Protein 3G06 (pdb70)

Nearest PDB structures (foldseek):
  3g06-assembly1_A  TM=1.002E+00  e=8.239E-94  Salmonella enterica subsp. enterica serovar Typhimurium
  4ow2-assembly1_A  TM=8.874E-01  e=2.610E-16  Yersinia enterocolitica subsp. enterocolitica WA-314
  7ya8-assembly1_A  TM=7.178E-01  e=1.977E-15  Shigella flexneri 5a str. M90T
  7v8e-assembly1_B  TM=4.894E-01  e=1.630E-15  Shigella flexneri 5a str. M90T
  7ya7-assembly2_B  TM=4.836E-01  e=3.397E-14  Shigella flexneri 5a str. M90T

CATH classification: 3.80.10.10

Secondary structure (DSSP, 8-state):
-HHHHHHHT--GGGHHHHHHHHHHHHHHHHH---EEE--SS--S---S---TT-SEEEE-S---S--PPPPTT--EEEE-S---S------TT--EEEE-S-------PPPTT--EEE--SS--S--PPPPTT--EEE--SS--S--PPPPTT--EEE--SS--S--PPPPTT--EEE--SS--S---PPPTT--EEE--SS--SS-PPPPTT--EEE--SS--S---PPPTT--EEE--SS--S--PPPPTT--EEE--SS---S--GGGGGS-TT-EEE--S----HHHHHHHHHHHHSTT--S-EEE--S-------HHHHHHTT----HHHHHHTTSTTHHHHHHHHHHHTTSHHHHH-TTHHHHHHHHHHHHHT-HHHHHHHHHHTTTTTTS-HHHHHHHHHHHHHHHHHHHHHHTTTTT-HHHHHHHHHHHHHHHHHHHHHHHHHHT-SEE-HHHHHHHHHHHTTTTTT-TTS-S--S-GGGS---HHHHHHHHHHHHHHHHHHHHHHHHT-HHHHHHHHHHSHHHHHHHHHHHHHHHHHHHHHHIIIIITTSS-SS-HHHHHHHHHHHHHHHHHHHHHHHHHHHHHHHGGGS--

Foldseek 3Di:
DLLVVVLVVDDPQQNVLSVQQVVQQCVCVPPVDQAHESDARQDAEHGQDGPQNHQHYHYEAHAYAAHHADRQNHAYYAHEAYAHQEYHDDRQNHAEYYYARYQHAEYDDDHQNHAYYHYAHYAHAAYDDDRQNHAEDAHAHYAYAAYPDDHQRYQYYHHAHYAYQEYDDDHQNHAYDAHANYAHQAYDADHQNHQYAHHAQYAHQEHHDDHQNHAEDAHANYAHQAYDADHQNHAYAHHANYAYQAYHQDRQNHQEHHHAQYAHQAYDPNQQNHAQNRHAEHEAYNHHPVRVVVVCVQQVDPVRGGYQYAYANFHHQQDQLQVLLVVQADVRPLSNVVSPPDLSSLVSRLSVLQCVAVCVVPPPCVSVVVNVVVVVLSPDVVLVNVLSVLSVPVPSGHRLSSLLSQLVSLLSVLLVCLLVCVCLVPVLSVVVNLQLVLLLVLLLVLLVVVQVVGSYAHSSLSSLLLCQVCCVVSVNPSHGNDHDPNVVHNQDPVSNVVSSVVSVVCCVVPVLLVVLPRPSVLSSLCVVPVVLLVVLVVQLVVQLVVQLVVCCVPPPVVPDDNVPPVVSVVSSVVSNVVSVVVSSVSCSVVCCVSCVVSPDD

Organism: Salmonella typhimurium (strain LT2 / SGSC1412 / ATCC 700720) (NCBI:txid99287)

InterPro domains:
  IPR001611 Leucine-rich repeat [PS51450] (243-264)
  IPR001611 Leucine-rich repeat [PS51450] (303-324)
  IPR001611 Leucine-rich repeat [PS51450] (343-364)
  IPR001611 Leucine-rich repeat [PS51450] (383-404)
  IPR003591 Leucine-rich repeat, typical subtype [SM00369] (242-267)
  IPR003591 Leucine-rich repeat, typical subtype [SM00369] (302-327)
  IPR003591 Leucine-rich repeat, typical subtype [SM00369] (340-367)
  IPR003591 Leucine-rich repeat, typical subtype [SM00369] (380-403)
  IPR003591 Leucine-rich repeat, typical subtype [SM00369] (420-444)
  IPR029487 Novel E3 ligase domain [PF14496] (502-714)
  IPR029487 Novel E3 ligase domain [PS52053] (494-788)
  IPR032675 Leucine-rich repeat domain superfamily [G3DSA:3.8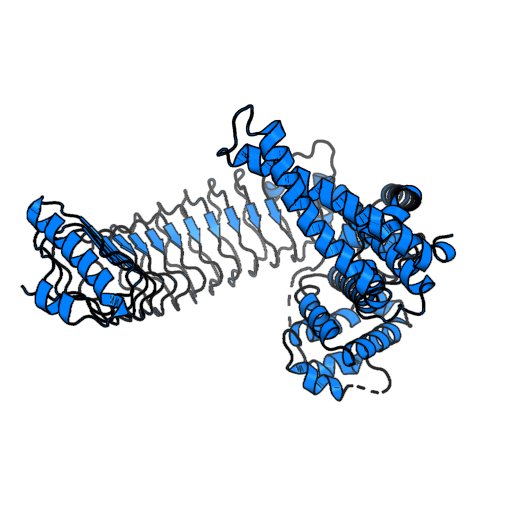0.10.10] (162-486)
  IPR051071 Leucine-rich repeat-containing bacterial E3 ubiquitin ligases [PTHR47114] (279-734)

GO terms:
  GO:0032757 positive regulation of interleukin-8 production (P, IDA)
  GO:0061630 ubiquitin protein ligase activity (F, IMP)
  GO:0003824 catalytic activity (F, IMP)
  GO:0034052 positive regulation of plant-type hypersensitive response (P, IMP)
  GO:0070430 positive regulation of nucleotide-binding oligomerization domain containing 1 signaling pathway (P, IMP)
  GO:0005515 protein binding (F, IPI)
  GO:0052553 symbiont-mediated perturbation of host immune response (P, EXP)

Solvent-accessible surface area: 28912 Å² total; per-residue (Å²): 114,68,22,33,60,20,86,171,74,19,72,95,182,12,26,213,16,5,44,47,0,10,132,78,0,120,45,2,103,125,105,48,70,27,77,2,59,1,17,132,32,35,0,55,67,13,2,116,65,14,3,64,57,0,45,32,0,27,0,18,78,11,66,0,88,71,18,16,80,17,4,81,80,0,95,30,1,77,2,27,12,8,83,0,86,53,13,26,129,10,7,113,22,0,76,75,0,26,1,100,52,5,53,0,58,91,15,30,85,23,15,91,40,0,39,56,0,112,0,73,18,5,77,0,83,60,22,24,132,9,6,90,31,0,72,28,1,5,0,2,62,3,87,0,68,74,15,34,83,22,9,70,102,1,36,57,0,80,0,78,72,7,64,0,76,68,15,31,167,15,10,93,34,0,62,18,0,2,0,1,56,11,63,0,64,62,14,36,119,14,11,83,101,1,70,28,0,76,0,76,72,11,104,0,66,65,18,29,85,23,11,89,24,0,76,50,0,33,0,24,30,12,115,0,60,55,16,37,130,13,14,93,92,1,90,46,0,57,0,9,30,11,123,0,80,70,17,26,156,4,14,93,42,1,82,15,2,11,0,82,126,2,66,0,54,147,33,25,131,23,1,42,127,4,39,58,136,3,83,4,20,2,39,6,6,46,26,31,161,125,16,13,81,26,7,99,94,59,10,83,49,137,76,49,87,8,0,95,0,101,6,16,62,35,19,97,193,67,91,47,6,50,77,0,0,50,76,7,32,109,172,54,125,126,4,93,157,14,26,154,59,126,64,5,96,25,0,0,24,0,0,34,54,0,45,114,1,15,2,89,119,126,44,112,42,2,93,64,60,0,8,62,3,0,49,85,0,12,129,18,133,57,3,15,59,79,0,1,48,44,1,90,73,0,39,35,15,13,33,0,50,0,2,4,30,0,2,34,0,30,35,45,15,33,37,25,19,0,54,126,22,116,21,14,151,74,18,59,24,0,5,60,10,0,46,6,17,8,47,13,33,30,0,60,106,16,3,107,95,34,30,148,101,32,28,21,9,13,91,24,2,0,46,0,0,5,4,14,93,6,50,197,47,5,36,1,105,10,6,9,60,49,20,132,39,57,119,22,1,34,10,71,105,85,29,19,106,67,0,49,121,85,0,90,61,11,20,185,95,83,4,118,93,77,0,4,103,18,37,6,0,28,101,0,4,58,93,87,10,82,157,140,5,77,54,32,77,104,106,40,111,49,31,71,95,113,26,53,154,92,15,12,42,81,72,8,148,97,65,53,66,81,64,68,104,84,16,50,151,80,3,10,66,108,0,107,116,48,2,86,136,53,11,18,62,23,1,91,78,30,7,92,154,30,0,11,96,88,10,108,197

Structure (mmCIF, N/CA/C/O backbone):
data_3G06
#
_entry.id   3G06
#
_cell.length_a   76.885
_cell.length_b   76.885
_cell.length_c   281.054
_cell.angle_alpha   90.00
_cell.angle_beta   90.00
_cell.angle_gamma   90.00
#
_symmetry.space_group_name_H-M   'P 43 21 2'
#
loop_
_entity.id
_entity.type
_entity.pdbx_description
1 polymer 'SspH2 (Leucine-rich repeat protein)'
2 water water
#
loop_
_atom_site.group_PDB
_atom_site.id
_atom_site.type_symbol
_atom_site.label_atom_id
_atom_site.label_alt_id
_atom_site.label_comp_id
_atom_site.label_asym_id
_atom_site.label_entity_id
_atom_site.label_seq_id
_atom_site.pdbx_PDB_ins_code
_atom_site.Cartn_x
_atom_site.Cartn_y
_atom_site.Cartn_z
_atom_site.occupancy
_atom_site.B_iso_or_equiv
_atom_site.auth_seq_id
_atom_site.auth_comp_id
_atom_site.auth_asym_id
_atom_site.auth_atom_id
_atom_site.pdbx_PDB_model_num
ATOM 1 N N . ALA A 1 10 ? -16.075 -31.845 17.989 1.00 45.48 171 ALA A N 1
ATOM 2 C CA . ALA A 1 10 ? -17.540 -32.153 18.117 1.00 45.79 171 ALA A CA 1
ATOM 3 C C . ALA A 1 10 ? -18.475 -30.958 18.424 1.00 45.83 171 ALA A C 1
ATOM 4 O O . ALA A 1 10 ? -19.594 -30.871 17.894 1.00 46.55 171 ALA A O 1
ATOM 6 N N . VAL A 1 11 ? -18.056 -30.052 19.303 1.00 44.02 172 VAL A N 1
ATOM 7 C CA . VAL A 1 11 ? -18.768 -28.787 19.411 1.00 42.77 172 VAL A CA 1
ATOM 8 C C . VAL A 1 11 ? -18.227 -27.977 18.238 1.00 41.11 172 VAL A C 1
ATOM 9 O O . VAL A 1 11 ? -18.959 -27.235 17.576 1.00 42.24 172 VAL A O 1
ATOM 13 N N . TRP A 1 12 ? -16.947 -28.183 17.969 1.00 40.30 173 TRP A N 1
ATOM 14 C CA . TRP A 1 12 ? -16.259 -27.500 16.898 1.00 39.73 173 TRP A CA 1
ATOM 15 C C . TRP A 1 12 ? -16.722 -27.906 15.535 1.00 40.63 173 TRP A C 1
ATOM 16 O O . TRP A 1 12 ? -16.684 -27.075 14.611 1.00 41.05 173 TRP A O 1
ATOM 27 N N . SER A 1 13 ? -17.130 -29.174 15.405 1.00 40.61 174 SER A N 1
ATOM 28 C CA . SER A 1 13 ? -17.700 -29.683 14.128 1.00 41.37 174 SER A CA 1
ATOM 29 C C . SER A 1 13 ? -19.082 -29.103 13.854 1.00 39.92 174 SER A C 1
ATOM 30 O O . SER A 1 13 ? -19.357 -28.607 12.779 1.00 40.53 174 SER A O 1
ATOM 33 N N . ALA A 1 14 ? -19.959 -29.144 14.833 1.00 40.33 175 ALA A N 1
ATOM 34 C CA . ALA A 1 14 ? -21.214 -28.451 14.723 1.00 40.39 175 ALA A CA 1
ATOM 35 C C . ALA A 1 14 ? -21.031 -26.974 14.296 1.00 41.71 175 ALA A C 1
ATOM 36 O O . ALA A 1 14 ? -21.774 -26.436 13.459 1.00 42.67 175 ALA A O 1
ATOM 38 N N . TRP A 1 15 ? -20.049 -26.309 14.900 1.00 41.56 176 TRP A N 1
ATOM 39 C CA . TRP A 1 15 ? -19.797 -24.890 14.611 1.00 40.15 176 TRP A CA 1
ATOM 40 C C . TRP A 1 15 ? -19.301 -24.704 13.169 1.00 40.21 176 TRP A C 1
ATOM 41 O O . TRP A 1 15 ? -19.794 -23.850 12.448 1.00 38.95 176 TRP A O 1
ATOM 52 N N . ARG A 1 16 ? -18.339 -25.515 12.747 1.00 41.18 177 ARG A N 1
ATOM 53 C CA . ARG A 1 16 ? -17.714 -25.359 11.430 1.00 43.26 177 ARG A CA 1
ATOM 54 C C . ARG A 1 16 ? -18.772 -25.553 10.343 1.00 44.19 177 ARG A C 1
ATOM 55 O O . ARG A 1 16 ? -18.764 -24.886 9.312 1.00 43.86 177 ARG A O 1
ATOM 63 N N . ARG A 1 17 ? -19.737 -26.412 10.625 1.00 46.05 178 ARG A N 1
ATOM 64 C CA . ARG A 1 17 ? -20.754 -26.732 9.638 1.00 47.58 178 ARG A CA 1
ATOM 65 C C . ARG A 1 17 ? -21.902 -25.733 9.619 1.00 47.63 178 ARG A C 1
ATOM 66 O O . ARG A 1 17 ? -22.623 -25.649 8.618 1.00 48.04 178 ARG A O 1
ATOM 74 N N . ALA A 1 18 ? -22.052 -24.961 10.700 1.00 47.87 179 ALA A N 1
ATOM 75 C CA . ALA A 1 18 ? -23.097 -23.921 10.793 1.00 46.35 179 ALA A CA 1
ATOM 76 C C . ALA A 1 18 ? -22.714 -22.642 10.048 1.00 45.56 179 ALA A C 1
ATOM 77 O O . ALA A 1 18 ? -23.448 -21.658 10.074 1.00 45.80 179 ALA A O 1
ATOM 79 N N . ALA A 1 19 ? -21.595 -22.688 9.342 1.00 44.59 180 ALA A N 1
ATOM 80 C CA . ALA A 1 19 ? -21.010 -21.546 8.638 1.00 44.13 180 ALA A CA 1
ATOM 81 C C . ALA A 1 19 ? -21.771 -20.952 7.442 1.00 45.10 180 ALA A C 1
ATOM 82 O O . ALA A 1 19 ? -22.067 -21.652 6.477 1.00 46.10 180 ALA A O 1
ATOM 84 N N . PRO A 1 20 ? -22.052 -19.629 7.467 1.00 45.55 181 PRO A N 1
ATOM 85 C CA . PRO A 1 20 ? -22.308 -19.050 6.135 1.00 45.46 181 PRO A CA 1
ATOM 86 C C . PRO A 1 20 ? -21.193 -19.466 5.137 1.00 45.45 181 PRO A C 1
ATOM 87 O O . PRO A 1 20 ? -20.003 -19.485 5.495 1.00 44.81 181 PRO A O 1
ATOM 91 N N . ALA A 1 21 ? -21.574 -19.784 3.901 1.00 45.02 182 ALA A N 1
ATOM 92 C CA . ALA A 1 21 ? -20.653 -20.409 2.925 1.00 45.05 182 ALA A CA 1
ATOM 93 C C . ALA A 1 21 ? -19.304 -19.692 2.735 1.00 45.20 182 ALA A C 1
ATOM 94 O O . ALA A 1 21 ? -18.249 -20.334 2.676 1.00 44.42 182 ALA A O 1
ATOM 96 N N . GLU A 1 22 ? -19.329 -18.365 2.700 1.00 44.26 183 GLU A N 1
ATOM 97 C CA . GLU A 1 22 ? -18.079 -17.609 2.667 1.00 44.19 183 GLU A CA 1
ATOM 98 C C . GLU A 1 22 ? -17.237 -17.643 3.941 1.00 42.85 183 GLU A C 1
ATOM 99 O O . GLU A 1 22 ? -16.091 -17.181 3.938 1.00 44.31 183 GLU A O 1
ATOM 105 N N . GLU A 1 23 ? -17.803 -18.123 5.040 1.00 40.86 184 GLU A N 1
ATOM 106 C CA . GLU A 1 23 ? -17.034 -18.252 6.264 1.00 39.57 184 GLU A CA 1
ATOM 107 C C . GLU A 1 23 ? -16.531 -19.696 6.515 1.00 38.15 184 GLU A C 1
ATOM 108 O O . GLU A 1 23 ? -15.761 -19.921 7.444 1.00 39.46 184 GLU A O 1
ATOM 114 N N . SER A 1 24 ? -17.013 -20.657 5.736 1.00 37.72 185 SER A N 1
ATOM 115 C CA . SER A 1 24 ? -16.696 -22.093 5.894 1.00 36.92 185 SER A CA 1
ATOM 116 C C . SER A 1 24 ? -15.186 -22.371 5.976 1.00 35.75 185 SER A C 1
ATOM 117 O O . SER A 1 24 ? -14.710 -23.049 6.916 1.00 34.41 185 SER A O 1
ATOM 120 N N . ARG A 1 25 ? -14.417 -21.820 5.041 1.00 34.90 186 ARG A N 1
ATOM 121 C CA . ARG A 1 25 ? -12.950 -22.020 5.089 1.00 35.17 186 ARG A CA 1
ATOM 122 C C . ARG A 1 25 ? -12.313 -21.362 6.336 1.00 34.29 186 ARG A C 1
ATOM 123 O O . ARG A 1 25 ? -11.476 -21.959 7.033 1.00 33.42 186 ARG A O 1
ATOM 131 N N . GLY A 1 26 ? -12.779 -20.154 6.672 1.00 34.41 187 GLY A N 1
ATOM 132 C CA . GLY A 1 26 ? -12.269 -19.430 7.841 1.00 31.97 187 GLY A CA 1
ATOM 133 C C . GLY A 1 26 ? -12.527 -20.203 9.102 1.00 31.99 187 GLY A C 1
ATOM 134 O O . GLY A 1 26 ? -11.653 -20.304 9.936 1.00 33.14 187 GLY A O 1
ATOM 135 N N . ARG A 1 27 ? -13.708 -20.798 9.224 1.00 31.16 188 ARG A N 1
ATOM 136 C CA . ARG A 1 27 ? -14.039 -21.609 10.382 1.00 30.92 188 ARG A CA 1
ATOM 137 C C . ARG A 1 27 ? -13.186 -22.889 10.456 1.00 30.95 188 ARG A C 1
ATOM 138 O O . ARG A 1 27 ? -12.744 -23.285 11.552 1.00 29.59 188 ARG A O 1
ATOM 146 N N . ALA A 1 28 ? -12.888 -23.465 9.281 1.00 30.16 189 ALA A N 1
ATOM 147 C CA . ALA A 1 28 ? -11.991 -24.641 9.239 1.00 30.60 189 ALA A CA 1
ATOM 148 C C . ALA A 1 28 ? -10.619 -24.256 9.742 1.00 29.92 189 ALA A C 1
ATOM 149 O O . ALA A 1 28 ? -10.064 -24.980 10.572 1.00 30.37 189 ALA A O 1
ATOM 151 N N . ALA A 1 29 ? -10.101 -23.114 9.272 1.00 29.68 190 ALA A N 1
ATOM 152 C CA . ALA A 1 29 ? -8.845 -22.551 9.793 1.00 30.32 190 ALA A CA 1
ATOM 153 C C . ALA A 1 29 ? -8.822 -22.326 11.313 1.00 29.68 190 ALA A C 1
ATOM 154 O O . ALA A 1 29 ? -7.784 -22.616 11.977 1.00 31.72 190 ALA A O 1
ATOM 156 N N . VAL A 1 30 ? -9.942 -21.906 11.892 1.00 29.18 191 VAL A N 1
ATOM 157 C CA . VAL A 1 30 ? -9.987 -21.649 13.348 1.00 30.01 191 VAL A CA 1
ATOM 158 C C . VAL A 1 30 ? -9.998 -23.015 14.088 1.00 30.21 191 VAL A C 1
ATOM 159 O O . VAL A 1 30 ? -9.281 -23.222 15.083 1.00 29.33 191 VAL A O 1
ATOM 163 N N . VAL A 1 31 ? -10.835 -23.939 13.610 1.00 30.71 192 VAL A N 1
ATOM 164 C CA . VAL A 1 31 ? -10.790 -25.309 14.164 1.00 31.02 192 VAL A CA 1
ATOM 165 C C . VAL A 1 31 ? -9.351 -25.932 14.100 1.00 29.49 192 VAL A C 1
ATOM 166 O O . VAL A 1 31 ? -8.878 -26.475 15.089 1.00 28.98 192 VAL A O 1
ATOM 170 N N . GLN A 1 32 ? -8.639 -25.750 13.001 1.00 29.81 193 GLN A N 1
ATOM 171 C CA . GLN A 1 32 ? -7.250 -26.198 12.871 1.00 30.23 193 GLN A CA 1
ATOM 172 C C . GLN A 1 32 ? -6.338 -25.613 13.947 1.00 30.96 193 GLN A C 1
ATOM 173 O O . GLN A 1 32 ? -5.505 -26.325 14.544 1.00 28.70 193 GLN A O 1
ATOM 179 N N . LYS A 1 33 ? -6.472 -24.311 14.185 1.00 30.63 194 LYS A N 1
ATOM 180 C CA . LYS A 1 33 ? -5.721 -23.637 15.281 1.00 31.44 194 LYS A CA 1
ATOM 181 C C . LYS A 1 33 ? -6.025 -24.183 16.676 1.00 31.51 194 LYS A C 1
ATOM 182 O O . LYS A 1 33 ? -5.137 -24.274 17.542 1.00 33.17 194 LYS A O 1
ATOM 188 N N . MET A 1 34 ? -7.301 -24.404 16.932 1.00 30.18 195 MET A N 1
ATOM 189 C CA . MET A 1 34 ? -7.788 -24.888 18.224 1.00 30.46 195 MET A CA 1
ATOM 190 C C . MET A 1 34 ? -7.308 -26.312 18.461 1.00 30.74 195 MET A C 1
ATOM 191 O O . MET A 1 34 ? -6.866 -26.655 19.573 1.00 30.05 195 MET A O 1
ATOM 196 N N . ARG A 1 35 ? -7.399 -27.138 17.419 1.00 31.04 196 ARG A N 1
ATOM 197 C CA . ARG A 1 35 ? -6.811 -28.490 17.467 1.00 33.80 196 ARG A CA 1
ATOM 198 C C . ARG A 1 35 ? -5.313 -28.434 17.798 1.00 32.92 196 ARG A C 1
ATOM 199 O O . ARG A 1 35 ? -4.808 -29.229 18.619 1.00 34.99 196 ARG A O 1
ATOM 207 N N . ALA A 1 36 ? -4.590 -27.540 17.128 1.00 33.47 197 ALA A N 1
ATOM 208 C CA . ALA A 1 36 ? -3.161 -27.319 17.386 1.00 32.61 197 ALA A CA 1
ATOM 209 C C . ALA A 1 36 ? -2.913 -27.025 18.862 1.00 33.85 197 ALA A C 1
ATOM 210 O O . ALA A 1 36 ? -2.029 -27.633 19.476 1.00 35.12 197 ALA A O 1
ATOM 212 N N . CYS A 1 37 ? -3.699 -26.132 19.471 1.00 33.72 198 CYS A N 1
ATOM 213 C CA . CYS A 1 37 ? -3.588 -25.878 20.952 1.00 34.52 198 CYS A CA 1
ATOM 214 C C . CYS A 1 37 ? -3.797 -27.102 21.812 1.00 34.77 198 CYS A C 1
ATOM 215 O O . CYS A 1 37 ? -3.051 -27.334 22.760 1.00 35.72 198 CYS A O 1
ATOM 218 N N . LEU A 1 38 ? -4.859 -27.847 21.521 1.00 36.36 199 LEU A N 1
ATOM 219 C CA . LEU A 1 38 ? -5.238 -28.994 22.317 1.00 38.46 199 LEU A CA 1
ATOM 220 C C . LEU A 1 38 ? -4.214 -30.116 22.159 1.00 39.84 199 LEU A C 1
ATOM 221 O O . LEU A 1 38 ? -3.965 -30.869 23.095 1.00 41.72 199 LEU A O 1
ATOM 226 N N . ASN A 1 39 ? -3.621 -30.220 20.968 1.00 40.60 200 ASN A N 1
ATOM 227 C CA . ASN A 1 39 ? -2.661 -31.253 20.669 1.00 41.15 200 ASN A CA 1
ATOM 228 C C . ASN A 1 39 ? -1.188 -30.999 21.021 1.00 42.38 200 ASN A C 1
ATOM 229 O O . ASN A 1 39 ? -0.463 -31.977 21.211 1.00 43.00 200 ASN A O 1
ATOM 234 N N . ASN A 1 40 ? -0.747 -29.734 21.125 1.00 41.58 201 ASN A N 1
ATOM 235 C CA . ASN A 1 40 ? 0.676 -29.440 21.434 1.00 41.06 201 ASN A CA 1
ATOM 236 C C . ASN A 1 40 ? 0.863 -28.658 22.735 1.00 41.32 201 ASN A C 1
ATOM 237 O O . ASN A 1 40 ? 2.001 -28.411 23.164 1.00 40.78 201 ASN A O 1
ATOM 242 N N . GLY A 1 41 ? -0.257 -28.263 23.354 1.00 40.66 202 GLY A N 1
ATOM 243 C CA . GLY A 1 41 ? -0.232 -27.517 24.608 1.00 39.74 202 GLY A CA 1
ATOM 244 C C . GLY A 1 41 ? 0.027 -26.017 24.462 1.00 39.69 202 GLY A C 1
ATOM 245 O O . GLY A 1 41 ? 0.041 -25.303 25.464 1.00 39.57 202 GLY A O 1
ATOM 246 N N . ASN A 1 42 ? 0.250 -25.561 23.225 1.00 37.96 203 ASN A N 1
ATOM 247 C CA . ASN A 1 42 ? 0.278 -24.143 22.870 1.00 39.15 203 ASN A CA 1
ATOM 248 C C . ASN A 1 42 ? -0.860 -23.411 23.510 1.00 36.97 203 ASN A C 1
ATOM 249 O O . ASN A 1 42 ? -2.003 -23.741 23.265 1.00 35.41 203 ASN A O 1
ATOM 254 N N . ALA A 1 43 ? -0.515 -22.403 24.304 1.00 36.38 204 ALA A N 1
ATOM 255 C CA . ALA A 1 43 ? -1.491 -21.707 25.102 1.00 36.20 204 ALA A CA 1
ATOM 256 C C . ALA A 1 43 ? -1.895 -20.322 24.551 1.00 35.78 204 ALA A C 1
ATOM 257 O O . ALA A 1 43 ? -2.563 -19.559 25.255 1.00 34.68 204 ALA A O 1
ATOM 259 N N . VAL A 1 44 ? -1.502 -20.034 23.309 1.00 36.12 205 VAL A N 1
ATOM 260 C CA . VAL A 1 44 ? -1.887 -18.818 22.570 1.00 36.70 205 VAL A CA 1
ATOM 261 C C . VAL A 1 44 ? -2.844 -19.208 21.443 1.00 36.03 205 VAL A C 1
ATOM 262 O O . VAL A 1 44 ? -2.533 -20.099 20.659 1.00 35.91 205 VAL A O 1
ATOM 266 N N . LEU A 1 45 ? -4.043 -18.621 21.397 1.00 33.69 206 LEU A N 1
ATOM 267 C CA . LEU A 1 45 ? -4.942 -18.800 20.244 1.00 33.41 206 LEU A CA 1
ATOM 268 C C . LEU A 1 45 ? -5.256 -17.435 19.636 1.00 34.01 206 LEU A C 1
ATOM 269 O O . LEU A 1 45 ? -5.676 -16.499 20.371 1.00 33.49 206 LEU A O 1
ATOM 274 N N . ASN A 1 46 ? -5.014 -17.310 18.333 1.00 33.01 207 ASN A N 1
ATOM 275 C CA . ASN A 1 46 ? -5.387 -16.116 17.628 1.00 33.19 207 ASN A CA 1
ATOM 276 C C . ASN A 1 46 ? -6.313 -16.576 16.535 1.00 34.59 207 ASN A C 1
ATOM 277 O O . ASN A 1 46 ? -5.873 -17.347 15.630 1.00 34.31 207 ASN A O 1
ATOM 282 N N . VAL A 1 47 ? -7.590 -16.174 16.593 1.00 32.73 208 VAL A N 1
ATOM 283 C CA . VAL A 1 47 ? -8.570 -16.764 15.661 1.00 34.11 208 VAL A CA 1
ATOM 284 C C . VAL A 1 47 ? -8.498 -16.206 14.214 1.00 34.92 208 VAL A C 1
ATOM 285 O O . VAL A 1 47 ? -9.269 -16.626 13.348 1.00 36.71 208 VAL A O 1
ATOM 289 N N . GLY A 1 48 ? -7.598 -15.260 13.976 1.00 35.04 209 GLY A N 1
ATOM 290 C CA . GLY A 1 48 ? -7.452 -14.609 12.647 1.00 37.12 209 GLY A CA 1
ATOM 291 C C . GLY A 1 48 ? -8.572 -13.657 12.259 1.00 37.62 209 GLY A C 1
ATOM 292 O O . GLY A 1 48 ? -9.640 -13.638 12.889 1.00 38.53 209 GLY A O 1
ATOM 293 N N . GLU A 1 49 ? -8.331 -12.885 11.208 1.00 37.54 210 GLU A N 1
ATOM 294 C CA . GLU A 1 49 ? -9.351 -12.104 10.553 1.00 38.19 210 GLU A CA 1
ATOM 295 C C . GLU A 1 49 ? -10.014 -12.895 9.466 1.00 38.02 210 GLU A C 1
ATOM 296 O O . GLU A 1 49 ? -9.534 -12.930 8.375 1.00 36.73 210 GLU A O 1
ATOM 302 N N . SER A 1 50 ? -11.138 -13.521 9.760 1.00 38.66 211 SER A N 1
ATOM 303 C CA . SER A 1 50 ? -11.792 -14.434 8.831 1.00 38.67 211 SER A CA 1
ATOM 304 C C . SER A 1 50 ? -13.262 -14.081 8.578 1.00 38.63 211 SER A C 1
ATOM 305 O O . SER A 1 50 ? -14.044 -14.959 8.149 1.00 40.02 211 SER A O 1
ATOM 308 N N . GLY A 1 51 ? -13.672 -12.856 8.880 1.00 37.73 212 GLY A N 1
ATOM 309 C CA . GLY A 1 51 ? -15.104 -12.481 8.791 1.00 36.11 212 GLY A CA 1
ATOM 310 C C . GLY A 1 51 ? -16.045 -13.322 9.665 1.00 34.92 212 GLY A C 1
ATOM 311 O O . GLY A 1 51 ? -17.225 -13.494 9.336 1.00 35.13 212 GLY A O 1
ATOM 312 N N . LEU A 1 52 ? -15.521 -13.855 10.769 1.00 33.36 213 LEU A N 1
ATOM 313 C CA . LEU A 1 52 ? -16.268 -14.717 11.659 1.00 32.16 213 LEU A CA 1
ATOM 314 C C . LEU A 1 52 ? -17.483 -13.981 12.151 1.00 33.14 213 LEU A C 1
ATOM 315 O O . LEU A 1 52 ? -17.354 -12.837 12.561 1.00 32.20 213 LEU A O 1
ATOM 320 N N . THR A 1 53 ? -18.641 -14.650 12.142 1.00 33.15 214 THR A N 1
ATOM 321 C CA . THR A 1 53 ? -19.850 -14.093 12.739 1.00 33.09 214 THR A CA 1
ATOM 322 C C . THR A 1 53 ? -20.206 -14.724 14.098 1.00 32.17 214 THR A C 1
ATOM 323 O O . THR A 1 53 ? -21.004 -14.185 14.848 1.00 33.02 214 THR A O 1
ATOM 327 N N . THR A 1 54 ? -19.601 -15.852 14.432 1.00 29.73 215 THR A N 1
ATOM 328 C CA . THR A 1 54 ? -19.828 -16.478 15.672 1.00 29.00 215 THR A CA 1
ATOM 329 C C . THR A 1 54 ? -18.551 -17.202 15.941 1.00 30.09 215 THR A C 1
ATOM 330 O O . THR A 1 54 ? -17.825 -17.470 15.027 1.00 30.81 215 THR A O 1
ATOM 334 N N . LEU A 1 55 ? -18.285 -17.488 17.200 1.00 29.47 216 LEU A N 1
ATOM 335 C CA . LEU A 1 55 ? -17.204 -18.412 17.593 1.00 30.93 216 LEU A CA 1
ATOM 336 C C . LEU A 1 55 ? -17.859 -19.653 18.147 1.00 30.74 216 LEU A C 1
ATOM 337 O O . LEU A 1 55 ? -19.034 -19.595 18.519 1.00 32.80 216 LEU A O 1
ATOM 342 N N . PRO A 1 56 ? -17.147 -20.799 18.165 1.00 33.16 217 PRO A N 1
ATOM 343 C CA . PRO A 1 56 ? -17.745 -21.983 18.803 1.00 35.34 217 PRO A CA 1
ATOM 344 C C . PRO A 1 56 ? -17.917 -21.754 20.299 1.00 37.84 217 PRO A C 1
ATOM 345 O O . PRO A 1 56 ? -17.260 -20.874 20.843 1.00 38.15 217 PRO A O 1
ATOM 349 N N . ASP A 1 57 ? -18.743 -22.590 20.941 1.00 40.60 218 ASP A N 1
ATOM 350 C CA . ASP A 1 57 ? -19.131 -22.457 22.343 1.00 43.53 218 ASP A CA 1
ATOM 351 C C . ASP A 1 57 ? -18.066 -22.822 23.371 1.00 44.71 218 ASP A C 1
ATOM 352 O O . ASP A 1 57 ? -18.159 -22.347 24.532 1.00 46.01 218 ASP A O 1
ATOM 357 N N . CYS A 1 58 ? -17.105 -23.690 22.999 1.00 44.92 219 CYS A N 1
ATOM 358 C CA . CYS A 1 58 ? -15.962 -24.058 23.863 1.00 44.90 219 CYS A CA 1
ATOM 359 C C . CYS A 1 58 ? -14.772 -23.587 23.111 1.00 42.90 219 CYS A C 1
ATOM 360 O O . CYS A 1 58 ? -14.734 -23.719 21.887 1.00 43.43 219 CYS A O 1
ATOM 363 N N . LEU A 1 59 ? -13.792 -23.081 23.834 1.00 40.74 220 LEU A N 1
ATOM 364 C CA . LEU A 1 59 ? -12.459 -22.812 23.330 1.00 38.18 220 LEU A CA 1
ATOM 365 C C . LEU A 1 59 ? -11.530 -23.774 24.084 1.00 37.12 220 LEU A C 1
ATOM 366 O O . LEU A 1 59 ? -11.924 -24.283 25.140 1.00 37.20 220 LEU A O 1
ATOM 371 N N . PRO A 1 60 ? -10.319 -24.083 23.550 1.00 37.14 221 PRO A N 1
ATOM 372 C CA . PRO A 1 60 ? -9.454 -25.001 24.351 1.00 36.98 221 PRO A CA 1
ATOM 373 C C . PRO A 1 60 ? -9.225 -24.413 25.738 1.00 39.19 221 PRO A C 1
ATOM 374 O O . PRO A 1 60 ? -9.058 -23.182 25.886 1.00 38.08 221 PRO A O 1
ATOM 378 N N . ALA A 1 61 ? -9.210 -25.302 26.737 1.00 39.73 222 ALA A N 1
ATOM 379 C CA . ALA A 1 61 ? -9.356 -24.925 28.131 1.00 40.17 222 ALA A CA 1
ATOM 380 C C . ALA A 1 61 ? -8.067 -24.466 28.830 1.00 40.33 222 ALA A C 1
ATOM 381 O O . ALA A 1 61 ? -8.148 -23.855 29.889 1.00 41.49 222 ALA A O 1
ATOM 383 N N . HIS A 1 62 ? -6.896 -24.766 28.270 1.00 39.65 223 HIS A N 1
ATOM 384 C CA . HIS A 1 62 ? -5.621 -24.308 28.827 1.00 39.23 223 HIS A CA 1
ATOM 385 C C . HIS A 1 62 ? -5.093 -22.979 28.214 1.00 38.95 223 HIS A C 1
ATOM 386 O O . HIS A 1 62 ? -3.970 -22.540 28.559 1.00 38.63 223 HIS A O 1
ATOM 393 N N . ILE A 1 63 ? -5.853 -22.378 27.284 1.00 37.23 224 ILE A N 1
ATOM 394 C CA . ILE A 1 63 ? -5.446 -21.129 26.615 1.00 36.81 224 ILE A CA 1
ATOM 395 C C . ILE A 1 63 ? -5.173 -20.023 27.643 1.00 36.08 224 ILE A C 1
ATOM 396 O O . ILE A 1 63 ? -6.042 -19.736 28.494 1.00 36.53 224 ILE A O 1
ATOM 401 N N . THR A 1 64 ? -4.012 -19.383 27.551 1.00 34.55 225 THR A N 1
ATOM 402 C CA . THR A 1 64 ? -3.655 -18.238 28.451 1.00 34.00 225 THR A CA 1
ATOM 403 C C . THR A 1 64 ? -3.636 -16.829 27.735 1.00 34.44 225 THR A C 1
ATOM 404 O O . THR A 1 64 ? -3.837 -15.788 28.366 1.00 32.49 225 THR A O 1
ATOM 408 N N . THR A 1 65 ? -3.397 -16.833 26.428 1.00 34.16 226 THR A N 1
ATOM 409 C CA . THR A 1 65 ? -3.583 -15.671 25.570 1.00 33.73 226 THR A CA 1
ATOM 410 C C . THR A 1 65 ? -4.616 -15.967 24.517 1.00 33.92 226 THR A C 1
ATOM 411 O O . THR A 1 65 ? -4.458 -16.923 23.703 1.00 32.29 226 THR A O 1
ATOM 415 N N . LEU A 1 66 ? -5.685 -15.166 24.507 1.00 31.62 227 LEU A N 1
ATOM 416 C CA . LEU A 1 66 ? -6.673 -15.230 23.419 1.00 30.24 227 LEU A CA 1
ATOM 417 C C . LEU A 1 66 ? -6.712 -13.877 22.647 1.00 30.24 227 LEU A C 1
ATOM 418 O O . LEU A 1 66 ? -6.899 -12.800 23.239 1.00 29.27 227 LEU A O 1
ATOM 423 N N . VAL A 1 67 ? -6.451 -13.932 21.343 1.00 29.09 228 VAL A N 1
ATOM 424 C CA . VAL A 1 67 ? -6.454 -12.760 20.477 1.00 29.61 228 VAL A CA 1
ATOM 425 C C . VAL A 1 67 ? -7.611 -12.942 19.492 1.00 29.47 228 VAL A C 1
ATOM 426 O O . VAL A 1 67 ? -7.723 -13.970 18.790 1.00 27.86 228 VAL A O 1
ATOM 430 N N . ILE A 1 68 ? -8.517 -11.977 19.488 1.00 28.17 229 ILE A N 1
ATOM 431 C CA . ILE A 1 68 ? -9.616 -11.955 18.544 1.00 29.53 229 ILE A CA 1
ATOM 432 C C . ILE A 1 68 ? -9.468 -10.741 17.585 1.00 30.82 229 ILE A C 1
ATOM 433 O O . ILE A 1 68 ? -9.871 -9.626 17.941 1.00 29.20 229 ILE A O 1
ATOM 438 N N . PRO A 1 69 ? -8.956 -10.948 16.363 1.00 32.01 230 PRO A N 1
ATOM 439 C CA . PRO A 1 69 ? -8.833 -9.788 15.492 1.00 32.26 230 PRO A CA 1
ATOM 440 C C . PRO A 1 69 ? -10.165 -9.324 14.893 1.00 32.91 230 PRO A C 1
ATOM 441 O O . PRO A 1 69 ? -11.228 -9.772 15.327 1.00 33.50 230 PRO A O 1
ATOM 445 N N . ASP A 1 70 ? -10.090 -8.384 13.953 1.00 32.36 231 ASP A N 1
ATOM 446 C CA . ASP A 1 70 ? -11.282 -7.782 13.345 1.00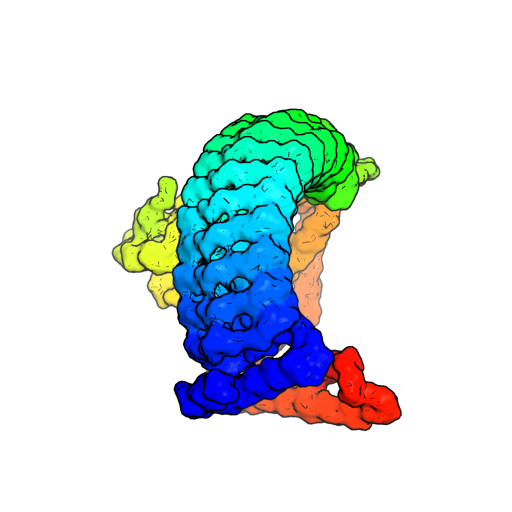 32.98 231 ASP A CA 1
ATOM 447 C C . ASP A 1 70 ? -12.107 -8.845 12.750 1.00 31.35 231 ASP A C 1
ATOM 448 O O . ASP A 1 70 ? -11.639 -9.557 11.872 1.00 30.37 231 ASP A O 1
ATOM 453 N N . ASN A 1 71 ? -13.337 -8.951 13.196 1.00 31.41 232 ASN A N 1
ATOM 454 C CA . ASN A 1 71 ? -14.242 -9.965 12.651 1.00 30.92 232 ASN A CA 1
ATOM 455 C C . ASN A 1 71 ? -15.633 -9.350 12.688 1.00 31.57 232 ASN A C 1
ATOM 456 O O . ASN A 1 71 ? -15.753 -8.136 12.672 1.00 31.83 232 ASN A O 1
ATOM 461 N N . ASN A 1 72 ? -16.686 -10.157 12.742 1.00 31.52 233 ASN A N 1
ATOM 462 C CA . ASN A 1 72 ? -18.022 -9.598 12.720 1.00 32.87 233 ASN A CA 1
ATOM 463 C C . ASN A 1 72 ? -18.780 -10.175 13.876 1.00 31.51 233 ASN A C 1
ATOM 464 O O . ASN A 1 72 ? -19.976 -10.446 13.813 1.00 31.69 233 ASN A O 1
ATOM 469 N N . LEU A 1 73 ? -18.037 -10.373 14.953 1.00 32.07 234 LEU A N 1
ATOM 470 C CA . LEU A 1 73 ? -18.551 -11.043 16.153 1.00 31.16 234 LEU A CA 1
ATOM 471 C C . LEU A 1 73 ? -19.511 -10.176 16.965 1.00 32.01 234 LEU A C 1
ATOM 472 O O . LEU A 1 73 ? -19.269 -8.996 17.143 1.00 32.88 234 LEU A O 1
ATOM 477 N N . THR A 1 74 ? -20.530 -10.827 17.537 1.00 33.17 235 THR A N 1
ATOM 478 C CA . THR A 1 74 ? -21.639 -10.206 18.253 1.00 34.27 235 THR A CA 1
ATOM 479 C C . THR A 1 74 ? -21.632 -10.614 19.725 1.00 34.51 235 THR A C 1
ATOM 480 O O . THR A 1 74 ? -22.102 -9.858 20.616 1.00 33.14 235 THR A O 1
ATOM 484 N N . SER A 1 75 ? -20.945 -11.736 19.985 1.00 33.79 236 SER A N 1
ATOM 485 C CA . SER A 1 75 ? -20.915 -12.433 21.247 1.00 34.60 236 SER A CA 1
ATOM 486 C C . SER A 1 75 ? -19.584 -13.115 21.322 1.00 34.73 236 SER A C 1
ATOM 487 O O . SER A 1 75 ? -19.084 -13.587 20.280 1.00 34.00 236 SER A O 1
ATOM 490 N N . LEU A 1 76 ? -19.012 -13.208 22.528 1.00 33.80 237 LEU A N 1
ATOM 491 C CA . LEU A 1 76 ? -17.914 -14.164 22.757 1.00 34.36 237 LEU A CA 1
ATOM 492 C C . LEU A 1 76 ? -18.447 -15.354 23.575 1.00 34.30 237 LEU A C 1
ATOM 493 O O . LEU A 1 76 ? -19.332 -15.181 24.362 1.00 33.98 237 LEU A O 1
ATOM 498 N N . PRO A 1 77 ? -17.894 -16.572 23.374 1.00 34.94 238 PRO A N 1
ATOM 499 C CA . PRO A 1 77 ? -18.184 -17.697 24.284 1.00 35.72 238 PRO A CA 1
ATOM 500 C C . PRO A 1 77 ? -17.640 -17.478 25.708 1.00 35.86 238 PRO A C 1
ATOM 501 O O . PRO A 1 77 ? -16.922 -16.493 25.968 1.00 35.84 238 PRO A O 1
ATOM 505 N N . ALA A 1 78 ? -17.980 -18.393 26.616 1.00 36.83 239 ALA A N 1
ATOM 506 C CA . ALA A 1 78 ? -17.310 -18.490 27.918 1.00 36.97 239 ALA A CA 1
ATOM 507 C C . ALA A 1 78 ? -15.830 -18.509 27.626 1.00 37.22 239 ALA A C 1
ATOM 508 O O . ALA A 1 78 ? -15.398 -19.043 26.604 1.00 38.36 239 ALA A O 1
ATOM 510 N N . LEU A 1 79 ? -15.043 -17.903 28.501 1.00 38.06 240 LEU A N 1
ATOM 511 C CA . LEU A 1 79 ? -13.612 -17.751 28.259 1.00 38.60 240 LEU A CA 1
ATOM 512 C C . LEU A 1 79 ? -12.837 -18.842 28.995 1.00 39.06 240 LEU A C 1
ATOM 513 O O . LEU A 1 79 ? -13.257 -19.252 30.093 1.00 39.19 240 LEU A O 1
ATOM 518 N N . PRO A 1 80 ? -11.724 -19.333 28.375 1.00 39.06 241 PRO A N 1
ATOM 519 C CA . PRO A 1 80 ? -10.884 -20.388 28.948 1.00 39.62 241 PRO A CA 1
ATOM 520 C C . PRO A 1 80 ? -10.538 -19.979 30.387 1.00 39.89 241 PRO A C 1
ATOM 521 O O . PRO A 1 80 ? -10.055 -18.867 30.560 1.00 40.82 241 PRO A O 1
ATOM 525 N N . PRO A 1 81 ? -10.758 -20.862 31.401 1.00 40.44 242 PRO A N 1
ATOM 526 C CA . PRO A 1 81 ? -10.563 -20.458 32.826 1.00 39.75 242 PRO A CA 1
ATOM 527 C C . PRO A 1 81 ? -9.155 -20.001 33.231 1.00 39.81 242 PRO A C 1
ATOM 528 O O . PRO A 1 81 ? -9.025 -19.363 34.281 1.00 39.27 242 PRO A O 1
ATOM 532 N N . GLU A 1 82 ? -8.122 -20.325 32.450 1.00 39.05 243 GLU A N 1
ATOM 533 C CA . GLU A 1 82 ? -6.746 -19.967 32.841 1.00 40.60 243 GLU A CA 1
ATOM 534 C C . GLU A 1 82 ? -6.280 -18.695 32.150 1.00 39.21 243 GLU A C 1
ATOM 535 O O . GLU A 1 82 ? -5.072 -18.375 32.181 1.00 39.55 243 GLU A O 1
ATOM 541 N N . LEU A 1 83 ? -7.232 -17.992 31.503 1.00 38.43 244 LEU A N 1
ATOM 542 C CA . LEU A 1 83 ? -6.925 -16.836 30.652 1.00 36.73 244 LEU A CA 1
ATOM 543 C C . LEU A 1 83 ? -6.127 -15.807 31.444 1.00 35.61 244 LEU A C 1
ATOM 544 O O . LEU A 1 83 ? -6.452 -15.516 32.584 1.00 35.87 244 LEU A O 1
ATOM 549 N N . ARG A 1 84 ? -5.018 -15.366 30.882 1.00 35.77 245 ARG A N 1
ATOM 550 C CA . ARG A 1 84 ? -4.293 -14.224 31.450 1.00 36.43 245 ARG A CA 1
ATOM 551 C C . ARG A 1 84 ? -4.480 -12.921 30.620 1.00 35.61 245 ARG A C 1
ATOM 552 O O . ARG A 1 84 ? -4.485 -11.819 31.167 1.00 34.74 245 ARG A O 1
ATOM 560 N N . THR A 1 85 ? -4.571 -13.072 29.303 1.00 34.30 246 THR A N 1
ATOM 561 C CA . THR A 1 85 ? -4.588 -11.958 28.384 1.00 34.12 246 THR A CA 1
ATOM 562 C C . THR A 1 85 ? -5.783 -12.164 27.412 1.00 32.70 246 THR A C 1
ATOM 563 O O . THR A 1 85 ? -5.864 -13.178 26.711 1.00 32.34 246 THR A O 1
ATOM 567 N N . LEU A 1 86 ? -6.704 -11.201 27.381 1.00 30.66 247 LEU A N 1
ATOM 568 C CA . LEU A 1 86 ? -7.671 -11.085 26.292 1.00 28.26 247 LEU A CA 1
ATOM 569 C C . LEU A 1 86 ? -7.424 -9.831 25.390 1.00 29.14 247 LEU A C 1
ATOM 570 O O . LEU A 1 86 ? -7.306 -8.746 25.911 1.00 27.40 247 LEU A O 1
ATOM 575 N N . GLU A 1 87 ? -7.390 -9.990 24.055 1.00 28.04 248 GLU A N 1
ATOM 576 C CA . GLU A 1 87 ? -7.233 -8.844 23.176 1.00 29.51 248 GLU A CA 1
ATOM 577 C C . GLU A 1 87 ? -8.255 -8.919 22.049 1.00 29.65 248 GLU A C 1
ATOM 578 O O . GLU A 1 87 ? -8.298 -9.926 21.306 1.00 28.41 248 GLU A O 1
ATOM 584 N N . VAL A 1 88 ? -9.111 -7.894 21.926 1.00 28.66 249 VAL A N 1
ATOM 585 C CA . VAL A 1 88 ? -10.206 -7.944 20.946 1.00 28.15 249 VAL A CA 1
ATOM 586 C C . VAL A 1 88 ? -10.183 -6.691 20.090 1.00 29.79 249 VAL A C 1
ATOM 587 O O . VAL A 1 88 ? -10.167 -5.582 20.623 1.00 29.14 249 VAL A O 1
ATOM 591 N N . SER A 1 89 ? -10.181 -6.866 18.765 1.00 29.46 250 SER A N 1
ATOM 592 C CA . SER A 1 89 ? -10.177 -5.754 17.825 1.00 30.40 250 SER A CA 1
ATOM 593 C C . SER A 1 89 ? -11.567 -5.455 17.362 1.00 30.49 250 SER A C 1
ATOM 594 O O . SER A 1 89 ? -12.549 -5.921 17.976 1.00 32.08 250 SER A O 1
ATOM 597 N N . GLY A 1 90 ? -11.686 -4.696 16.283 1.00 29.40 251 GLY A N 1
ATOM 598 C CA . GLY A 1 90 ? -13.004 -4.339 15.791 1.00 28.23 251 GLY A CA 1
ATOM 599 C C . GLY A 1 90 ? -14.027 -5.464 15.495 1.00 29.26 251 GLY A C 1
ATOM 600 O O . GLY A 1 90 ? -13.844 -6.300 14.587 1.00 26.41 251 GLY A O 1
ATOM 601 N N . ASN A 1 91 ? -15.116 -5.459 16.235 1.00 27.40 252 ASN A N 1
ATOM 602 C CA . ASN A 1 91 ? -16.165 -6.437 16.163 1.00 28.38 252 ASN A CA 1
ATOM 603 C C . ASN A 1 91 ? -17.454 -5.677 16.545 1.00 28.97 252 ASN A C 1
ATOM 604 O O . ASN A 1 91 ? -17.386 -4.438 16.690 1.00 28.00 252 ASN A O 1
ATOM 609 N N . GLN A 1 92 ? -18.603 -6.380 16.701 1.00 29.17 253 GLN A N 1
ATOM 610 C CA . GLN A 1 92 ? -19.846 -5.767 17.162 1.00 30.52 253 GLN A CA 1
ATOM 611 C C . GLN A 1 92 ? -20.282 -6.297 18.523 1.00 28.33 253 GLN A C 1
ATOM 612 O O . GLN A 1 92 ? -21.436 -6.551 18.737 1.00 29.68 253 GLN A O 1
ATOM 618 N N . LEU A 1 93 ? -19.340 -6.442 19.426 1.00 27.87 254 LEU A N 1
ATOM 619 C CA . LEU A 1 93 ? -19.676 -6.950 20.750 1.00 30.08 254 LEU A CA 1
ATOM 620 C C . LEU A 1 93 ? -20.389 -5.846 21.499 1.00 31.14 254 LEU A C 1
ATOM 621 O O . LEU A 1 93 ? -19.932 -4.681 21.520 1.00 32.55 254 LEU A O 1
ATOM 626 N N . THR A 1 94 ? -21.481 -6.225 22.138 1.00 32.39 255 THR A N 1
ATOM 627 C CA . THR A 1 94 ? -22.253 -5.278 22.972 1.00 34.19 255 THR A CA 1
ATOM 628 C C . THR A 1 94 ? -22.124 -5.641 24.457 1.00 33.81 255 THR A C 1
ATOM 629 O O . THR A 1 94 ? -22.735 -5.007 25.322 1.00 35.53 255 THR A O 1
ATOM 633 N N . SER A 1 95 ? -21.325 -6.663 24.747 1.00 32.83 256 SER A N 1
ATOM 634 C CA . SER A 1 95 ? -20.988 -7.063 26.099 1.00 32.40 256 SER A CA 1
ATOM 635 C C . SER A 1 95 ? -19.843 -8.048 26.019 1.00 31.79 256 SER A C 1
ATOM 636 O O . SER A 1 95 ? -19.513 -8.559 24.915 1.00 32.01 256 SER A O 1
ATOM 639 N N . LEU A 1 96 ? -19.247 -8.318 27.181 1.00 31.75 257 LEU A N 1
ATOM 640 C CA . LEU A 1 96 ? -18.193 -9.338 27.314 1.00 31.82 257 LEU A CA 1
ATOM 641 C C . LEU A 1 96 ? -18.647 -10.414 28.269 1.00 31.23 257 LEU A C 1
ATOM 642 O O . LEU A 1 96 ? -19.331 -10.106 29.229 1.00 31.35 257 LEU A O 1
ATOM 647 N N . PRO A 1 97 ? -18.204 -11.678 28.055 1.00 31.29 258 PRO A N 1
ATOM 648 C CA . PRO A 1 97 ? -18.466 -12.744 29.017 1.00 31.66 258 PRO A CA 1
ATOM 649 C C . PRO A 1 97 ? -17.845 -12.409 30.409 1.00 32.23 258 PRO A C 1
ATOM 650 O O . PRO A 1 97 ? -16.962 -11.528 30.521 1.00 32.61 258 PRO A O 1
ATOM 654 N N . VAL A 1 98 ? -18.259 -13.131 31.446 1.00 32.73 259 VAL A N 1
ATOM 655 C CA . VAL A 1 98 ? -17.503 -13.157 32.706 1.00 33.82 259 VAL A CA 1
ATOM 656 C C . VAL A 1 98 ? -16.024 -13.299 32.479 1.00 33.64 259 VAL A C 1
ATOM 657 O O . VAL A 1 98 ? -15.564 -14.115 31.646 1.00 34.58 259 VAL A O 1
ATOM 661 N N . LEU A 1 99 ? -15.229 -12.511 33.200 1.00 32.88 260 LEU A N 1
ATOM 662 C CA . LEU A 1 99 ? -13.809 -12.559 32.948 1.00 31.60 260 LEU A CA 1
ATOM 663 C C . LEU A 1 99 ? -13.175 -13.555 33.929 1.00 33.87 260 LEU A C 1
ATOM 664 O O . LEU A 1 99 ? -13.426 -13.509 35.131 1.00 33.07 260 LEU A O 1
ATOM 669 N N . PRO A 1 100 ? -12.352 -14.461 33.422 1.00 35.25 261 PRO A N 1
ATOM 670 C CA . PRO A 1 100 ? -11.595 -15.422 34.249 1.00 36.18 261 PRO A CA 1
ATOM 671 C C . PRO A 1 100 ? -10.742 -14.739 35.346 1.00 36.11 261 PRO A C 1
ATOM 672 O O . PRO A 1 100 ? -10.092 -13.728 35.084 1.00 35.36 261 PRO A O 1
ATOM 676 N N . PRO A 1 101 ? -10.808 -15.276 36.577 1.00 36.78 262 PRO A N 1
ATOM 677 C CA . PRO A 1 101 ? -10.229 -14.755 37.818 1.00 37.42 262 PRO A CA 1
ATOM 678 C C . PRO A 1 101 ? -8.775 -14.328 37.725 1.00 36.31 262 PRO A C 1
ATOM 679 O O . PRO A 1 101 ? -8.400 -13.364 38.410 1.00 37.55 262 PRO A O 1
ATOM 683 N N . GLY A 1 102 ? -7.980 -15.015 36.905 1.00 34.93 263 GLY A N 1
ATOM 684 C CA . GLY A 1 102 ? -6.559 -14.729 36.732 1.00 33.15 263 GLY A CA 1
ATOM 685 C C . GLY A 1 102 ? -6.195 -13.790 35.583 1.00 32.34 263 GLY A C 1
ATOM 686 O O . GLY A 1 102 ? -5.012 -13.617 35.271 1.00 33.11 263 GLY A O 1
ATOM 687 N N . LEU A 1 103 ? -7.204 -13.167 34.948 1.00 31.21 264 LEU A N 1
ATOM 688 C CA . LEU A 1 103 ? -6.920 -12.221 33.893 1.00 30.81 264 LEU A CA 1
ATOM 689 C C . LEU A 1 103 ? -6.004 -11.060 34.374 1.00 29.64 264 LEU A C 1
ATOM 690 O O . LEU A 1 103 ? -6.223 -10.477 35.415 1.00 29.90 264 LEU A O 1
ATOM 695 N N . LEU A 1 104 ? -5.038 -10.726 33.547 1.00 31.18 265 LEU A N 1
ATOM 696 C CA . LEU A 1 104 ? -4.010 -9.707 33.837 1.00 32.48 265 LEU A CA 1
ATOM 697 C C . LEU A 1 104 ? -4.056 -8.486 32.921 1.00 32.29 265 LEU A C 1
ATOM 698 O O . LEU A 1 104 ? -3.715 -7.384 33.357 1.00 33.60 265 LEU A O 1
ATOM 703 N N . GLU A 1 105 ? -4.429 -8.703 31.658 1.00 31.19 266 GLU A N 1
ATOM 704 C CA . GLU A 1 105 ? -4.538 -7.646 30.669 1.00 31.16 266 GLU A CA 1
ATOM 705 C C . GLU A 1 105 ? -5.826 -7.839 29.900 1.00 30.77 266 GLU A C 1
ATOM 706 O O . GLU A 1 105 ? -6.123 -8.949 29.463 1.00 30.75 266 GLU A O 1
ATOM 712 N N . LEU A 1 106 ? -6.569 -6.739 29.717 1.00 28.98 267 LEU A N 1
ATOM 713 C CA . LEU A 1 106 ? -7.794 -6.730 28.963 1.00 27.12 267 LEU A CA 1
ATOM 714 C C . LEU A 1 106 ? -7.671 -5.618 27.907 1.00 28.14 267 LEU A C 1
ATOM 715 O O . LEU A 1 106 ? -7.501 -4.444 28.263 1.00 27.36 267 LEU A O 1
ATOM 720 N N . SER A 1 107 ? -7.681 -5.998 26.628 1.00 27.62 268 SER A N 1
ATOM 721 C CA . SER A 1 107 ? -7.773 -4.986 25.552 1.00 27.24 268 SER A CA 1
ATOM 722 C C . SER A 1 107 ? -8.991 -5.202 24.700 1.00 27.60 268 SER A C 1
ATOM 723 O O . SER A 1 107 ? -9.224 -6.299 24.177 1.00 25.93 268 SER A O 1
ATOM 726 N N . ILE A 1 108 ? -9.744 -4.125 24.506 1.00 26.90 269 ILE A N 1
ATOM 727 C CA . ILE A 1 108 ? -10.831 -4.140 23.572 1.00 27.64 269 ILE A CA 1
ATOM 728 C C . ILE A 1 108 ? -10.921 -2.800 22.874 1.00 26.75 269 ILE A C 1
ATOM 729 O O . ILE A 1 108 ? -10.856 -1.738 23.536 1.00 26.30 269 ILE A O 1
ATOM 734 N N . PHE A 1 109 ? -11.017 -2.872 21.535 1.00 27.10 270 PHE A N 1
ATOM 735 C CA . PHE A 1 109 ? -10.929 -1.705 20.694 1.00 27.61 270 PHE A CA 1
ATOM 736 C C . PHE A 1 109 ? -12.063 -1.734 19.682 1.00 28.69 270 PHE A C 1
ATOM 737 O O . PHE A 1 109 ? -12.380 -2.807 19.184 1.00 28.31 270 PHE A O 1
ATOM 745 N N . SER A 1 110 ? -12.711 -0.591 19.410 1.00 25.61 271 SER A N 1
ATOM 746 C CA . SER A 1 110 ? -13.552 -0.448 18.240 1.00 27.19 271 SER A CA 1
ATOM 747 C C . SER A 1 110 ? -14.751 -1.422 18.207 1.00 27.67 271 SER A C 1
ATOM 748 O O . SER A 1 110 ? -15.003 -2.099 17.235 1.00 26.63 271 SER A O 1
ATOM 751 N N . ASN A 1 111 ? -15.453 -1.500 19.345 1.00 27.96 272 ASN A N 1
ATOM 752 C CA . ASN A 1 111 ? -16.672 -2.270 19.529 1.00 28.97 272 ASN A CA 1
ATOM 753 C C . ASN A 1 111 ? -17.740 -1.336 20.106 1.00 29.18 272 ASN A C 1
ATOM 754 O O . ASN A 1 111 ? -17.394 -0.365 20.814 1.00 29.74 272 ASN A O 1
ATOM 759 N N . PRO A 1 112 ? -19.035 -1.632 19.852 1.00 28.82 273 PRO A N 1
ATOM 760 C CA . PRO A 1 112 ? -20.140 -0.768 20.317 1.00 29.86 273 PRO A CA 1
ATOM 761 C C . PRO A 1 112 ? -20.460 -0.923 21.798 1.00 31.29 273 PRO A C 1
ATOM 762 O O . PRO A 1 112 ? -21.388 -0.312 22.278 1.00 33.55 273 PRO A O 1
ATOM 766 N N . LEU A 1 113 ? -19.666 -1.723 22.480 1.00 33.46 274 LEU A N 1
ATOM 767 C CA . LEU A 1 113 ? -19.657 -1.991 23.909 1.00 32.74 274 LEU A CA 1
ATOM 768 C C . LEU A 1 113 ? -19.913 -0.746 24.802 1.00 32.41 274 LEU A C 1
ATOM 769 O O . LEU A 1 113 ? -19.164 0.208 24.765 1.00 31.61 274 LEU A O 1
ATOM 774 N N . THR A 1 114 ? -20.925 -0.777 25.648 1.00 30.89 275 THR A N 1
ATOM 775 C CA . THR A 1 114 ? -21.167 0.411 26.526 1.00 30.24 275 THR A CA 1
ATOM 776 C C . THR A 1 114 ? -20.794 0.256 28.016 1.00 29.20 275 THR A C 1
ATOM 777 O O . THR A 1 114 ? -20.824 1.221 28.788 1.00 29.31 275 THR A O 1
ATOM 781 N N . HIS A 1 115 ? -20.504 -0.981 28.425 1.00 29.96 276 HIS A N 1
ATOM 782 C CA . HIS A 1 115 ? -20.282 -1.345 29.829 1.00 29.08 276 HIS A CA 1
ATOM 783 C C . HIS A 1 115 ? -19.424 -2.613 29.809 1.00 29.31 276 HIS A C 1
ATOM 784 O O . HIS A 1 115 ? -19.425 -3.377 28.806 1.00 28.25 276 HIS A O 1
ATOM 791 N N . LEU A 1 116 ? -18.676 -2.808 30.886 1.00 28.12 277 LEU A N 1
ATOM 792 C CA . LEU A 1 116 ? -17.792 -3.920 31.056 1.00 30.48 277 LEU A CA 1
ATOM 793 C C . LEU A 1 116 ? -18.269 -4.832 32.199 1.00 30.71 277 LEU A C 1
ATOM 794 O O . LEU A 1 116 ? -18.964 -4.367 33.081 1.00 28.81 277 LEU A O 1
ATOM 799 N N . PRO A 1 117 ? -17.884 -6.124 32.179 1.00 31.15 278 PRO A N 1
ATOM 800 C CA . PRO A 1 117 ? -18.205 -6.933 33.371 1.00 32.89 278 PRO A CA 1
ATOM 801 C C . PRO A 1 117 ? -17.250 -6.587 34.557 1.00 32.29 278 PRO A C 1
ATOM 802 O O . PRO A 1 117 ? -16.346 -5.745 34.415 1.00 31.22 278 PRO A O 1
ATOM 806 N N . ALA A 1 118 ? -17.495 -7.207 35.717 1.00 33.77 279 ALA A N 1
ATOM 807 C CA . ALA A 1 118 ? -16.591 -7.197 36.890 1.00 33.56 279 ALA A CA 1
ATOM 808 C C . ALA A 1 118 ? -15.130 -7.476 36.497 1.00 33.05 279 ALA A C 1
ATOM 809 O O . ALA A 1 118 ? -14.795 -8.371 35.687 1.00 33.76 279 ALA A O 1
ATOM 811 N N . LEU A 1 119 ? -14.249 -6.694 37.068 1.00 33.00 280 LEU A N 1
ATOM 812 C CA . LEU A 1 119 ? -12.839 -6.771 36.715 1.00 33.18 280 LEU A CA 1
ATOM 813 C C . LEU A 1 119 ? -12.133 -7.562 37.823 1.00 33.57 280 LEU A C 1
ATOM 814 O O . LEU A 1 119 ? -12.364 -7.277 39.026 1.00 35.56 280 LEU A O 1
ATOM 819 N N . PRO A 1 120 ? -11.320 -8.585 37.437 1.00 34.02 281 PRO A N 1
ATOM 820 C CA . PRO A 1 120 ? -10.628 -9.487 38.367 1.00 33.90 281 PRO A CA 1
ATOM 821 C C . PRO A 1 120 ? -9.615 -8.691 39.153 1.00 34.05 281 PRO A C 1
ATOM 822 O O . PRO A 1 120 ? -9.023 -7.738 38.590 1.00 35.32 281 PRO A O 1
ATOM 826 N N . SER A 1 121 ? -9.383 -9.056 40.420 1.00 34.82 282 SER A N 1
ATOM 827 C CA . SER A 1 121 ? -8.626 -8.196 41.328 1.00 34.84 282 SER A CA 1
ATOM 828 C C . SER A 1 121 ? -7.143 -8.067 40.969 1.00 34.49 282 SER A C 1
ATOM 829 O O . SER A 1 121 ? -6.486 -7.095 41.332 1.00 35.01 282 SER A O 1
ATOM 832 N N . GLY A 1 122 ? -6.619 -9.050 40.242 1.00 34.20 283 GLY A N 1
ATOM 833 C CA . GLY A 1 122 ? -5.251 -8.988 39.751 1.00 34.39 283 GLY A CA 1
ATOM 834 C C . GLY A 1 122 ? -5.082 -8.383 38.369 1.00 33.34 283 GLY A C 1
ATOM 835 O O . GLY A 1 122 ? -4.017 -8.532 37.757 1.00 34.60 283 GLY A O 1
ATOM 836 N N . LEU A 1 123 ? -6.098 -7.681 37.850 1.00 33.06 284 LEU A N 1
ATOM 837 C CA . LEU A 1 123 ? -5.904 -7.041 36.553 1.00 32.33 284 LEU A CA 1
ATOM 838 C C . LEU A 1 123 ? -4.827 -5.959 36.643 1.00 32.08 284 LEU A C 1
ATOM 839 O O . LEU A 1 123 ? -4.860 -5.155 37.557 1.00 32.64 284 LEU A O 1
ATOM 844 N N . CYS A 1 124 ? -3.927 -5.919 35.678 1.00 31.91 285 CYS A N 1
ATOM 845 C CA . CYS A 1 124 ? -2.897 -4.850 35.599 1.00 33.63 285 CYS A CA 1
ATOM 846 C C . CYS A 1 124 ? -3.019 -3.853 34.442 1.00 32.98 285 CYS A C 1
ATOM 847 O O . CYS A 1 124 ? -2.562 -2.713 34.570 1.00 31.10 285 CYS A O 1
ATOM 850 N N . LYS A 1 125 ? -3.573 -4.297 33.309 1.00 32.19 286 LYS A N 1
ATOM 851 C CA . LYS A 1 125 ? -3.687 -3.418 32.173 1.00 34.05 286 LYS A CA 1
ATOM 852 C C . LYS A 1 125 ? -5.107 -3.387 31.647 1.00 33.53 286 LYS A C 1
ATOM 853 O O . LYS A 1 125 ? -5.681 -4.420 31.350 1.00 34.17 286 LYS A O 1
ATOM 859 N N . LEU A 1 126 ? -5.678 -2.199 31.575 1.00 31.85 287 LEU A N 1
ATOM 860 C CA . LEU A 1 126 ? -6.992 -2.079 31.052 1.00 30.75 287 LEU A CA 1
ATOM 861 C C . LEU A 1 126 ? -6.990 -1.115 29.860 1.00 31.18 287 LEU A C 1
ATOM 862 O O . LEU A 1 126 ? -6.982 0.120 30.018 1.00 29.74 287 LEU A O 1
ATOM 867 N N . TRP A 1 127 ? -6.951 -1.703 28.667 1.00 29.71 288 TRP A N 1
ATOM 868 C CA . TRP A 1 127 ? -6.814 -0.929 27.446 1.00 30.33 288 TRP A CA 1
ATOM 869 C C . TRP A 1 127 ? -8.147 -0.974 26.726 1.00 29.96 288 TRP A C 1
ATOM 870 O O . TRP A 1 127 ? -8.396 -1.867 25.903 1.00 30.77 288 TRP A O 1
ATOM 881 N N . ILE A 1 128 ? -9.022 -0.014 27.040 1.00 28.11 289 ILE A N 1
ATOM 882 C CA . ILE A 1 128 ? -10.402 -0.069 26.531 1.00 26.96 289 ILE A CA 1
ATOM 883 C C . ILE A 1 128 ? -10.868 1.212 25.834 1.00 26.18 289 ILE A C 1
ATOM 884 O O . ILE A 1 128 ? -12.037 1.607 25.905 1.00 24.58 289 ILE A O 1
ATOM 889 N N . PHE A 1 129 ? -9.933 1.844 25.161 1.00 26.61 290 PHE A N 1
ATOM 890 C CA . PHE A 1 129 ? -10.193 3.013 24.390 1.00 27.16 290 PHE A CA 1
ATOM 891 C C . PHE A 1 129 ? -10.960 2.707 23.116 1.00 27.54 290 PHE A C 1
ATOM 892 O O . PHE A 1 129 ? -10.801 1.624 22.517 1.00 26.25 290 PHE A O 1
ATOM 900 N N . GLY A 1 130 ? -11.792 3.655 22.691 1.00 26.61 291 GLY A N 1
ATOM 901 C CA . GLY A 1 130 ? -12.371 3.543 21.349 1.00 27.18 291 GLY A CA 1
ATOM 902 C C . GLY A 1 130 ? -13.551 2.625 21.232 1.00 27.64 291 GLY A C 1
ATOM 903 O O . GLY A 1 130 ? -13.735 1.977 20.186 1.00 29.81 291 GLY A O 1
ATOM 904 N N . ASN A 1 131 ? -14.356 2.544 22.285 1.00 26.38 292 ASN A N 1
ATOM 905 C CA . ASN A 1 131 ? -15.576 1.790 22.275 1.00 26.90 292 ASN A CA 1
ATOM 906 C C . ASN A 1 131 ? -16.694 2.807 22.456 1.00 28.10 292 ASN A C 1
ATOM 907 O O . ASN A 1 131 ? -16.586 3.909 21.878 1.00 28.14 292 ASN A O 1
ATOM 912 N N . GLN A 1 132 ? -17.708 2.469 23.271 1.00 27.83 293 GLN A N 1
ATOM 913 C CA . GLN A 1 132 ? -18.835 3.344 23.481 1.00 26.91 293 GLN A CA 1
ATOM 914 C C . GLN A 1 132 ? -19.159 3.371 24.947 1.00 26.57 293 GLN A C 1
ATOM 915 O O . GLN A 1 132 ? -20.326 3.461 25.329 1.00 25.33 293 GLN A O 1
ATOM 921 N N . LEU A 1 133 ? -18.141 3.343 25.801 1.00 25.89 294 LEU A N 1
ATOM 922 C CA . LEU A 1 133 ? -18.402 3.051 27.187 1.00 25.97 294 LEU A CA 1
ATOM 923 C C . LEU A 1 133 ? -18.993 4.258 27.850 1.00 27.19 294 LEU A C 1
ATOM 924 O O . LEU A 1 133 ? -18.485 5.364 27.678 1.00 26.10 294 LEU A O 1
ATOM 929 N N . THR A 1 134 ? -20.050 4.015 28.636 1.00 28.27 295 THR A N 1
ATOM 930 C CA . THR A 1 134 ? -20.734 5.064 29.404 1.00 28.73 295 THR A CA 1
ATOM 931 C C . THR A 1 134 ? -20.487 4.924 30.876 1.00 29.55 295 THR A C 1
ATOM 932 O O . THR A 1 134 ? -20.844 5.825 31.623 1.00 30.01 295 THR A O 1
ATOM 936 N N . SER A 1 135 ? -19.859 3.825 31.292 1.00 29.36 296 SER A N 1
ATOM 937 C CA . SER A 1 135 ? -19.487 3.693 32.704 1.00 30.21 296 SER A CA 1
ATOM 938 C C . SER A 1 135 ? -18.374 2.717 32.749 1.00 29.18 296 SER A C 1
ATOM 939 O O . SER A 1 135 ? -18.158 2.008 31.749 1.00 26.48 296 SER A O 1
ATOM 942 N N . LEU A 1 136 ? -17.668 2.704 33.890 1.00 29.13 297 LEU A N 1
ATOM 943 C CA . LEU A 1 136 ? -16.622 1.726 34.212 1.00 29.53 297 LEU A CA 1
ATOM 944 C C . LEU A 1 136 ? -16.987 0.940 35.481 1.00 30.32 297 LEU A C 1
ATOM 945 O O . LEU A 1 136 ? -17.672 1.490 36.361 1.00 29.85 297 LEU A O 1
ATOM 950 N N . PRO A 1 137 ? -16.520 -0.325 35.582 1.00 31.22 298 PRO A N 1
ATOM 951 C CA . PRO A 1 137 ? -16.685 -1.077 36.835 1.00 32.39 298 PRO A CA 1
ATOM 952 C C . PRO A 1 137 ? -15.712 -0.492 37.866 1.00 32.61 298 PRO A C 1
ATOM 953 O O . PRO A 1 137 ? -14.808 0.306 37.517 1.00 31.79 298 PRO A O 1
ATOM 957 N N . VAL A 1 138 ? -15.869 -0.928 39.110 1.00 32.20 299 VAL A N 1
ATOM 958 C CA . VAL A 1 138 ? -14.887 -0.655 40.142 1.00 32.01 299 VAL A CA 1
ATOM 959 C C . VAL A 1 138 ? -13.536 -1.202 39.657 1.00 30.98 299 VAL A C 1
ATOM 960 O O . VAL A 1 138 ? -13.432 -2.353 39.191 1.00 31.39 299 VAL A O 1
ATOM 964 N N . LEU A 1 139 ? -12.521 -0.358 39.741 1.00 30.46 300 LEU A N 1
ATOM 965 C CA . LEU A 1 139 ? -11.195 -0.675 39.272 1.00 30.52 300 LEU A CA 1
ATOM 966 C C . LEU A 1 139 ? -10.411 -1.456 40.355 1.00 32.26 300 LEU A C 1
ATOM 967 O O . LEU A 1 139 ? -10.380 -1.057 41.524 1.00 31.93 300 LEU A O 1
ATOM 972 N N . PRO A 1 140 ? -9.810 -2.590 39.978 1.00 33.66 301 PRO A N 1
ATOM 973 C CA . PRO A 1 140 ? -8.927 -3.328 40.904 1.00 34.38 301 PRO A CA 1
ATOM 974 C C . PRO A 1 140 ? -7.765 -2.484 41.437 1.00 36.01 301 PRO A C 1
ATOM 975 O O . PRO A 1 140 ? -7.149 -1.725 40.687 1.00 36.11 301 PRO A O 1
ATOM 979 N N . PRO A 1 141 ? -7.477 -2.585 42.752 1.00 36.79 302 PRO A N 1
ATOM 980 C CA . PRO A 1 141 ? -6.445 -1.725 43.338 1.00 36.84 302 PRO A CA 1
ATOM 981 C C . PRO A 1 141 ? -5.056 -1.842 42.698 1.00 35.83 302 PRO A C 1
ATOM 982 O O . PRO A 1 141 ? -4.359 -0.812 42.628 1.00 37.36 302 PRO A O 1
ATOM 986 N N . GLY A 1 142 ? -4.690 -3.017 42.160 1.00 32.74 303 GLY A N 1
ATOM 987 C CA . GLY A 1 142 ? -3.373 -3.199 41.544 1.00 30.12 303 GLY A CA 1
ATOM 988 C C . GLY A 1 142 ? -3.292 -2.811 40.064 1.00 28.62 303 GLY A C 1
ATOM 989 O O . GLY A 1 142 ? -2.241 -2.964 39.430 1.00 28.62 303 GLY A O 1
ATOM 990 N N . LEU A 1 143 ? -4.386 -2.294 39.508 1.00 28.81 304 LEU A N 1
ATOM 991 C CA . LEU A 1 143 ? -4.363 -1.767 38.101 1.00 28.22 304 LEU A CA 1
ATOM 992 C C . LEU A 1 143 ? -3.227 -0.716 37.901 1.00 28.78 304 LEU A C 1
ATOM 993 O O . LEU A 1 143 ? -3.031 0.182 38.725 1.00 28.08 304 LEU A O 1
ATOM 998 N N . GLN A 1 144 ? -2.439 -0.899 36.841 1.00 29.80 305 GLN A N 1
ATOM 999 C CA . GLN A 1 144 ? -1.256 -0.074 36.575 1.00 29.44 305 GLN A CA 1
ATOM 1000 C C . GLN A 1 144 ? -1.508 0.900 35.397 1.00 28.74 305 GLN A C 1
ATOM 1001 O O . GLN A 1 144 ? -0.985 2.011 35.372 1.00 28.02 305 GLN A O 1
ATOM 1007 N N . GLU A 1 145 ? -2.329 0.492 34.440 1.00 27.82 306 GLU A N 1
ATOM 1008 C CA . GLU A 1 145 ? -2.640 1.364 33.322 1.00 28.10 306 GLU A CA 1
ATOM 1009 C C . GLU A 1 145 ? -4.105 1.335 33.044 1.00 29.29 306 GLU A C 1
ATOM 1010 O O . GLU A 1 145 ? -4.717 0.229 32.993 1.00 28.96 306 GLU A O 1
ATOM 1016 N N . LEU A 1 146 ? -4.673 2.533 32.832 1.00 26.80 307 LEU A N 1
ATOM 1017 C CA . LEU A 1 146 ? -6.063 2.705 32.471 1.00 27.22 307 LEU A CA 1
ATOM 1018 C C . LEU A 1 146 ? -6.138 3.523 31.189 1.00 26.48 307 LEU A C 1
ATOM 1019 O O . LEU A 1 146 ? -5.789 4.688 31.185 1.00 26.20 307 LEU A O 1
ATOM 1024 N N . SER A 1 147 ? -6.522 2.906 30.093 1.00 24.34 308 SER A N 1
ATOM 1025 C CA . SER A 1 147 ? -6.517 3.675 28.845 1.00 26.67 308 SER A CA 1
ATOM 1026 C C . SER A 1 147 ? -7.960 3.627 28.336 1.00 25.91 308 SER A C 1
ATOM 1027 O O . SER A 1 147 ? -8.439 2.580 27.970 1.00 26.14 308 SER A O 1
ATOM 1030 N N . VAL A 1 148 ? -8.666 4.754 28.346 1.00 25.98 309 VAL A N 1
ATOM 1031 C CA . VAL A 1 148 ? -10.114 4.691 28.175 1.00 25.89 309 VAL A CA 1
ATOM 1032 C C . VAL A 1 148 ? -10.594 5.909 27.363 1.00 24.76 309 VAL A C 1
ATOM 1033 O O . VAL A 1 148 ? -11.747 6.370 27.453 1.00 22.52 309 VAL A O 1
ATOM 1037 N N . SER A 1 149 ? -9.683 6.406 26.564 1.00 25.13 310 SER A N 1
ATOM 1038 C CA . SER A 1 149 ? -9.959 7.570 25.717 1.00 24.31 310 SER A CA 1
ATOM 1039 C C . SER A 1 149 ? -10.976 7.179 24.660 1.00 25.15 310 SER A C 1
ATOM 1040 O O . SER A 1 149 ? -11.187 5.967 24.410 1.00 27.30 310 SER A O 1
ATOM 1043 N N . ASP A 1 150 ? -11.550 8.186 23.991 1.00 24.11 311 ASP A N 1
ATOM 1044 C CA . ASP A 1 150 ? -12.501 7.972 22.854 1.00 24.08 311 ASP A CA 1
ATOM 1045 C C . ASP A 1 150 ? -13.639 7.069 23.279 1.00 23.66 311 ASP A C 1
ATOM 1046 O O . ASP A 1 150 ? -13.940 6.109 22.583 1.00 23.29 311 ASP A O 1
ATOM 1051 N N . ASN A 1 151 ? -14.283 7.373 24.408 1.00 22.80 312 ASN A N 1
ATOM 1052 C CA . ASN A 1 151 ? -15.504 6.635 24.832 1.00 24.63 312 ASN A CA 1
ATOM 1053 C C . ASN A 1 151 ? -16.608 7.696 25.093 1.00 25.38 312 ASN A C 1
ATOM 1054 O O . ASN A 1 151 ? -16.537 8.811 24.542 1.00 25.22 312 ASN A O 1
ATOM 1059 N N . GLN A 1 152 ? -17.604 7.341 25.887 1.00 26.11 313 GLN A N 1
ATOM 1060 C CA . GLN A 1 152 ? -18.667 8.267 26.219 1.00 26.21 313 GLN A CA 1
ATOM 1061 C C . GLN A 1 152 ? -18.803 8.415 27.751 1.00 26.68 313 GLN A C 1
ATOM 1062 O O . GLN A 1 152 ? -19.927 8.378 28.294 1.00 27.21 313 GLN A O 1
ATOM 1068 N N . LEU A 1 153 ? -17.685 8.574 28.446 1.00 26.46 314 LEU A N 1
ATOM 1069 C CA . LEU A 1 153 ? -17.724 8.600 29.870 1.00 27.08 314 LEU A CA 1
ATOM 1070 C C . LEU A 1 153 ? -17.970 10.010 30.412 1.00 26.77 314 LEU A C 1
ATOM 1071 O O . LEU A 1 153 ? -17.234 10.960 30.049 1.00 26.75 314 LEU A O 1
ATOM 1076 N N . ALA A 1 154 ? -18.967 10.118 31.295 1.00 26.63 315 ALA A N 1
ATOM 1077 C CA . ALA A 1 154 ? -19.211 11.331 32.068 1.00 24.81 315 ALA A CA 1
ATOM 1078 C C . ALA A 1 154 ? -18.360 11.474 33.325 1.00 24.84 315 ALA A C 1
ATOM 1079 O O . ALA A 1 154 ? -18.215 12.586 33.837 1.00 28.01 315 ALA A O 1
ATOM 1081 N N . SER A 1 155 ? -17.801 10.383 33.843 1.00 24.66 316 SER A N 1
ATOM 1082 C CA . SER A 1 155 ? -16.970 10.429 35.055 1.00 25.40 316 SER A CA 1
ATOM 1083 C C . SER A 1 155 ? -16.132 9.170 35.075 1.00 26.32 316 SER A C 1
ATOM 1084 O O . SER A 1 155 ? -16.382 8.263 34.284 1.00 26.10 316 SER A O 1
ATOM 1087 N N . LEU A 1 156 ? -15.129 9.133 35.957 1.00 27.91 317 LEU A N 1
ATOM 1088 C CA . LEU A 1 156 ? -14.297 7.964 36.193 1.00 27.29 317 LEU A CA 1
ATOM 1089 C C . LEU A 1 156 ? -14.570 7.534 37.604 1.00 28.42 317 LEU A C 1
ATOM 1090 O O . LEU A 1 156 ? -14.900 8.365 38.440 1.00 28.40 317 LEU A O 1
ATOM 1095 N N . PRO A 1 157 ? -14.434 6.237 37.870 1.00 27.91 318 PRO A N 1
ATOM 1096 C CA . PRO A 1 157 ? -14.527 5.759 39.223 1.00 28.44 318 PRO A CA 1
ATOM 1097 C C . PRO A 1 157 ? -13.275 6.124 40.030 1.00 29.46 318 PRO A C 1
ATOM 1098 O O . PRO A 1 157 ? -12.274 6.594 39.472 1.00 29.59 318 PRO A O 1
ATOM 1102 N N . ALA A 1 158 ? -13.326 5.857 41.329 1.00 28.71 319 ALA A N 1
ATOM 1103 C CA . ALA A 1 158 ? -12.182 6.029 42.179 1.00 28.60 319 ALA A CA 1
ATOM 1104 C C . ALA A 1 158 ? -11.022 5.277 41.544 1.00 28.52 319 ALA A C 1
ATOM 1105 O O . ALA A 1 158 ? -11.171 4.143 41.031 1.00 27.94 319 ALA A O 1
ATOM 1107 N N . LEU A 1 159 ? -9.876 5.935 41.580 1.00 29.40 320 LEU A N 1
ATOM 1108 C CA . LEU A 1 159 ? -8.698 5.436 40.881 1.00 30.36 320 LEU A CA 1
ATOM 1109 C C . LEU A 1 159 ? -7.866 4.583 41.841 1.00 31.00 320 LEU A C 1
ATOM 1110 O O . LEU A 1 159 ? -7.610 5.013 42.983 1.00 32.39 320 LEU A O 1
ATOM 1115 N N . PRO A 1 160 ? -7.454 3.374 41.393 1.00 31.60 321 PRO A N 1
ATOM 1116 C CA . PRO A 1 160 ? -6.611 2.483 42.222 1.00 33.01 321 PRO A CA 1
ATOM 1117 C C . PRO A 1 160 ? -5.282 3.115 42.618 1.00 32.42 321 PRO A C 1
ATOM 1118 O O . PRO A 1 160 ? -4.671 3.823 41.821 1.00 31.81 321 PRO A O 1
ATOM 1122 N N . SER A 1 161 ? -4.844 2.813 43.832 1.00 31.67 322 SER A N 1
ATOM 1123 C CA . SER A 1 161 ? -3.645 3.371 44.455 1.00 31.54 322 SER A CA 1
ATOM 1124 C C . SER A 1 161 ? -2.357 3.144 43.641 1.00 31.08 322 SER A C 1
ATOM 1125 O O . SER A 1 161 ? -1.424 3.969 43.676 1.00 30.90 322 SER A O 1
ATOM 1128 N N . GLU A 1 162 ? -2.304 2.031 42.909 1.00 29.86 323 GLU A N 1
ATOM 1129 C CA . GLU A 1 162 ? -1.134 1.667 42.132 1.00 31.08 323 GLU A CA 1
ATOM 1130 C C . GLU A 1 162 ? -1.099 2.165 40.672 1.00 28.27 323 GLU A C 1
ATOM 1131 O O . GLU A 1 162 ? -0.164 1.815 39.966 1.00 29.30 323 GLU A O 1
ATOM 1137 N N . LEU A 1 163 ? -2.062 2.967 40.204 1.00 29.03 324 LEU A N 1
ATOM 1138 C CA . LEU A 1 163 ? -2.085 3.390 38.761 1.00 29.05 324 LEU A CA 1
ATOM 1139 C C . LEU A 1 163 ? -0.851 4.171 38.361 1.00 29.02 324 LEU A C 1
ATOM 1140 O O . LEU A 1 163 ? -0.499 5.044 39.111 1.00 30.64 324 LEU A O 1
ATOM 1145 N N . CYS A 1 164 ? -0.197 3.883 37.220 1.00 29.10 325 CYS A N 1
ATOM 1146 C CA . CYS A 1 164 ? 0.935 4.747 36.755 1.00 30.83 325 CYS A CA 1
ATOM 1147 C C . CYS A 1 164 ? 0.545 5.587 35.571 1.00 29.00 325 CYS A C 1
ATOM 1148 O O . CYS A 1 164 ? 1.196 6.575 35.337 1.00 28.26 325 CYS A O 1
ATOM 1151 N N . LYS A 1 165 ? -0.473 5.137 34.818 1.00 28.24 326 LYS A N 1
ATOM 1152 C CA . LYS A 1 165 ? -0.932 5.847 33.610 1.00 28.11 326 LYS A CA 1
ATOM 1153 C C . LYS A 1 165 ? -2.427 5.915 33.520 1.00 26.11 326 LYS A C 1
ATOM 1154 O O . LYS A 1 165 ? -3.091 4.918 33.706 1.00 27.24 326 LYS A O 1
ATOM 1160 N N . LEU A 1 166 ? -2.955 7.125 33.275 1.00 26.32 327 LEU A N 1
ATOM 1161 C CA . LEU A 1 166 ? -4.368 7.337 33.068 1.00 26.07 327 LEU A CA 1
ATOM 1162 C C . LEU A 1 166 ? -4.539 8.141 31.759 1.00 27.12 327 LEU A C 1
ATOM 1163 O O . LEU A 1 166 ? -4.085 9.298 31.696 1.00 26.70 327 LEU A O 1
ATOM 1168 N N . TRP A 1 167 ? -5.022 7.482 30.692 1.00 26.37 328 TRP A N 1
ATOM 1169 C CA . TRP A 1 167 ? -5.402 8.145 29.430 1.00 26.03 328 TRP A CA 1
ATOM 1170 C C . TRP A 1 167 ? -6.933 8.075 29.333 1.00 24.78 328 TRP A C 1
ATOM 1171 O O . TRP A 1 167 ? -7.523 7.001 29.508 1.00 24.11 328 TRP A O 1
ATOM 1182 N N . ALA A 1 168 ? -7.552 9.229 29.108 1.00 23.87 329 ALA A N 1
ATOM 1183 C CA . ALA A 1 168 ? -9.007 9.290 29.092 1.00 24.44 329 ALA A CA 1
ATOM 1184 C C . ALA A 1 168 ? -9.428 10.510 28.306 1.00 23.12 329 ALA A C 1
ATOM 1185 O O . ALA A 1 168 ? -10.428 11.136 28.614 1.00 23.21 329 ALA A O 1
ATOM 1187 N N . TYR A 1 169 ? -8.679 10.795 27.245 1.00 21.82 330 TYR A N 1
ATOM 1188 C CA . TYR A 1 169 ? -8.978 11.969 26.409 1.00 22.77 330 TYR A CA 1
ATOM 1189 C C . TYR A 1 169 ? -10.204 11.719 25.512 1.00 24.23 330 TYR A C 1
ATOM 1190 O O . TYR A 1 169 ? -10.573 10.530 25.249 1.00 23.73 330 TYR A O 1
ATOM 1199 N N . ASN A 1 170 ? -10.870 12.805 25.080 1.00 23.35 331 ASN A N 1
ATOM 1200 C CA . ASN A 1 170 ? -12.073 12.647 24.284 1.00 24.92 331 ASN A CA 1
ATOM 1201 C C . ASN A 1 170 ? -13.154 11.806 24.929 1.00 25.18 331 ASN A C 1
ATOM 1202 O O . ASN A 1 170 ? -13.631 10.827 24.323 1.00 25.78 331 ASN A O 1
ATOM 1207 N N . ASN A 1 171 ? -13.496 12.163 26.183 1.00 24.97 332 ASN A N 1
ATOM 1208 C CA . ASN A 1 171 ? -14.651 11.675 26.855 1.00 25.14 332 ASN A CA 1
ATOM 1209 C C . ASN A 1 171 ? -15.521 12.914 27.114 1.00 24.73 332 ASN A C 1
ATOM 1210 O O . ASN A 1 171 ? -15.434 13.875 26.351 1.00 25.49 332 ASN A O 1
ATOM 1215 N N . GLN A 1 172 ? -16.343 12.890 28.149 1.00 25.86 333 GLN A N 1
ATOM 1216 C CA . GLN A 1 172 ? -17.166 14.061 28.566 1.00 25.56 333 GLN A CA 1
ATOM 1217 C C . GLN A 1 172 ? -16.991 14.332 30.073 1.00 25.92 333 GLN A C 1
ATOM 1218 O O . GLN A 1 172 ? -17.942 14.660 30.766 1.00 25.84 333 GLN A O 1
ATOM 1224 N N . LEU A 1 173 ? -15.762 14.158 30.567 1.00 24.18 334 LEU A N 1
ATOM 1225 C CA . LEU A 1 173 ? -15.396 14.381 31.944 1.00 23.24 334 LEU A CA 1
ATOM 1226 C C . LEU A 1 173 ? -15.459 15.846 32.305 1.00 24.67 334 LEU A C 1
ATOM 1227 O O . LEU A 1 173 ? -15.005 16.700 31.550 1.00 24.11 334 LEU A O 1
ATOM 1232 N N . THR A 1 174 ? -16.082 16.133 33.438 1.00 25.55 335 THR A N 1
ATOM 1233 C CA . THR A 1 174 ? -16.100 17.496 34.018 1.00 26.35 335 THR A CA 1
ATOM 1234 C C . THR A 1 174 ? -15.177 17.680 35.259 1.00 25.84 335 THR A C 1
ATOM 1235 O O . THR A 1 174 ? -14.859 18.812 35.638 1.00 26.55 335 THR A O 1
ATOM 1239 N N . SER A 1 175 ? -14.765 16.577 35.903 1.00 25.56 336 SER A N 1
ATOM 1240 C C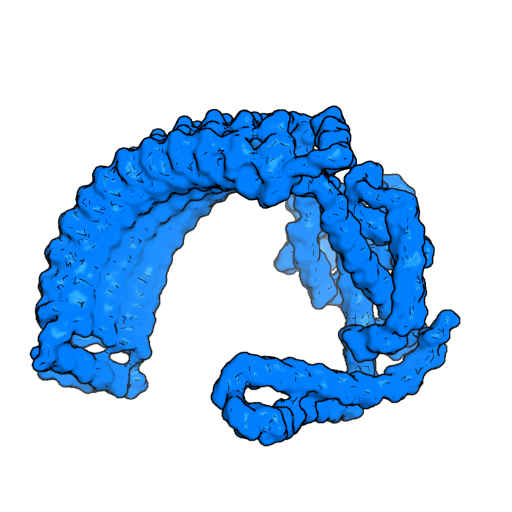A . SER A 1 175 ? -13.702 16.593 36.934 1.00 25.83 336 SER A CA 1
ATOM 1241 C C . SER A 1 175 ? -13.048 15.222 36.949 1.00 27.21 336 SER A C 1
ATOM 1242 O O . SER A 1 175 ? -13.566 14.268 36.327 1.00 26.40 336 SER A O 1
ATOM 1245 N N . LEU A 1 176 ? -11.939 15.108 37.676 1.00 26.37 337 LEU A N 1
ATOM 1246 C CA . LEU A 1 176 ? -11.279 13.822 37.885 1.00 26.55 337 LEU A CA 1
ATOM 1247 C C . LEU A 1 176 ? -11.315 13.403 39.337 1.00 28.24 337 LEU A C 1
ATOM 1248 O O . LEU A 1 176 ? -11.394 14.259 40.218 1.00 28.96 337 LEU A O 1
ATOM 1253 N N . PRO A 1 177 ? -11.303 12.080 39.600 1.00 27.39 338 PRO A N 1
ATOM 1254 C CA . PRO A 1 177 ? -11.236 11.755 40.992 1.00 28.43 338 PRO A CA 1
ATOM 1255 C C . PRO A 1 177 ? -9.834 12.089 41.534 1.00 29.16 338 PRO A C 1
ATOM 1256 O O . PRO A 1 177 ? -8.943 12.535 40.745 1.00 29.52 338 PRO A O 1
ATOM 1260 N N . MET A 1 178 ? -9.645 11.962 42.852 1.00 29.13 339 MET A N 1
ATOM 1261 C CA . MET A 1 178 ? -8.291 12.106 43.414 1.00 29.52 339 MET A CA 1
ATOM 1262 C C . MET A 1 178 ? -7.307 11.202 42.715 1.00 27.83 339 MET A C 1
ATOM 1263 O O . MET A 1 178 ? -7.592 10.011 42.474 1.00 26.40 339 MET A O 1
ATOM 1268 N N . LEU A 1 179 ? -6.142 11.761 42.399 1.00 26.38 340 LEU A N 1
ATOM 1269 C CA . LEU A 1 179 ? -5.106 11.002 41.680 1.00 26.71 340 LEU A CA 1
ATOM 1270 C C . LEU A 1 179 ? -4.142 10.200 42.567 1.00 27.87 340 LEU A C 1
ATOM 1271 O O . LEU A 1 179 ? -3.588 10.755 43.505 1.00 28.01 340 LEU A O 1
ATOM 1276 N N . PRO A 1 180 ? -3.866 8.939 42.180 1.00 28.28 341 PRO A N 1
ATOM 1277 C CA . PRO A 1 180 ? -2.960 8.066 42.886 1.00 29.68 341 PRO A CA 1
ATOM 1278 C C . PRO A 1 180 ? -1.550 8.664 43.006 1.00 29.98 341 PRO A C 1
ATOM 1279 O O . PRO A 1 180 ? -1.068 9.290 42.055 1.00 29.49 341 PRO A O 1
ATOM 1283 N N . SER A 1 181 ? -0.885 8.415 44.142 1.00 31.03 342 SER A N 1
ATOM 1284 C CA . SER A 1 181 ? 0.438 9.033 44.400 1.00 31.87 342 SER A CA 1
ATOM 1285 C C . SER A 1 181 ? 1.553 8.710 43.372 1.00 30.35 342 SER A C 1
ATOM 1286 O O . SER A 1 181 ? 2.407 9.555 43.128 1.00 32.20 342 SER A O 1
ATOM 1289 N N . GLY A 1 182 ? 1.562 7.522 42.767 1.00 29.03 343 GLY A N 1
ATOM 1290 C CA . GLY A 1 182 ? 2.600 7.140 41.765 1.00 27.97 343 GLY A CA 1
ATOM 1291 C C . GLY A 1 182 ? 2.282 7.453 40.312 1.00 26.38 343 GLY A C 1
ATOM 1292 O O . GLY A 1 182 ? 3.003 7.049 39.389 1.00 25.90 343 GLY A O 1
ATOM 1293 N N . LEU A 1 183 ? 1.192 8.171 40.073 1.00 26.95 344 LEU A N 1
ATOM 1294 C CA . LEU A 1 183 ? 0.798 8.443 38.699 1.00 26.95 344 LEU A CA 1
ATOM 1295 C C . LEU A 1 183 ? 1.899 9.225 37.986 1.00 27.75 344 LEU A C 1
ATOM 1296 O O . LEU A 1 183 ? 2.409 10.239 38.486 1.00 28.72 344 LEU A O 1
ATOM 1301 N N . GLN A 1 184 ? 2.267 8.758 36.819 1.00 27.30 345 GLN A N 1
ATOM 1302 C CA . GLN A 1 184 ? 3.369 9.282 36.063 1.00 27.84 345 GLN A CA 1
ATOM 1303 C C . GLN A 1 184 ? 2.871 10.020 34.825 1.00 28.07 345 GLN A C 1
ATOM 1304 O O . GLN A 1 184 ? 3.541 10.945 34.350 1.00 27.34 345 GLN A O 1
ATOM 1310 N N . GLU A 1 185 ? 1.740 9.546 34.286 1.00 27.75 346 GLU A N 1
ATOM 1311 C CA . GLU A 1 185 ? 1.135 10.070 33.066 1.00 27.52 346 GLU A CA 1
ATOM 1312 C C . GLU A 1 185 ? -0.341 10.344 33.241 1.00 25.94 346 GLU A C 1
ATOM 1313 O O . GLU A 1 185 ? -1.102 9.440 33.659 1.00 23.41 346 GLU A O 1
ATOM 1319 N N . LEU A 1 186 ? -0.748 11.577 32.903 1.00 24.48 347 LEU A N 1
ATOM 1320 C CA . LEU A 1 186 ? -2.137 12.037 32.950 1.00 22.98 347 LEU A CA 1
ATOM 1321 C C . LEU A 1 186 ? -2.465 12.634 31.566 1.00 23.93 347 LEU A C 1
ATOM 1322 O O . LEU A 1 186 ? -1.804 13.571 31.116 1.00 24.40 347 LEU A O 1
ATOM 1327 N N . SER A 1 187 ? -3.385 12.022 30.812 1.00 23.53 348 SER A N 1
ATOM 1328 C CA . SER A 1 187 ? -3.596 12.516 29.428 1.00 22.51 348 SER A CA 1
ATOM 1329 C C . SER A 1 187 ? -5.087 12.543 29.244 1.00 23.25 348 SER A C 1
ATOM 1330 O O . SER A 1 187 ? -5.695 11.508 28.953 1.00 24.18 348 SER A O 1
ATOM 1333 N N . VAL A 1 188 ? -5.707 13.715 29.446 1.00 21.31 349 VAL A N 1
ATOM 1334 C CA . VAL A 1 188 ? -7.177 13.862 29.612 1.00 22.68 349 VAL A CA 1
ATOM 1335 C C . VAL A 1 188 ? -7.718 15.026 28.791 1.00 22.21 349 VAL A C 1
ATOM 1336 O O . VAL A 1 188 ? -8.631 15.769 29.201 1.00 23.33 349 VAL A O 1
ATOM 1340 N N . SER A 1 189 ? -7.119 15.211 27.634 1.00 23.01 350 SER A N 1
ATOM 1341 C CA . SER A 1 189 ? -7.486 16.277 26.721 1.00 23.04 350 SER A CA 1
ATOM 1342 C C . SER A 1 189 ? -8.858 16.075 26.058 1.00 24.73 350 SER A C 1
ATOM 1343 O O . SER A 1 189 ? -9.379 14.957 26.073 1.00 25.87 350 SER A O 1
ATOM 1346 N N . ASP A 1 190 ? -9.421 17.128 25.427 1.00 23.60 351 ASP A N 1
ATOM 1347 C CA . ASP A 1 190 ? -10.715 16.999 24.808 1.00 23.26 351 ASP A CA 1
ATOM 1348 C C . ASP A 1 190 ? -11.794 16.408 25.722 1.00 23.50 351 ASP A C 1
ATOM 1349 O O . ASP A 1 190 ? -12.529 15.527 25.300 1.00 23.00 351 ASP A O 1
ATOM 1354 N N . ASN A 1 191 ? -11.902 16.953 26.934 1.00 23.15 352 ASN A N 1
ATOM 1355 C CA . ASN A 1 191 ? -12.993 16.736 27.885 1.00 22.69 352 ASN A CA 1
ATOM 1356 C C . ASN A 1 191 ? -13.645 18.104 28.235 1.00 24.27 352 ASN A C 1
ATOM 1357 O O . ASN A 1 191 ? -13.522 19.050 27.448 1.00 24.66 352 ASN A O 1
ATOM 1362 N N . GLN A 1 192 ? -14.373 18.210 29.350 1.00 23.86 353 GLN A N 1
ATOM 1363 C CA . GLN A 1 192 ? -14.907 19.514 29.833 1.00 24.56 353 GLN A CA 1
ATOM 1364 C C . GLN A 1 192 ? -14.482 19.768 31.294 1.00 24.37 353 GLN A C 1
ATOM 1365 O O . GLN A 1 192 ? -15.280 20.160 32.152 1.00 25.89 353 GLN A O 1
ATOM 1371 N N . LEU A 1 193 ? -13.220 19.528 31.598 1.00 24.22 354 LEU A N 1
ATOM 1372 C CA . LEU A 1 193 ? -12.700 19.610 32.959 1.00 23.28 354 LEU A CA 1
ATOM 1373 C C . LEU A 1 193 ? -12.696 21.075 33.378 1.00 24.36 354 LEU A C 1
ATOM 1374 O O . LEU A 1 193 ? -12.052 21.899 32.733 1.00 22.01 354 LEU A O 1
ATOM 1379 N N . ALA A 1 194 ? -13.413 21.398 34.450 1.00 25.43 355 ALA A N 1
ATOM 1380 C CA . ALA A 1 194 ? -13.376 22.771 34.971 1.00 27.34 355 ALA A CA 1
ATOM 1381 C C . ALA A 1 194 ? -12.138 22.956 35.878 1.00 27.66 355 ALA A C 1
ATOM 1382 O O . ALA A 1 194 ? -11.670 24.077 36.125 1.00 28.19 355 ALA A O 1
ATOM 1384 N N . SER A 1 195 ? -11.576 21.856 36.359 1.00 28.54 356 SER A N 1
ATOM 1385 C CA . SER A 1 195 ? -10.339 21.928 37.094 1.00 28.34 356 SER A CA 1
ATOM 1386 C C . SER A 1 195 ? -9.631 20.549 37.116 1.00 29.14 356 SER A C 1
ATOM 1387 O O . SER A 1 195 ? -10.223 19.497 36.721 1.00 27.68 356 SER A O 1
ATOM 1390 N N . LEU A 1 196 ? -8.378 20.579 37.554 1.00 28.37 357 LEU A N 1
ATOM 1391 C CA . LEU A 1 196 ? -7.592 19.366 37.882 1.00 29.32 357 LEU A CA 1
ATOM 1392 C C . LEU A 1 196 ? -7.458 19.229 39.414 1.00 30.95 357 LEU A C 1
ATOM 1393 O O . LEU A 1 196 ? -7.345 20.249 40.108 1.00 33.00 357 LEU A O 1
ATOM 1398 N N . PRO A 1 197 ? -7.404 17.982 39.940 1.00 31.57 358 PRO A N 1
ATOM 1399 C CA . PRO A 1 197 ? -7.164 17.888 41.367 1.00 31.18 358 PRO A CA 1
ATOM 1400 C C . PRO A 1 197 ? -5.668 17.970 41.608 1.00 30.15 358 PRO A C 1
ATOM 1401 O O . PRO A 1 197 ? -4.915 18.159 40.635 1.00 28.53 358 PRO A O 1
ATOM 1405 N N . THR A 1 198 ? -5.244 17.882 42.870 1.00 29.25 359 THR A N 1
ATOM 1406 C CA . THR A 1 198 ? -3.818 17.984 43.216 1.00 28.82 359 THR A CA 1
ATOM 1407 C C . THR A 1 198 ? -3.050 16.977 42.423 1.00 28.36 359 THR A C 1
ATOM 1408 O O . THR A 1 198 ? -3.496 15.838 42.239 1.00 28.78 359 THR A O 1
ATOM 1412 N N . LEU A 1 199 ? -1.898 17.404 41.916 1.00 28.64 360 LEU A N 1
ATOM 1413 C CA . LEU A 1 199 ? -1.123 16.625 40.990 1.00 28.64 360 LEU A CA 1
ATOM 1414 C C . LEU A 1 199 ? -0.093 15.826 41.747 1.00 30.82 360 LEU A C 1
ATOM 1415 O O . LEU A 1 199 ? 0.632 16.401 42.596 1.00 30.27 360 LEU A O 1
ATOM 1420 N N . PRO A 1 200 ? 0.007 14.520 41.430 1.00 32.21 361 PRO A N 1
ATOM 1421 C CA . PRO A 1 200 ? 0.926 13.630 42.151 1.00 32.32 361 PRO A CA 1
ATOM 1422 C C . PRO A 1 200 ? 2.433 13.910 41.854 1.00 31.28 361 PRO A C 1
ATOM 1423 O O . PRO A 1 200 ? 2.796 14.391 40.773 1.00 30.66 361 PRO A O 1
ATOM 1427 N N . SER A 1 201 ? 3.282 13.579 42.819 1.00 30.44 362 SER A N 1
ATOM 1428 C CA . SER A 1 201 ? 4.672 13.997 42.790 1.00 29.99 362 SER A CA 1
ATOM 1429 C C . SER A 1 201 ? 5.488 13.401 41.663 1.00 30.13 362 SER A C 1
ATOM 1430 O O . SER A 1 201 ? 6.474 14.016 41.218 1.00 27.81 362 SER A O 1
ATOM 1433 N N . GLU A 1 202 ? 5.107 12.213 41.156 1.00 29.62 363 GLU A N 1
ATOM 1434 C CA . GLU A 1 202 ? 5.964 11.536 40.158 1.00 30.55 363 GLU A CA 1
ATOM 1435 C C . GLU A 1 202 ? 5.469 11.779 38.763 1.00 28.80 363 GLU A C 1
ATOM 1436 O O . GLU A 1 202 ? 6.028 11.247 37.818 1.00 28.79 363 GLU A O 1
ATOM 1442 N N . LEU A 1 203 ? 4.426 12.583 38.630 1.00 27.95 364 LEU A N 1
ATOM 1443 C CA . LEU A 1 203 ? 3.877 12.877 37.289 1.00 26.24 364 LEU A CA 1
ATOM 1444 C C . LEU A 1 203 ? 4.905 13.539 36.379 1.00 26.93 364 LEU A C 1
ATOM 1445 O O . LEU A 1 203 ? 5.365 14.609 36.708 1.00 27.80 364 LEU A O 1
ATOM 1450 N N . TYR A 1 204 ? 5.280 12.919 35.244 1.00 26.80 365 TYR A N 1
ATOM 1451 C CA . TYR A 1 204 ? 6.191 13.587 34.333 1.00 27.81 365 TYR A CA 1
ATOM 1452 C C . TYR A 1 204 ? 5.475 14.173 33.084 1.00 26.80 365 TYR A C 1
ATOM 1453 O O . TYR A 1 204 ? 6.079 14.855 32.254 1.00 27.12 365 TYR A O 1
ATOM 1462 N N . LYS A 1 205 ? 4.209 13.839 32.912 1.00 26.83 366 LYS A N 1
ATOM 1463 C CA . LYS A 1 205 ? 3.480 14.261 31.674 1.00 26.11 366 LYS A CA 1
ATOM 1464 C C . LYS A 1 205 ? 2.050 14.609 31.995 1.00 25.28 366 LYS A C 1
ATOM 1465 O O . LYS A 1 205 ? 1.295 13.798 32.575 1.00 24.31 366 LYS A O 1
ATOM 1471 N N . LEU A 1 206 ? 1.687 15.841 31.631 1.00 24.38 367 LEU A N 1
ATOM 1472 C CA . LEU A 1 206 ? 0.343 16.356 31.817 1.00 23.76 367 LEU A CA 1
ATOM 1473 C C . LEU A 1 206 ? -0.171 16.954 30.511 1.00 23.18 367 LEU A C 1
ATOM 1474 O O . LEU A 1 206 ? 0.314 17.993 30.063 1.00 21.26 367 LEU A O 1
ATOM 1479 N N . TRP A 1 207 ? -1.099 16.215 29.869 1.00 21.93 368 TRP A N 1
ATOM 1480 C CA . TRP A 1 207 ? -1.733 16.667 28.623 1.00 21.28 368 TRP A CA 1
ATOM 1481 C C . TRP A 1 207 ? -3.208 16.841 28.964 1.00 20.96 368 TRP A C 1
ATOM 1482 O O . TRP A 1 207 ? -3.887 15.890 29.361 1.00 21.40 368 TRP A O 1
ATOM 1493 N N . ALA A 1 208 ? -3.681 18.077 28.894 1.00 20.58 369 ALA A N 1
ATOM 1494 C CA . ALA A 1 208 ? -5.110 18.361 29.130 1.00 20.76 369 ALA A CA 1
ATOM 1495 C C . ALA A 1 208 ? -5.587 19.471 28.200 1.00 22.10 369 ALA A C 1
ATOM 1496 O O . ALA A 1 208 ? -6.329 20.351 28.642 1.00 22.06 369 ALA A O 1
ATOM 1498 N N . TYR A 1 209 ? -5.208 19.412 26.905 1.00 22.72 370 TYR A N 1
ATOM 1499 C CA . TYR A 1 209 ? -5.640 20.434 25.982 1.00 22.49 370 TYR A CA 1
ATOM 1500 C C . TYR A 1 209 ? -7.105 20.380 25.779 1.00 23.11 370 TYR A C 1
ATOM 1501 O O . TYR A 1 209 ? -7.724 19.314 25.936 1.00 22.72 370 TYR A O 1
ATOM 1510 N N . ASN A 1 210 ? -7.660 21.508 25.352 1.00 24.96 371 ASN A N 1
ATOM 1511 C CA . ASN A 1 210 ? -9.112 21.588 25.028 1.00 25.40 371 ASN A CA 1
ATOM 1512 C C . ASN A 1 210 ? -9.996 21.090 26.162 1.00 24.96 371 ASN A C 1
ATOM 1513 O O . ASN A 1 210 ? -10.700 20.110 25.983 1.00 25.86 371 ASN A O 1
ATOM 1518 N N . ASN A 1 211 ? -9.908 21.743 27.317 1.00 23.64 372 ASN A N 1
ATOM 1519 C CA . ASN A 1 211 ? -10.774 21.563 28.455 1.00 22.59 372 ASN A CA 1
ATOM 1520 C C . ASN A 1 211 ? -11.312 22.948 28.831 1.00 24.49 372 ASN A C 1
ATOM 1521 O O . ASN A 1 211 ? -11.404 23.831 27.971 1.00 23.59 372 ASN A O 1
ATOM 1526 N N . ARG A 1 212 ? -11.683 23.129 30.104 1.00 23.90 373 ARG A N 1
ATOM 1527 C CA . ARG A 1 212 ? -12.282 24.371 30.573 1.00 25.64 373 ARG A CA 1
ATOM 1528 C C . ARG A 1 212 ? -11.513 24.881 31.802 1.00 25.12 373 ARG A C 1
ATOM 1529 O O . ARG A 1 212 ? -12.117 25.499 32.647 1.00 26.24 373 ARG A O 1
ATOM 1537 N N . LEU A 1 213 ? -10.200 24.617 31.868 1.00 23.70 374 LEU A N 1
ATOM 1538 C CA . LEU A 1 213 ? -9.373 24.959 33.071 1.00 24.60 374 LEU A CA 1
ATOM 1539 C C . LEU A 1 213 ? -9.188 26.469 33.106 1.00 26.12 374 LEU A C 1
ATOM 1540 O O . LEU A 1 213 ? -8.941 27.080 32.064 1.00 25.09 374 LEU A O 1
ATOM 1545 N N . THR A 1 214 ? -9.324 27.066 34.293 1.00 27.12 375 THR A N 1
ATOM 1546 C CA . THR A 1 214 ? -9.101 28.519 34.453 1.00 27.58 375 THR A CA 1
ATOM 1547 C C . THR A 1 214 ? -7.852 28.790 35.293 1.00 25.72 375 THR A C 1
ATOM 1548 O O . THR A 1 214 ? -7.299 29.893 35.242 1.00 25.03 375 THR A O 1
ATOM 1552 N N . SER A 1 215 ? -7.400 27.780 36.057 1.00 25.68 376 SER A N 1
ATOM 1553 C CA . SER A 1 215 ? -6.095 27.846 36.747 1.00 24.62 376 SER A CA 1
ATOM 1554 C C . SER A 1 215 ? -5.489 26.462 36.732 1.00 24.81 376 SER A C 1
ATOM 1555 O O . SER A 1 215 ? -6.227 25.469 36.449 1.00 24.73 376 SER A O 1
ATOM 1558 N N . LEU A 1 216 ? -4.207 26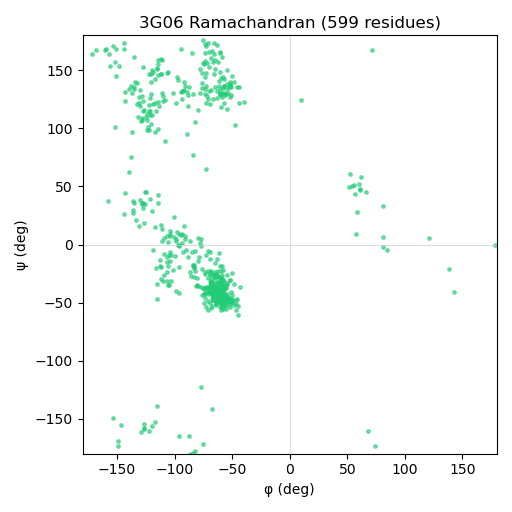.345 37.096 1.00 21.92 377 LEU A N 1
ATOM 1559 C CA . LEU A 1 216 ? -3.598 24.999 37.313 1.00 22.64 377 LEU A CA 1
ATOM 1560 C C . LEU A 1 216 ? -3.204 24.769 38.773 1.00 24.48 377 LEU A C 1
ATOM 1561 O O . LEU A 1 216 ? -2.855 25.725 39.459 1.00 25.71 377 LEU A O 1
ATOM 1566 N N . PRO A 1 217 ? -3.308 23.523 39.271 1.00 26.19 378 PRO A N 1
ATOM 1567 C CA . PRO A 1 217 ? -2.743 23.127 40.605 1.00 26.52 378 PRO A CA 1
ATOM 1568 C C . PRO A 1 217 ? -1.212 23.358 40.594 1.00 27.38 378 PRO A C 1
ATOM 1569 O O . PRO A 1 217 ? -0.643 23.512 39.489 1.00 25.14 378 PRO A O 1
ATOM 1573 N N . ALA A 1 218 ? -0.529 23.354 41.771 1.00 26.57 379 ALA A N 1
ATOM 1574 C CA . ALA A 1 218 ? 0.966 23.369 41.791 1.00 26.61 379 ALA A CA 1
ATOM 1575 C C . ALA A 1 218 ? 1.537 22.259 40.902 1.00 26.61 379 ALA A C 1
ATOM 1576 O O . ALA A 1 218 ? 1.009 21.131 40.897 1.00 27.43 379 ALA A O 1
ATOM 1578 N N . LEU A 1 219 ? 2.608 22.572 40.161 1.00 26.16 380 LEU A N 1
ATOM 1579 C CA . LEU A 1 219 ? 3.198 21.555 39.272 1.00 27.00 380 LEU A CA 1
ATOM 1580 C C . LEU A 1 219 ? 4.334 20.726 39.926 1.00 28.22 380 LEU A C 1
ATOM 1581 O O . LEU A 1 219 ? 5.243 21.293 40.579 1.00 28.25 380 LEU A O 1
ATOM 1586 N N . PRO A 1 220 ? 4.275 19.383 39.754 1.00 29.14 381 PRO A N 1
ATOM 1587 C CA . PRO A 1 220 ? 5.259 18.390 40.229 1.00 29.40 381 PRO A CA 1
ATOM 1588 C C . PRO A 1 220 ? 6.671 18.743 39.796 1.00 30.85 381 PRO A C 1
ATOM 1589 O O . PRO A 1 220 ? 6.892 19.163 38.664 1.00 28.48 381 PRO A O 1
ATOM 1593 N N . SER A 1 221 ? 7.643 18.581 40.687 1.00 30.77 382 SER A N 1
ATOM 1594 C CA . SER A 1 221 ? 9.041 18.936 40.373 1.00 32.69 382 SER A CA 1
ATOM 1595 C C . SER A 1 221 ? 9.633 18.304 39.135 1.00 31.58 382 SER A C 1
ATOM 1596 O O . SER A 1 221 ? 10.458 18.913 38.456 1.00 32.75 382 SER A O 1
ATOM 1599 N N . GLY A 1 222 ? 9.226 17.081 38.837 1.00 31.65 383 GLY A N 1
ATOM 1600 C CA . GLY A 1 222 ? 9.793 16.395 37.666 1.00 30.23 383 GLY A CA 1
ATOM 1601 C C . GLY A 1 222 ? 8.904 16.408 36.430 1.00 29.17 383 GLY A C 1
ATOM 1602 O O . GLY A 1 222 ? 9.104 15.586 35.540 1.00 27.90 383 GLY A O 1
ATOM 1603 N N . LEU A 1 223 ? 7.981 17.377 36.318 1.00 27.99 384 LEU A N 1
ATOM 1604 C CA . LEU A 1 223 ? 7.090 17.441 35.177 1.00 28.28 384 LEU A CA 1
ATOM 1605 C C . LEU A 1 223 ? 7.896 17.864 33.948 1.00 29.63 384 LEU A C 1
ATOM 1606 O O . LEU A 1 223 ? 8.609 18.897 33.998 1.00 30.74 384 LEU A O 1
ATOM 1611 N N . LYS A 1 224 ? 7.832 17.073 32.870 1.00 28.70 385 LYS A N 1
ATOM 1612 C CA . LYS A 1 224 ? 8.571 17.300 31.631 1.00 28.07 385 LYS A CA 1
ATOM 1613 C C . LYS A 1 224 ? 7.687 17.877 30.508 1.00 28.03 385 LYS A C 1
ATOM 1614 O O . LYS A 1 224 ? 8.184 18.571 29.602 1.00 29.51 385 LYS A O 1
ATOM 1620 N N . GLU A 1 225 ? 6.400 17.533 30.491 1.00 26.88 386 GLU A N 1
ATOM 1621 C CA . GLU A 1 225 ? 5.506 18.068 29.449 1.00 26.05 386 GLU A CA 1
ATOM 1622 C C . GLU A 1 225 ? 4.284 18.619 30.042 1.00 23.99 386 GLU A C 1
ATOM 1623 O O . GLU A 1 225 ? 3.646 17.945 30.811 1.00 24.21 386 GLU A O 1
ATOM 1629 N N . LEU A 1 226 ? 3.911 19.822 29.603 1.00 20.90 387 LEU A N 1
ATOM 1630 C CA . LEU A 1 226 ? 2.634 20.416 29.995 1.00 20.61 387 LEU A CA 1
ATOM 1631 C C . LEU A 1 226 ? 1.963 20.923 28.734 1.00 21.64 387 LEU A C 1
ATOM 1632 O O . LEU A 1 226 ? 2.411 21.914 28.163 1.00 21.96 387 LEU A O 1
ATOM 1637 N N . ILE A 1 227 ? 0.885 20.265 28.330 1.00 22.73 388 ILE A N 1
ATOM 1638 C CA . ILE A 1 227 ? 0.134 20.721 27.183 1.00 23.51 388 ILE A CA 1
ATOM 1639 C C . ILE A 1 227 ? -1.310 20.929 27.598 1.00 22.87 388 ILE A C 1
ATOM 1640 O O . ILE A 1 227 ? -2.047 19.947 27.769 1.00 22.58 388 ILE A O 1
ATOM 1645 N N . VAL A 1 228 ? -1.678 22.209 27.704 1.00 22.22 389 VAL A N 1
ATOM 1646 C CA . VAL A 1 228 ? -2.942 22.725 28.226 1.00 21.49 389 VAL A CA 1
ATOM 1647 C C . VAL A 1 228 ? -3.447 23.851 27.307 1.00 22.99 389 VAL A C 1
ATOM 1648 O O . VAL A 1 228 ? -4.140 24.744 27.722 1.00 23.20 389 VAL A O 1
ATOM 1652 N N . SER A 1 229 ? -3.113 23.767 26.021 1.00 21.69 390 SER A N 1
ATOM 1653 C CA . SER A 1 229 ? -3.633 24.741 25.059 1.00 22.49 390 SER A CA 1
ATOM 1654 C C . SER A 1 229 ? -5.134 24.583 24.966 1.00 23.75 390 SER A C 1
ATOM 1655 O O . SER A 1 229 ? -5.690 23.521 25.345 1.00 24.08 390 SER A O 1
ATOM 1658 N N . GLY A 1 230 ? -5.816 25.625 24.498 1.00 25.45 391 GLY A N 1
ATOM 1659 C CA . GLY A 1 230 ? -7.268 25.591 24.386 1.00 24.68 391 GLY A CA 1
ATOM 1660 C C . GLY A 1 230 ? -8.014 25.400 25.712 1.00 26.24 391 GLY A C 1
ATOM 1661 O O . GLY A 1 230 ? -8.902 24.561 25.778 1.00 26.84 391 GLY A O 1
ATOM 1662 N N . ASN A 1 231 ? -7.639 26.152 26.758 1.00 23.95 392 ASN A N 1
ATOM 1663 C CA . ASN A 1 231 ? -8.326 26.130 28.000 1.00 25.83 392 ASN A CA 1
ATOM 1664 C C . ASN A 1 231 ? -8.856 27.566 28.290 1.00 26.57 392 ASN A C 1
ATOM 1665 O O . ASN A 1 231 ? -9.062 28.348 27.349 1.00 27.74 392 ASN A O 1
ATOM 1670 N N . ARG A 1 232 ? -9.089 27.920 29.536 1.00 26.64 393 ARG A N 1
ATOM 1671 C CA . ARG A 1 232 ? -9.446 29.294 29.776 1.00 26.82 393 ARG A CA 1
ATOM 1672 C C . ARG A 1 232 ? -8.520 29.873 30.865 1.00 25.70 393 ARG A C 1
ATOM 1673 O O . ARG A 1 232 ? -8.949 30.687 31.659 1.00 24.89 393 ARG A O 1
ATOM 1681 N N . LEU A 1 233 ? -7.257 29.457 30.860 1.00 24.60 394 LEU A N 1
ATOM 1682 C CA . LEU A 1 233 ? -6.288 29.795 31.897 1.00 24.56 394 LEU A CA 1
ATOM 1683 C C . LEU A 1 233 ? -6.016 31.285 31.971 1.00 25.48 394 LEU A C 1
ATOM 1684 O O . LEU A 1 233 ? -5.571 31.904 30.986 1.00 25.53 394 LEU A O 1
ATOM 1689 N N . THR A 1 234 ? -6.184 31.838 33.166 1.00 25.19 395 THR A N 1
ATOM 1690 C CA . THR A 1 234 ? -5.774 33.220 33.407 1.00 26.19 395 THR A CA 1
ATOM 1691 C C . THR A 1 234 ? -4.371 33.355 34.033 1.00 26.07 395 THR A C 1
ATOM 1692 O O . THR A 1 234 ? -3.916 34.450 34.288 1.00 26.54 395 THR A O 1
ATOM 1696 N N . SER A 1 235 ? -3.701 32.244 34.295 1.00 25.01 396 SER A N 1
ATOM 1697 C CA . SER A 1 235 ? -2.339 32.250 34.829 1.00 24.71 396 SER A CA 1
ATOM 1698 C C . SER A 1 235 ? -1.811 30.832 34.820 1.00 25.09 396 SER A C 1
ATOM 1699 O O . SER A 1 235 ? -2.587 29.849 34.694 1.00 26.39 396 SER A O 1
ATOM 1702 N N . LEU A 1 236 ? -0.476 30.745 34.957 1.00 24.05 397 LEU A N 1
ATOM 1703 C CA . LEU A 1 236 ? 0.274 29.508 35.241 1.00 22.15 397 LEU A CA 1
ATOM 1704 C C . LEU A 1 236 ? 1.038 29.644 36.520 1.00 23.41 397 LEU A C 1
ATOM 1705 O O . LEU A 1 236 ? 1.489 30.767 36.843 1.00 24.58 397 LEU A O 1
ATOM 1710 N N . PRO A 1 237 ? 1.185 28.531 37.276 1.00 24.89 398 PRO A N 1
ATOM 1711 C CA . PRO A 1 237 ? 1.951 28.616 38.517 1.00 26.42 398 PRO A CA 1
ATOM 1712 C C . PRO A 1 237 ? 3.410 28.492 38.145 1.00 26.49 398 PRO A C 1
ATOM 1713 O O . PRO A 1 237 ? 3.743 28.332 36.989 1.00 25.93 398 PRO A O 1
ATOM 1717 N N . VAL A 1 238 ? 4.267 28.507 39.150 1.00 26.26 399 VAL A N 1
ATOM 1718 C CA . VAL A 1 238 ? 5.732 28.350 38.920 1.00 27.47 399 VAL A CA 1
ATOM 1719 C C . VAL A 1 238 ? 6.049 27.119 38.085 1.00 25.08 399 VAL A C 1
ATOM 1720 O O . VAL A 1 238 ? 5.483 26.061 38.307 1.00 27.76 399 VAL A O 1
ATOM 1724 N N . LEU A 1 239 ? 6.954 27.230 37.119 1.00 24.82 400 LEU A N 1
ATOM 1725 C CA . LEU A 1 239 ? 7.274 26.090 36.288 1.00 25.55 400 LEU A CA 1
ATOM 1726 C C . LEU A 1 239 ? 8.437 25.317 36.853 1.00 27.39 400 LEU A C 1
ATOM 1727 O O . LEU A 1 239 ? 9.395 25.905 37.380 1.00 28.54 400 LEU A O 1
ATOM 1732 N N . PRO A 1 240 ? 8.352 23.987 36.789 1.00 29.49 401 PRO A N 1
ATOM 1733 C CA . PRO A 1 240 ? 9.448 23.253 37.410 1.00 29.95 401 PRO A CA 1
ATOM 1734 C C . PRO A 1 240 ? 10.677 23.244 36.501 1.00 30.96 401 PRO A C 1
ATOM 1735 O O . PRO A 1 240 ? 10.587 23.333 35.295 1.00 30.00 401 PRO A O 1
ATOM 1739 N N . SER A 1 241 ? 11.852 23.177 37.108 1.00 30.88 402 SER A N 1
ATOM 1740 C CA . SER A 1 241 ? 13.077 23.408 36.401 1.00 31.49 402 SER A CA 1
ATOM 1741 C C . SER A 1 241 ? 13.367 22.368 35.314 1.00 30.86 402 SER A C 1
ATOM 1742 O O . SER A 1 241 ? 14.197 22.602 34.424 1.00 33.21 402 SER A O 1
ATOM 1745 N N . GLU A 1 242 ? 12.688 21.223 35.328 1.00 31.33 403 GLU A N 1
ATOM 1746 C CA . GLU A 1 242 ? 12.975 20.185 34.296 1.00 31.24 403 GLU A CA 1
ATOM 1747 C C . GLU A 1 242 ? 11.978 20.143 33.154 1.00 30.50 403 GLU A C 1
ATOM 1748 O O . GLU A 1 242 ? 12.053 19.248 32.309 1.00 29.35 403 GLU A O 1
ATOM 1754 N N . LEU A 1 243 ? 11.044 21.101 33.119 1.00 29.52 404 LEU A N 1
ATOM 1755 C CA . LEU A 1 243 ? 10.073 21.173 32.034 1.00 28.00 404 LEU A CA 1
ATOM 1756 C C . LEU A 1 243 ? 10.767 21.370 30.710 1.00 28.56 404 LEU A C 1
ATOM 1757 O O . LEU A 1 243 ? 11.627 22.263 30.589 1.00 27.53 404 LEU A O 1
ATOM 1762 N N . LYS A 1 244 ? 10.395 20.520 29.736 1.00 27.91 405 LYS A N 1
ATOM 1763 C CA . LYS A 1 244 ? 10.900 20.572 28.366 1.00 28.39 405 LYS A CA 1
ATOM 1764 C C . LYS A 1 244 ? 9.851 21.140 27.347 1.00 27.04 405 LYS A C 1
ATOM 1765 O O . LYS A 1 244 ? 10.211 21.812 26.398 1.00 27.06 405 LYS A O 1
ATOM 1771 N N . GLU A 1 245 ? 8.570 20.854 27.558 1.00 27.61 406 GLU A N 1
ATOM 1772 C CA . GLU A 1 245 ? 7.484 21.292 26.669 1.00 25.69 406 GLU A CA 1
ATOM 1773 C C . GLU A 1 245 ? 6.440 22.122 27.360 1.00 25.68 406 GLU A C 1
ATOM 1774 O O . GLU A 1 245 ? 5.812 21.646 28.332 1.00 26.03 406 GLU A O 1
ATOM 1780 N N . LEU A 1 246 ? 6.250 23.374 26.896 1.00 23.32 407 LEU A N 1
ATOM 1781 C CA . LEU A 1 246 ? 5.247 24.283 27.450 1.00 22.74 407 LEU A CA 1
ATOM 1782 C C . LEU A 1 246 ? 4.330 24.744 26.351 1.00 20.94 407 LEU A C 1
ATOM 1783 O O . LEU A 1 246 ? 4.670 25.633 25.591 1.00 21.54 407 LEU A O 1
ATOM 1788 N N . MET A 1 247 ? 3.167 24.117 26.244 1.00 21.41 408 MET A N 1
ATOM 1789 C CA . MET A 1 247 ? 2.230 24.424 25.134 1.00 22.78 408 MET A CA 1
ATOM 1790 C C . MET A 1 247 ? 0.948 24.889 25.756 1.00 22.58 408 MET A C 1
ATOM 1791 O O . MET A 1 247 ? 0.183 24.061 26.265 1.00 19.32 408 MET A O 1
ATOM 1796 N N . VAL A 1 248 ? 0.713 26.203 25.724 1.00 21.72 409 VAL A N 1
ATOM 1797 C CA . VAL A 1 248 ? -0.348 26.857 26.468 1.00 22.14 409 VAL A CA 1
ATOM 1798 C C . VAL A 1 248 ? -1.030 27.868 25.543 1.00 20.99 409 VAL A C 1
ATOM 1799 O O . VAL A 1 248 ? -1.655 28.840 25.987 1.00 22.88 409 VAL A O 1
ATOM 1803 N N . SER A 1 249 ? -0.984 27.599 24.238 1.00 21.65 410 SER A N 1
ATOM 1804 C CA . SER A 1 249 ? -1.680 28.488 23.316 1.00 21.56 410 SER A CA 1
ATOM 1805 C C . SER A 1 249 ? -3.204 28.575 23.487 1.00 22.32 410 SER A C 1
ATOM 1806 O O . SER A 1 249 ? -3.836 27.680 24.052 1.00 22.06 410 SER A O 1
ATOM 1809 N N . GLY A 1 250 ? -3.848 29.656 23.032 1.00 21.13 411 GLY A N 1
ATOM 1810 C CA . GLY A 1 250 ? -5.334 29.634 23.126 1.00 22.38 411 GLY A CA 1
ATOM 1811 C C . GLY A 1 250 ? -5.783 29.642 24.572 1.00 24.14 411 GLY A C 1
ATOM 1812 O O . GLY A 1 250 ? -6.622 28.841 24.963 1.00 26.10 411 GLY A O 1
ATOM 1813 N N . ASN A 1 251 ? -5.194 30.501 25.402 1.00 24.44 412 ASN A N 1
ATOM 1814 C CA . ASN A 1 251 ? -5.675 30.650 26.800 1.00 24.88 412 ASN A CA 1
ATOM 1815 C C . ASN A 1 251 ? -5.884 32.140 27.051 1.00 25.43 412 ASN A C 1
ATOM 1816 O O . ASN A 1 251 ? -5.972 32.908 26.080 1.00 25.95 412 ASN A O 1
ATOM 1821 N N . ARG A 1 252 ? -5.941 32.572 28.304 1.00 25.16 413 ARG A N 1
ATOM 1822 C CA . ARG A 1 252 ? -6.155 33.998 28.626 1.00 25.14 413 ARG A CA 1
ATOM 1823 C C . ARG A 1 252 ? -5.006 34.490 29.449 1.00 24.45 413 ARG A C 1
ATOM 1824 O O . ARG A 1 252 ? -5.209 35.218 30.391 1.00 23.50 413 ARG A O 1
ATOM 1832 N N . LEU A 1 253 ? -3.782 34.070 29.136 1.00 25.33 414 LEU A N 1
ATOM 1833 C CA . LEU A 1 253 ? -2.653 34.414 30.031 1.00 24.75 414 LEU A CA 1
ATOM 1834 C C . LEU A 1 253 ? -2.198 35.876 29.802 1.00 26.95 414 LEU A C 1
ATOM 1835 O O . LEU A 1 253 ? -1.993 36.310 28.659 1.00 25.52 414 LEU A O 1
ATOM 1840 N N . THR A 1 254 ? -2.066 36.623 30.892 1.00 27.06 415 THR A N 1
ATOM 1841 C CA . THR A 1 254 ? -1.599 38.002 30.857 1.00 28.46 415 THR A CA 1
ATOM 1842 C C . THR A 1 254 ? -0.099 38.132 31.141 1.00 28.67 415 THR A C 1
ATOM 1843 O O . THR A 1 254 ? 0.529 39.117 30.718 1.00 30.43 415 THR A O 1
ATOM 1847 N N . SER A 1 255 ? 0.490 37.109 31.755 1.00 28.59 416 SER A N 1
ATOM 1848 C CA . SER A 1 255 ? 1.929 36.997 31.819 1.00 28.30 416 SER A CA 1
ATOM 1849 C C . SER A 1 255 ? 2.399 35.523 31.902 1.00 27.75 416 SER A C 1
ATOM 1850 O O . SER A 1 255 ? 1.614 34.610 32.085 1.00 27.64 416 SER A O 1
ATOM 1853 N N . LEU A 1 256 ? 3.681 35.317 31.729 1.00 27.21 417 LEU A N 1
ATOM 1854 C CA . LEU A 1 256 ? 4.274 33.983 31.893 1.00 28.09 417 LEU A CA 1
ATOM 1855 C C . LEU A 1 256 ? 5.168 33.926 33.092 1.00 28.45 417 LEU A C 1
ATOM 1856 O O . LEU A 1 256 ? 5.844 34.929 33.399 1.00 27.81 417 LEU A O 1
ATOM 1861 N N . PRO A 1 257 ? 5.231 32.762 33.758 1.00 28.25 418 PRO A N 1
ATOM 1862 C CA . PRO A 1 257 ? 6.335 32.636 34.762 1.00 27.28 418 PRO A CA 1
ATOM 1863 C C . PRO A 1 257 ? 7.763 32.702 34.179 1.00 27.64 418 PRO A C 1
ATOM 1864 O O . PRO A 1 257 ? 7.959 32.683 32.960 1.00 24.57 418 PRO A O 1
ATOM 1868 N N . MET A 1 258 ? 8.756 32.761 35.061 1.00 28.08 419 MET A N 1
ATOM 1869 C CA . MET A 1 258 ? 10.138 32.503 34.632 1.00 29.89 419 MET A CA 1
ATOM 1870 C C . MET A 1 258 ? 10.177 31.179 33.863 1.00 28.07 419 MET A C 1
ATOM 1871 O O . MET A 1 258 ? 9.571 30.187 34.300 1.00 29.05 419 MET A O 1
ATOM 1876 N N . LEU A 1 259 ? 10.872 31.175 32.743 1.00 27.77 420 LEU A N 1
ATOM 1877 C CA . LEU A 1 259 ? 10.931 29.994 31.838 1.00 28.85 420 LEU A CA 1
ATOM 1878 C C . LEU A 1 259 ? 12.151 29.146 32.195 1.00 29.61 420 LEU A C 1
ATOM 1879 O O . LEU A 1 259 ? 13.252 29.708 32.266 1.00 29.74 420 LEU A O 1
ATOM 1884 N N . PRO A 1 260 ? 11.951 27.833 32.475 1.00 28.41 421 PRO A N 1
ATOM 1885 C CA . PRO A 1 260 ? 13.067 26.906 32.821 1.00 29.84 421 PRO A CA 1
ATOM 1886 C C . PRO A 1 260 ? 14.081 26.868 31.677 1.00 28.87 421 PRO A C 1
ATOM 1887 O O . PRO A 1 260 ? 13.668 26.669 30.550 1.00 30.27 421 PRO A O 1
ATOM 1891 N N . SER A 1 261 ? 15.379 27.028 31.960 1.00 30.51 422 SER A N 1
ATOM 1892 C CA . SER A 1 261 ? 16.428 27.039 30.925 1.00 29.90 422 SER A CA 1
ATOM 1893 C C . SER A 1 261 ? 16.456 25.914 29.907 1.00 29.03 422 SER A C 1
ATOM 1894 O O . SER A 1 261 ? 16.967 26.135 28.775 1.00 29.45 422 SER A O 1
ATOM 1897 N N . GLY A 1 262 ? 15.894 24.744 30.254 1.00 27.91 423 GLY A N 1
ATOM 1898 C CA . GLY A 1 262 ? 15.938 23.551 29.389 1.00 27.03 423 GLY A CA 1
ATOM 1899 C C . GLY A 1 262 ? 14.699 23.363 28.475 1.00 26.95 423 GLY A C 1
ATOM 1900 O O . GLY A 1 262 ? 14.493 22.319 27.823 1.00 26.75 423 GLY A O 1
ATOM 1901 N N . LEU A 1 263 ? 13.838 24.377 28.459 1.00 26.14 424 LEU A N 1
ATOM 1902 C CA . LEU A 1 263 ? 12.601 24.325 27.701 1.00 25.34 424 LEU A CA 1
ATOM 1903 C C . LEU A 1 263 ? 12.965 24.133 26.223 1.00 26.65 424 LEU A C 1
ATOM 1904 O O . LEU A 1 263 ? 13.829 24.834 25.673 1.00 26.79 424 LEU A O 1
ATOM 1909 N N . LEU A 1 264 ? 12.352 23.137 25.595 1.00 26.59 425 LEU A N 1
ATOM 1910 C CA . LEU A 1 264 ? 12.602 22.868 24.170 1.00 27.94 425 LEU A CA 1
ATOM 1911 C C . LEU A 1 264 ? 11.480 23.395 23.251 1.00 28.38 425 LEU A C 1
ATOM 1912 O O . LEU A 1 264 ? 11.698 23.565 22.047 1.00 28.34 425 LEU A O 1
ATOM 1917 N N . SER A 1 265 ? 10.277 23.600 23.793 1.00 26.34 426 SER A N 1
ATOM 1918 C CA . SER A 1 265 ? 9.185 24.257 23.025 1.00 27.49 426 SER A CA 1
ATOM 1919 C C . SER A 1 265 ? 8.424 25.208 23.886 1.00 27.26 426 SER A C 1
ATOM 1920 O O . SER A 1 265 ? 8.086 24.872 24.997 1.00 28.58 426 SER A O 1
ATOM 1923 N N . LEU A 1 266 ? 8.171 26.402 23.376 1.00 27.00 427 LEU A N 1
ATOM 1924 C CA . LEU A 1 266 ? 7.384 27.365 24.087 1.00 26.13 427 LEU A CA 1
ATOM 1925 C C . LEU A 1 266 ? 6.283 27.815 23.094 1.00 27.49 427 LEU A C 1
ATOM 1926 O O . LEU A 1 266 ? 6.561 28.518 22.130 1.00 26.17 427 LEU A O 1
ATOM 1931 N N . SER A 1 267 ? 5.033 27.405 23.338 1.00 25.62 428 SER A N 1
ATOM 1932 C CA . SER A 1 267 ? 3.946 27.782 22.425 1.00 26.68 428 SER A CA 1
ATOM 1933 C C . SER A 1 267 ? 2.959 28.560 23.259 1.00 26.71 428 SER A C 1
ATOM 1934 O O . SER A 1 267 ? 2.291 27.990 24.135 1.00 25.01 428 SER A O 1
ATOM 1937 N N . VAL A 1 268 ? 2.855 29.859 22.986 1.00 26.11 429 VAL A N 1
ATOM 1938 C CA . VAL A 1 268 ? 2.046 30.721 23.795 1.00 25.03 429 VAL A CA 1
ATOM 1939 C C . VAL A 1 268 ? 1.191 31.598 22.903 1.00 25.05 429 VAL A C 1
ATOM 1940 O O . VAL A 1 268 ? 0.682 32.602 23.361 1.00 24.92 429 VAL A O 1
ATOM 1944 N N . TYR A 1 269 ? 0.978 31.188 21.651 1.00 23.49 430 TYR A N 1
ATOM 1945 C CA . TYR A 1 269 ? 0.201 32.004 20.740 1.00 24.99 430 TYR A CA 1
ATOM 1946 C C . TYR A 1 269 ? -1.238 32.124 21.200 1.00 24.23 430 TYR A C 1
ATOM 1947 O O . TYR A 1 269 ? -1.729 31.191 21.827 1.00 23.39 430 TYR A O 1
ATOM 1956 N N . ARG A 1 270 ? -1.885 33.245 20.856 1.00 24.28 431 ARG A N 1
ATOM 1957 C CA . ARG A 1 270 ? -3.311 33.535 21.203 1.00 26.86 431 ARG A CA 1
ATOM 1958 C C . ARG A 1 270 ? -3.516 33.585 22.693 1.00 26.21 431 ARG A C 1
ATOM 1959 O O . ARG A 1 270 ? -4.318 32.841 23.293 1.00 26.81 431 ARG A O 1
ATOM 1967 N N . ASN A 1 271 ? -2.755 34.484 23.306 1.00 25.79 432 ASN A N 1
ATOM 1968 C CA . ASN A 1 271 ? -2.924 34.737 24.708 1.00 24.02 432 ASN A CA 1
ATOM 1969 C C . ASN A 1 271 ? -3.136 36.242 24.879 1.00 24.63 432 ASN A C 1
ATOM 1970 O O . ASN A 1 271 ? -3.482 36.928 23.908 1.00 22.24 432 ASN A O 1
ATOM 1975 N N . GLN A 1 272 ? -2.883 36.747 26.077 1.00 23.69 433 GLN A N 1
ATOM 1976 C CA . GLN A 1 272 ? -3.017 38.160 26.303 1.00 25.70 433 GLN A CA 1
ATOM 1977 C C . GLN A 1 272 ? -1.720 38.760 26.902 1.00 25.20 433 GLN A C 1
ATOM 1978 O O . GLN A 1 272 ? -1.763 39.697 27.690 1.00 28.17 433 GLN A O 1
ATOM 1984 N N . LEU A 1 273 ? -0.565 38.233 26.488 1.00 24.41 434 LEU A N 1
ATOM 1985 C CA . LEU A 1 273 ? 0.722 38.625 27.024 1.00 25.18 434 LEU A CA 1
ATOM 1986 C C . LEU A 1 273 ? 1.114 40.022 26.563 1.00 24.70 434 LEU A C 1
ATOM 1987 O O . LEU A 1 273 ? 1.072 40.309 25.389 1.00 22.49 434 LEU A O 1
ATOM 1992 N N . THR A 1 274 ? 1.469 40.887 27.481 1.00 25.38 435 THR A N 1
ATOM 1993 C CA . THR A 1 274 ? 1.939 42.213 27.064 1.00 27.53 435 THR A CA 1
ATOM 1994 C C . THR A 1 274 ? 3.443 42.373 27.235 1.00 26.87 435 THR A C 1
ATOM 1995 O O . THR A 1 274 ? 4.031 43.325 26.704 1.00 27.09 435 THR A O 1
ATOM 1999 N N . ARG A 1 275 ? 4.060 41.465 28.004 1.00 26.77 436 ARG A N 1
ATOM 2000 C CA . ARG A 1 275 ? 5.492 41.472 28.319 1.00 27.60 436 ARG A CA 1
ATOM 2001 C C . ARG A 1 275 ? 6.031 40.065 28.164 1.00 29.17 436 ARG A C 1
ATOM 2002 O O . ARG A 1 275 ? 5.229 39.102 28.183 1.00 29.22 436 ARG A O 1
ATOM 2010 N N . LEU A 1 276 ? 7.355 39.942 28.036 1.00 27.41 437 LEU A N 1
ATOM 2011 C CA . LEU A 1 276 ? 8.002 38.636 27.975 1.00 28.64 437 LEU A CA 1
ATOM 2012 C C . LEU A 1 276 ? 9.005 38.426 29.083 1.00 29.64 437 LEU A C 1
ATOM 2013 O O . LEU A 1 276 ? 9.737 39.352 29.394 1.00 28.08 437 LEU A O 1
ATOM 2018 N N . PRO A 1 277 ? 9.061 37.196 29.672 1.00 29.80 438 PRO A N 1
ATOM 2019 C CA . PRO A 1 277 ? 10.187 36.975 30.617 1.00 30.11 438 PRO A CA 1
ATOM 2020 C C . PRO A 1 277 ? 11.567 37.089 29.950 1.00 30.71 438 PRO A C 1
ATOM 2021 O O . PRO A 1 277 ? 11.786 36.685 28.793 1.00 30.81 438 PRO A O 1
ATOM 2025 N N . GLU A 1 278 ? 12.483 37.694 30.675 1.00 31.46 439 GLU A N 1
ATOM 2026 C CA . GLU A 1 278 ? 13.827 37.862 30.180 1.00 32.24 439 GLU A CA 1
ATOM 2027 C C . GLU A 1 278 ? 14.467 36.508 29.979 1.00 31.02 439 GLU A C 1
ATOM 2028 O O . GLU A 1 278 ? 15.309 36.370 29.134 1.00 32.27 439 GLU A O 1
ATOM 2034 N N . SER A 1 279 ? 14.024 35.495 30.735 1.00 30.05 440 SER A N 1
ATOM 2035 C CA . SER A 1 279 ? 14.592 34.128 30.629 1.00 29.40 440 SER A CA 1
ATOM 2036 C C . SER A 1 279 ? 14.338 33.556 29.233 1.00 28.55 440 SER A C 1
ATOM 2037 O O . SER A 1 279 ? 14.908 32.576 28.857 1.00 28.47 440 SER A O 1
ATOM 2040 N N . LEU A 1 280 ? 13.481 34.193 28.452 1.00 27.57 441 LEU A N 1
ATOM 2041 C CA . LEU A 1 280 ? 13.150 33.642 27.151 1.00 27.92 441 LEU A CA 1
ATOM 2042 C C . LEU A 1 280 ? 14.374 33.665 26.254 1.00 27.58 441 LEU A C 1
ATOM 2043 O O . LEU A 1 280 ? 14.529 32.766 25.408 1.00 27.00 441 LEU A O 1
ATOM 2048 N N . ILE A 1 281 ? 15.224 34.678 26.429 1.00 27.95 442 ILE A N 1
ATOM 2049 C CA . ILE A 1 281 ? 16.386 34.910 25.550 1.00 30.21 442 ILE A CA 1
ATOM 2050 C C . ILE A 1 281 ? 17.574 34.003 25.837 1.00 30.67 442 ILE A C 1
ATOM 2051 O O . ILE A 1 281 ? 18.545 33.924 25.034 1.00 31.94 442 ILE A O 1
ATOM 2056 N N . HIS A 1 282 ? 17.468 33.317 26.963 1.00 30.23 443 HIS A N 1
ATOM 2057 C CA . HIS A 1 282 ? 18.481 32.395 27.426 1.00 29.97 443 HIS A CA 1
ATOM 2058 C C . HIS A 1 282 ? 18.172 30.962 27.078 1.00 29.94 443 HIS A C 1
ATOM 2059 O O . HIS A 1 282 ? 18.977 30.037 27.317 1.00 30.82 443 HIS A O 1
ATOM 2066 N N . LEU A 1 283 ? 17.036 30.771 26.419 1.00 29.96 444 LEU A N 1
ATOM 2067 C CA . LEU A 1 283 ? 16.664 29.450 25.972 1.00 28.67 444 LEU A CA 1
ATOM 2068 C C . LEU A 1 283 ? 17.617 28.970 24.846 1.00 27.59 444 LEU A C 1
ATOM 2069 O O . LEU A 1 283 ? 18.304 29.777 24.225 1.00 27.93 444 LEU A O 1
ATOM 2074 N N . SER A 1 284 ? 17.686 27.663 24.588 1.00 28.03 445 SER A N 1
ATOM 2075 C CA . SER A 1 284 ? 18.681 27.202 23.616 1.00 27.02 445 SER A CA 1
ATOM 2076 C C . SER A 1 284 ? 18.262 27.618 22.220 1.00 29.62 445 SER A C 1
ATOM 2077 O O . SER A 1 284 ? 17.067 27.823 21.918 1.00 27.69 445 SER A O 1
ATOM 2080 N N . SER A 1 285 ? 19.283 27.694 21.370 1.00 28.71 446 SER A N 1
ATOM 2081 C CA . SER A 1 285 ? 19.113 28.020 19.964 1.00 30.53 446 SER A CA 1
ATOM 2082 C C . SER A 1 285 ? 18.205 27.035 19.205 1.00 31.58 446 SER A C 1
ATOM 2083 O O . SER A 1 285 ? 17.634 27.424 18.205 1.00 31.58 446 SER A O 1
ATOM 2086 N N . GLU A 1 286 ? 18.040 25.790 19.680 1.00 30.88 447 GLU A N 1
ATOM 2087 C CA . GLU A 1 286 ? 17.121 24.836 19.047 1.00 31.32 447 GLU A CA 1
ATOM 2088 C C . GLU A 1 286 ? 15.637 24.905 19.594 1.00 31.15 447 GLU A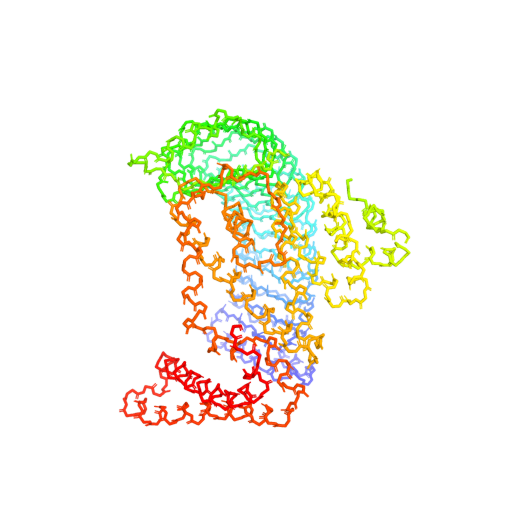 C 1
ATOM 2089 O O . GLU A 1 286 ? 14.699 24.261 19.067 1.00 29.95 447 GLU A O 1
ATOM 2095 N N . THR A 1 287 ? 15.425 25.626 20.689 1.00 29.33 448 THR A N 1
ATOM 2096 C CA . THR A 1 287 ? 14.098 25.721 21.299 1.00 29.15 448 THR A CA 1
ATOM 2097 C C . THR A 1 287 ? 13.172 26.363 20.266 1.00 29.07 448 THR A C 1
ATOM 2098 O O . THR A 1 287 ? 13.556 27.307 19.575 1.00 28.97 448 THR A O 1
ATOM 2102 N N . THR A 1 288 ? 11.967 25.817 20.126 1.00 29.41 449 THR A N 1
ATOM 2103 C CA . THR A 1 288 ? 10.921 26.488 19.302 1.00 29.96 449 THR A CA 1
ATOM 2104 C C . THR A 1 288 ? 10.047 27.482 20.074 1.00 28.97 449 THR A C 1
ATOM 2105 O O . THR A 1 288 ? 9.552 27.148 21.136 1.00 29.28 449 THR A O 1
ATOM 2109 N N . VAL A 1 289 ? 9.858 28.702 19.536 1.00 27.69 450 VAL A N 1
ATOM 2110 C CA . VAL A 1 289 ? 9.114 29.789 20.231 1.00 27.14 450 VAL A CA 1
ATOM 2111 C C . VAL A 1 289 ? 8.059 30.407 19.312 1.00 27.55 450 VAL A C 1
ATOM 2112 O O . VAL A 1 289 ? 8.385 30.909 18.245 1.00 28.24 450 VAL A O 1
ATOM 2116 N N . ASN A 1 290 ? 6.796 30.324 19.720 1.00 27.72 451 ASN A N 1
ATOM 2117 C CA . ASN A 1 290 ? 5.708 30.923 18.982 1.00 26.10 451 ASN A CA 1
ATOM 2118 C C . ASN A 1 290 ? 4.937 31.877 19.924 1.00 26.27 451 ASN A C 1
ATOM 2119 O O . ASN A 1 290 ? 4.246 31.435 20.842 1.00 25.35 451 ASN A O 1
ATOM 2124 N N . LEU A 1 291 ? 5.045 33.170 19.625 1.00 24.80 452 LEU A N 1
ATOM 2125 C CA . LEU A 1 291 ? 4.466 34.259 20.370 1.00 25.00 452 LEU A CA 1
ATOM 2126 C C . LEU A 1 291 ? 3.308 34.928 19.635 1.00 24.40 452 LEU A C 1
ATOM 2127 O O . LEU A 1 291 ? 2.823 36.016 20.071 1.00 22.60 452 LEU A O 1
ATOM 2132 N N . GLU A 1 292 ? 2.913 34.383 18.506 1.00 22.68 453 GLU A N 1
ATOM 2133 C CA . GLU A 1 292 ? 1.841 35.036 17.700 1.00 25.69 453 GLU A CA 1
ATOM 2134 C C . GLU A 1 292 ? 0.541 35.295 18.492 1.00 25.59 453 GLU A C 1
ATOM 2135 O O . GLU A 1 292 ? 0.223 34.594 19.472 1.00 24.40 453 GLU A O 1
ATOM 2141 N N . GLY A 1 293 ? -0.181 36.354 18.098 1.00 26.42 454 GLY A N 1
ATOM 2142 C CA . GLY A 1 293 ? -1.468 36.689 18.688 1.00 23.83 454 GLY A CA 1
ATOM 2143 C C . GLY A 1 293 ? -1.395 36.977 20.183 1.00 25.13 454 GLY A C 1
ATOM 2144 O O . GLY A 1 293 ? -2.153 36.396 20.940 1.00 23.77 454 GLY A O 1
ATOM 2145 N N . ASN A 1 294 ? -0.488 37.883 20.578 1.00 25.48 455 ASN A N 1
ATOM 2146 C CA . ASN A 1 294 ? -0.386 38.468 21.933 1.00 25.02 455 ASN A CA 1
ATOM 2147 C C . ASN A 1 294 ? -0.202 39.976 21.761 1.00 25.91 455 ASN A C 1
ATOM 2148 O O . ASN A 1 294 ? 0.552 40.395 20.822 1.00 25.72 455 ASN A O 1
ATOM 2153 N N . PRO A 1 295 ? -0.868 40.774 22.620 1.00 25.24 456 PRO A N 1
ATOM 2154 C CA . PRO A 1 295 ? -0.702 42.227 22.609 1.00 26.56 456 PRO A CA 1
ATOM 2155 C C . PRO A 1 295 ? 0.651 42.620 23.187 1.00 26.89 456 PRO A C 1
ATOM 2156 O O . PRO A 1 295 ? 0.697 43.276 24.230 1.00 27.45 456 PRO A O 1
ATOM 2160 N N . LEU A 1 296 ? 1.752 42.259 22.537 1.00 27.27 457 LEU A N 1
ATOM 2161 C CA . LEU A 1 296 ? 3.072 42.583 23.108 1.00 27.36 457 LEU A CA 1
ATOM 2162 C C . LEU A 1 296 ? 3.281 44.088 23.018 1.00 29.67 457 LEU A C 1
ATOM 2163 O O . LEU A 1 296 ? 3.026 44.733 21.956 1.00 30.40 457 LEU A O 1
ATOM 2168 N N . SER A 1 297 ? 3.707 44.660 24.126 1.00 29.90 458 SER A N 1
ATOM 2169 C CA . SER A 1 297 ? 3.909 46.101 24.120 1.00 30.80 458 SER A CA 1
ATOM 2170 C C . SER A 1 297 ? 4.920 46.545 23.071 1.00 31.24 458 SER A C 1
ATOM 2171 O O . SER A 1 297 ? 5.721 45.747 22.541 1.00 30.57 458 SER A O 1
ATOM 2174 N N . GLU A 1 298 ? 4.889 47.837 22.738 1.00 32.74 459 GLU A N 1
ATOM 2175 C CA . GLU A 1 298 ? 5.837 48.400 21.750 1.00 32.49 459 GLU A CA 1
ATOM 2176 C C . GLU A 1 298 ? 7.269 48.187 22.177 1.00 31.37 459 GLU A C 1
ATOM 2177 O O . GLU A 1 298 ? 8.103 47.808 21.371 1.00 32.24 459 GLU A O 1
ATOM 2183 N N . ARG A 1 299 ? 7.550 48.487 23.431 1.00 31.63 460 ARG A N 1
ATOM 2184 C CA . ARG A 1 299 ? 8.912 48.310 23.942 1.00 31.89 460 ARG A CA 1
ATOM 2185 C C . ARG A 1 299 ? 9.333 46.828 23.978 1.00 30.60 460 ARG A C 1
ATOM 2186 O O . ARG A 1 299 ? 10.506 46.523 23.699 1.00 32.33 460 ARG A O 1
ATOM 2194 N N . THR A 1 300 ? 8.428 45.951 24.376 1.00 28.14 461 THR A N 1
ATOM 2195 C CA . THR A 1 300 ? 8.694 44.510 24.379 1.00 28.50 461 THR A CA 1
ATOM 2196 C C . THR A 1 300 ? 9.210 44.068 23.034 1.00 29.52 461 THR A C 1
ATOM 2197 O O . THR A 1 300 ? 10.303 43.433 22.922 1.00 30.54 461 THR A O 1
ATOM 2201 N N . LEU A 1 301 ? 8.472 44.457 22.002 1.00 29.56 462 LEU A N 1
ATOM 2202 C CA . LEU A 1 301 ? 8.800 44.083 20.615 1.00 32.09 462 LEU A CA 1
ATOM 2203 C C . LEU A 1 301 ? 10.116 44.766 20.112 1.00 32.59 462 LEU A C 1
ATOM 2204 O O . LEU A 1 301 ? 10.938 44.153 19.385 1.00 32.86 462 LEU A O 1
ATOM 2209 N N . GLN A 1 302 ? 10.305 46.007 20.552 1.00 33.12 463 GLN A N 1
ATOM 2210 C CA . GLN A 1 302 ? 11.538 46.750 20.322 1.00 34.78 463 GLN A CA 1
ATOM 2211 C C . GLN A 1 302 ? 12.698 46.000 20.936 1.00 33.13 463 GLN A C 1
ATOM 2212 O O . GLN A 1 302 ? 13.685 45.673 20.231 1.00 32.88 463 GLN A O 1
ATOM 2218 N N . ALA A 1 303 ? 12.583 45.722 22.246 1.00 32.59 464 ALA A N 1
ATOM 2219 C CA . ALA A 1 303 ? 13.662 45.061 22.986 1.00 32.13 464 ALA A CA 1
ATOM 2220 C C . ALA A 1 303 ? 13.993 43.731 22.327 1.00 33.45 464 ALA A C 1
ATOM 2221 O O . ALA A 1 303 ? 15.171 43.397 22.136 1.00 33.36 464 ALA A O 1
ATOM 2223 N N . LEU A 1 304 ? 12.958 42.984 21.936 1.00 34.56 465 LEU A N 1
ATOM 2224 C CA . LEU A 1 304 ? 13.153 41.722 21.191 1.00 35.35 465 LEU A CA 1
ATOM 2225 C C . LEU A 1 304 ? 13.928 41.863 19.908 1.00 35.22 465 LEU A C 1
ATOM 2226 O O . LEU A 1 304 ? 14.801 41.075 19.634 1.00 34.57 465 LEU A O 1
ATOM 2231 N N . ARG A 1 305 ? 13.557 42.841 19.091 1.00 36.32 466 ARG A N 1
ATOM 2232 C CA . ARG A 1 305 ? 14.247 43.067 17.829 1.00 37.69 466 ARG A CA 1
ATOM 2233 C C . ARG A 1 305 ? 15.708 43.420 18.064 1.00 36.93 466 ARG A C 1
ATOM 2234 O O . ARG A 1 305 ? 16.616 42.994 17.325 1.00 36.02 466 ARG A O 1
ATOM 2242 N N . GLU A 1 306 ? 15.937 44.174 19.120 1.00 36.30 467 GLU A N 1
ATOM 2243 C CA . GLU A 1 306 ? 17.280 44.551 19.462 1.00 37.09 467 GLU A CA 1
ATOM 2244 C C . GLU A 1 306 ? 18.122 43.346 19.820 1.00 36.42 467 GLU A C 1
ATOM 2245 O O . GLU A 1 306 ? 19.210 43.175 19.301 1.00 37.33 467 GLU A O 1
ATOM 2251 N N . ILE A 1 307 ? 17.613 42.506 20.705 1.00 35.24 468 ILE A N 1
ATOM 2252 C CA . ILE A 1 307 ? 18.366 41.356 21.197 1.00 34.49 468 ILE A CA 1
ATOM 2253 C C . ILE A 1 307 ? 18.580 40.311 20.097 1.00 33.34 468 ILE A C 1
ATOM 2254 O O . ILE A 1 307 ? 19.690 39.892 19.844 1.00 31.19 468 ILE A O 1
ATOM 2259 N N . THR A 1 308 ? 17.505 39.858 19.464 1.00 33.45 469 THR A N 1
ATOM 2260 C CA . THR A 1 308 ? 17.614 38.842 18.408 1.00 33.72 469 THR A CA 1
ATOM 2261 C C . THR A 1 308 ? 18.423 39.313 17.175 1.00 35.53 469 THR A C 1
ATOM 2262 O O . THR A 1 308 ? 18.926 38.481 16.406 1.00 34.95 469 THR A O 1
ATOM 2266 N N . SER A 1 309 ? 18.467 40.627 16.948 1.00 37.33 470 SER A N 1
ATOM 2267 C CA . SER A 1 309 ? 19.213 41.176 15.800 1.00 39.82 470 SER A CA 1
ATOM 2268 C C . SER A 1 309 ? 20.691 41.329 16.094 1.00 40.25 470 SER A C 1
ATOM 2269 O O . SER A 1 309 ? 21.443 41.458 15.164 1.00 40.95 470 SER A O 1
ATOM 2272 N N . ALA A 1 310 ? 21.100 41.312 17.376 1.00 40.58 471 ALA A N 1
ATOM 2273 C CA . ALA A 1 310 ? 22.499 41.547 17.750 1.00 40.39 471 ALA A CA 1
ATOM 2274 C C . ALA A 1 310 ? 23.397 40.485 17.120 1.00 41.38 471 ALA A C 1
ATOM 2275 O O . ALA A 1 310 ? 22.963 39.330 16.882 1.00 40.51 471 ALA A O 1
ATOM 2277 N N . PRO A 1 311 ? 24.651 40.865 16.795 1.00 41.98 472 PRO A N 1
ATOM 2278 C CA . PRO A 1 311 ? 25.480 39.748 16.334 1.00 42.18 472 PRO A CA 1
ATOM 2279 C C . PRO A 1 311 ? 25.895 38.951 17.565 1.00 42.06 472 PRO A C 1
ATOM 2280 O O . PRO A 1 311 ? 26.100 39.529 18.681 1.00 40.90 472 PRO A O 1
ATOM 2284 N N . GLY A 1 312 ? 26.046 37.650 17.375 1.00 41.53 473 GLY A N 1
ATOM 2285 C CA . GLY A 1 312 ? 26.328 36.809 18.553 1.00 41.68 473 GLY A CA 1
ATOM 2286 C C . GLY A 1 312 ? 25.084 36.363 19.331 1.00 40.73 473 GLY A C 1
ATOM 2287 O O . GLY A 1 312 ? 25.221 35.568 20.261 1.00 40.55 473 GLY A O 1
ATOM 2288 N N . TYR A 1 313 ? 23.885 36.842 18.959 1.00 38.93 474 TYR A N 1
ATOM 2289 C CA . TYR A 1 313 ? 22.620 36.307 19.500 1.00 37.53 474 TYR A CA 1
ATOM 2290 C C . TYR A 1 313 ? 22.605 34.811 19.334 1.00 37.36 474 TYR A C 1
ATOM 2291 O O . TYR A 1 313 ? 22.811 34.316 18.223 1.00 37.48 474 TYR A O 1
ATOM 2300 N N . SER A 1 314 ? 22.358 34.090 20.429 1.00 36.55 475 SER A N 1
ATOM 2301 C CA . SER A 1 314 ? 22.479 32.642 20.402 1.00 36.28 475 SER A CA 1
ATOM 2302 C C . SER A 1 314 ? 21.232 31.982 21.012 1.00 35.46 475 SER A C 1
ATOM 2303 O O . SER A 1 314 ? 21.222 30.795 21.261 1.00 34.78 475 SER A O 1
ATOM 2306 N N . GLY A 1 315 ? 20.144 32.746 21.151 1.00 33.61 476 GLY A N 1
ATOM 2307 C CA . GLY A 1 315 ? 18.890 32.211 21.641 1.00 31.99 476 GLY A CA 1
ATOM 2308 C C . GLY A 1 315 ? 17.981 31.609 20.577 1.00 30.20 476 GLY A C 1
ATOM 2309 O O . GLY A 1 315 ? 18.396 31.344 19.431 1.00 30.88 476 GLY A O 1
ATOM 2310 N N . PRO A 1 316 ? 16.712 31.407 20.939 1.00 30.08 477 PRO A N 1
ATOM 2311 C CA . PRO A 1 316 ? 15.828 30.686 20.012 1.00 29.83 477 PRO A CA 1
ATOM 2312 C C . PRO A 1 316 ? 15.416 31.531 18.796 1.00 28.54 477 PRO A C 1
ATOM 2313 O O . PRO A 1 316 ? 15.441 32.746 18.833 1.00 27.20 477 PRO A O 1
ATOM 2317 N N . ILE A 1 317 ? 15.029 30.859 17.738 1.00 27.94 478 ILE A N 1
ATOM 2318 C CA . ILE A 1 317 ? 14.257 31.556 16.662 1.00 28.53 478 ILE A CA 1
ATOM 2319 C C . ILE A 1 317 ? 12.834 31.801 17.197 1.00 28.01 478 ILE A C 1
ATOM 2320 O O . ILE A 1 317 ? 12.168 30.872 17.702 1.00 28.00 478 ILE A O 1
ATOM 2325 N N . ILE A 1 318 ? 12.388 33.054 17.080 1.00 27.78 479 ILE A N 1
ATOM 2326 C CA . ILE A 1 318 ? 11.101 33.496 17.642 1.00 27.38 479 ILE A CA 1
ATOM 2327 C C . ILE A 1 318 ? 10.068 33.879 16.562 1.00 27.56 479 ILE A C 1
ATOM 2328 O O . ILE A 1 318 ? 10.305 34.772 15.756 1.00 24.59 479 ILE A O 1
ATOM 2333 N N . ARG A 1 319 ? 8.934 33.179 16.541 1.00 26.88 480 ARG A N 1
ATOM 2334 C CA . ARG A 1 319 ? 7.897 33.490 15.540 1.00 27.80 480 ARG A CA 1
ATOM 2335 C C . ARG A 1 319 ? 6.991 34.500 16.191 1.00 26.96 480 ARG A C 1
ATOM 2336 O O . ARG A 1 319 ? 6.614 34.294 17.310 1.00 26.37 480 ARG A O 1
ATOM 2344 N N . PHE A 1 320 ? 6.584 35.560 15.492 1.00 27.16 481 PHE A N 1
ATOM 2345 C CA . PHE A 1 320 ? 5.647 36.509 16.110 1.00 27.76 481 PHE A CA 1
ATOM 2346 C C . PHE A 1 320 ? 4.695 37.019 15.025 1.00 28.02 481 PHE A C 1
ATOM 2347 O O . PHE A 1 320 ? 4.835 36.666 13.806 1.00 27.26 481 PHE A O 1
ATOM 2355 N N . ASP A 1 321 ? 3.698 37.787 15.449 1.00 27.32 482 ASP A N 1
ATOM 2356 C CA . ASP A 1 321 ? 2.938 38.596 14.486 1.00 28.45 482 ASP A CA 1
ATOM 2357 C C . ASP A 1 321 ? 2.417 39.886 15.093 1.00 29.72 482 ASP A C 1
ATOM 2358 O O . ASP A 1 321 ? 2.822 40.303 16.189 1.00 28.68 482 ASP A O 1
ATOM 2363 N N . MET A 1 322 ? 1.546 40.556 14.352 1.00 30.53 483 MET A N 1
ATOM 2364 C CA . MET A 1 322 ? 0.996 41.790 14.879 1.00 33.30 483 MET A CA 1
ATOM 2365 C C . MET A 1 322 ? -0.505 41.710 15.235 1.00 33.67 483 MET A C 1
ATOM 2366 O O . MET A 1 322 ? -1.134 42.763 15.471 1.00 35.66 483 MET A O 1
ATOM 2371 N N . ALA A 1 323 ? -1.070 40.501 15.300 1.00 33.51 484 ALA A N 1
ATOM 2372 C CA . ALA A 1 323 ? -2.518 40.318 15.511 1.00 33.71 484 ALA A CA 1
ATOM 2373 C C . ALA A 1 323 ? -2.998 40.855 16.865 1.00 33.89 484 ALA A C 1
ATOM 2374 O O . ALA A 1 323 ? -4.174 41.205 16.997 1.00 33.47 484 ALA A O 1
ATOM 2376 N N . GLY A 1 324 ? -2.120 40.894 17.881 1.00 33.28 485 GLY A N 1
ATOM 2377 C CA . GLY A 1 324 ? -2.592 41.254 19.224 1.00 34.74 485 GLY A CA 1
ATOM 2378 C C . GLY A 1 324 ? -3.497 40.163 19.783 1.00 36.40 485 GLY A C 1
ATOM 2379 O O . GLY A 1 324 ? -3.480 39.001 19.296 1.00 34.40 485 GLY A O 1
ATOM 2380 N N . ALA A 1 325 ? -4.312 40.516 20.786 1.00 37.27 486 ALA A N 1
ATOM 2381 C CA . ALA A 1 325 ? -5.146 39.522 21.444 1.00 39.15 486 ALA A CA 1
ATOM 2382 C C . ALA A 1 325 ? -6.354 39.179 20.581 1.00 39.82 486 ALA A C 1
ATOM 2383 O O . ALA A 1 325 ? -7.053 40.079 20.129 1.00 41.03 486 ALA A O 1
ATOM 2385 N N . GLU A 1 330 ? -20.499 37.299 16.244 1.00 59.60 491 GLU A N 1
ATOM 2386 C CA . GLU A 1 330 ? -19.446 37.892 15.408 1.00 59.21 491 GLU A CA 1
ATOM 2387 C C . GLU A 1 330 ? -19.502 37.527 13.916 1.00 58.50 491 GLU A C 1
ATOM 2388 O O . GLU A 1 330 ? -19.265 38.377 13.053 1.00 58.74 491 GLU A O 1
ATOM 2394 N N . THR A 1 331 ? -19.798 36.260 13.623 1.00 57.57 492 THR A N 1
ATOM 2395 C CA . THR A 1 331 ? -19.948 35.798 12.245 1.00 56.18 492 THR A CA 1
ATOM 2396 C C . THR A 1 331 ? -21.356 36.141 11.760 1.00 55.45 492 THR A C 1
ATOM 2397 O O . THR A 1 331 ? -22.343 35.507 12.161 1.00 56.30 492 THR A O 1
ATOM 2401 N N . ARG A 1 332 ? -21.459 37.157 10.917 1.00 53.68 493 ARG A N 1
ATOM 2402 C CA . ARG A 1 332 ? -22.738 37.523 10.317 1.00 52.01 493 ARG A CA 1
ATOM 2403 C C . ARG A 1 332 ? -23.137 36.526 9.270 1.00 52.02 493 ARG A C 1
ATOM 2404 O O . ARG A 1 332 ? -22.309 35.719 8.841 1.00 52.02 493 ARG A O 1
ATOM 2412 N N . ALA A 1 333 ? -24.412 36.560 8.880 1.00 51.08 494 ALA A N 1
ATOM 2413 C CA . ALA A 1 333 ? -24.891 35.824 7.702 1.00 50.10 494 ALA A CA 1
ATOM 2414 C C . ALA A 1 333 ? -24.130 36.278 6.461 1.00 49.30 494 ALA A C 1
ATOM 2415 O O . ALA A 1 333 ? -24.067 37.486 6.142 1.00 49.06 494 ALA A O 1
ATOM 2417 N N . LEU A 1 334 ? -23.572 35.296 5.748 1.00 48.27 495 LEU A N 1
ATOM 2418 C CA . LEU A 1 334 ? -22.779 35.588 4.561 1.00 47.41 495 LEU A CA 1
ATOM 2419 C C . LEU A 1 334 ? -23.377 36.664 3.639 1.00 47.07 495 LEU A C 1
ATOM 2420 O O . LEU A 1 334 ? -22.635 37.447 3.047 1.00 46.55 495 LEU A O 1
ATOM 2425 N N . HIS A 1 335 ? -24.708 36.692 3.504 1.00 46.77 496 HIS A N 1
ATOM 2426 C CA . HIS A 1 335 ? -25.381 37.666 2.624 1.00 46.10 496 HIS A CA 1
ATOM 2427 C C . HIS A 1 335 ? -25.300 39.112 3.128 1.00 44.53 496 HIS A C 1
ATOM 2428 O O . HIS A 1 335 ? -25.381 40.049 2.337 1.00 42.24 496 HIS A O 1
ATOM 2435 N N . LEU A 1 336 ? -25.158 39.266 4.449 1.00 43.30 497 LEU A N 1
ATOM 2436 C CA . LEU A 1 336 ? -24.945 40.591 5.081 1.00 42.99 497 LEU A CA 1
ATOM 2437 C C . LEU A 1 336 ? -23.504 41.047 4.808 1.00 42.12 497 LEU A C 1
ATOM 2438 O O . LEU A 1 336 ? -23.278 42.166 4.328 1.00 41.64 497 LEU A O 1
ATOM 2443 N N . ALA A 1 337 ? -22.548 40.149 5.096 1.00 41.59 498 ALA A N 1
ATOM 2444 C CA . ALA A 1 337 ? -21.125 40.356 4.763 1.00 41.79 498 ALA A CA 1
ATOM 2445 C C . ALA A 1 337 ? -20.935 40.693 3.285 1.00 42.19 498 ALA A C 1
ATOM 2446 O O . ALA A 1 337 ? -20.237 41.669 2.935 1.00 41.87 498 ALA A O 1
ATOM 2448 N N . ALA A 1 338 ? -21.604 39.932 2.409 1.00 42.66 499 ALA A N 1
ATOM 2449 C CA . ALA A 1 338 ? -21.480 40.190 0.974 1.00 42.46 499 ALA A CA 1
ATOM 2450 C C . ALA A 1 338 ? -22.178 41.486 0.482 1.00 42.63 499 ALA A C 1
ATOM 2451 O O . ALA A 1 338 ? -21.608 42.217 -0.362 1.00 42.66 499 ALA A O 1
ATOM 2453 N N . ALA A 1 339 ? -23.384 41.775 1.003 1.00 41.27 500 ALA A N 1
ATOM 2454 C CA . ALA A 1 339 ? -24.110 43.015 0.646 1.00 41.67 500 ALA A CA 1
ATOM 2455 C C . ALA A 1 339 ? -23.298 44.299 0.874 1.00 42.17 500 ALA A C 1
ATOM 2456 O O . ALA A 1 339 ? -23.419 45.294 0.125 1.00 41.33 500 ALA A O 1
ATOM 2458 N N . ASP A 1 340 ? -22.443 44.266 1.903 1.00 43.08 501 ASP A N 1
ATOM 2459 C CA . ASP A 1 340 ? -21.588 45.419 2.225 1.00 44.35 501 ASP A CA 1
ATOM 2460 C C . ASP A 1 340 ? -20.623 45.777 1.094 1.00 44.33 501 ASP A C 1
ATOM 2461 O O . ASP A 1 340 ? -20.227 46.925 0.948 1.00 44.31 501 ASP A O 1
ATOM 2466 N N . TRP A 1 341 ? -20.253 44.775 0.294 1.00 44.38 502 TRP A N 1
ATOM 2467 C CA . TRP A 1 341 ? -19.304 44.962 -0.800 1.00 44.54 502 TRP A CA 1
ATOM 2468 C C . TRP A 1 341 ? -19.961 45.122 -2.159 1.00 45.93 502 TRP A C 1
ATOM 2469 O O . TRP A 1 341 ? -19.534 45.952 -2.954 1.00 45.87 502 TRP A O 1
ATOM 2480 N N . LEU A 1 342 ? -21.009 44.341 -2.423 1.00 47.53 503 LEU A N 1
ATOM 2481 C CA . LEU A 1 342 ? -21.633 44.324 -3.767 1.00 48.77 503 LEU A CA 1
ATOM 2482 C C . LEU A 1 342 ? -22.236 45.680 -4.137 1.00 50.69 503 LEU A C 1
ATOM 2483 O O . LEU A 1 342 ? -22.949 46.297 -3.300 1.00 50.38 503 LEU A O 1
ATOM 2488 N N . VAL A 1 343 ? -21.914 46.146 -5.358 1.00 52.25 504 VAL A N 1
ATOM 2489 C CA . VAL A 1 343 ? -22.522 47.363 -5.947 1.00 55.52 504 VAL A CA 1
ATOM 2490 C C . VAL A 1 343 ? -23.951 47.086 -6.444 1.00 57.09 504 VAL A C 1
ATOM 2491 O O . VAL A 1 343 ? -24.195 46.020 -7.025 1.00 58.21 504 VAL A O 1
ATOM 2495 N N . PRO A 1 344 ? -24.898 48.023 -6.212 1.00 58.41 505 PRO A N 1
ATOM 2496 C CA . PRO A 1 344 ? -26.270 47.720 -6.637 1.00 58.94 505 PRO A CA 1
ATOM 2497 C C . PRO A 1 344 ? -26.523 48.140 -8.067 1.00 59.43 505 PRO A C 1
ATOM 2498 O O . PRO A 1 344 ? -25.935 47.549 -8.984 1.00 59.83 505 PRO A O 1
ATOM 2502 N N . ALA A 1 353 ? -26.847 40.376 -4.079 1.00 48.34 514 ALA A N 1
ATOM 2503 C CA . ALA A 1 353 ? -26.763 39.779 -2.752 1.00 50.08 514 ALA A CA 1
ATOM 2504 C C . ALA A 1 353 ? -27.799 38.672 -2.526 1.00 50.65 514 ALA A C 1
ATOM 2505 O O . ALA A 1 353 ? -27.615 37.820 -1.617 1.00 50.73 514 ALA A O 1
ATOM 2507 N N . ASP A 1 354 ? -28.878 38.703 -3.334 1.00 51.67 515 ASP A N 1
ATOM 2508 C CA . ASP A 1 354 ? -29.941 37.655 -3.356 1.00 51.78 515 ASP A CA 1
ATOM 2509 C C . ASP A 1 354 ? -29.285 36.290 -3.426 1.00 52.01 515 ASP A C 1
ATOM 2510 O O . ASP A 1 354 ? -29.536 35.433 -2.590 1.00 52.13 515 ASP A O 1
ATOM 2515 N N . ARG A 1 355 ? -28.391 36.128 -4.396 1.00 52.38 516 ARG A N 1
ATOM 2516 C CA . ARG A 1 355 ? -27.631 34.896 -4.582 1.00 53.19 516 ARG A CA 1
ATOM 2517 C C . ARG A 1 355 ? -26.927 34.419 -3.306 1.00 52.43 516 ARG A C 1
ATOM 2518 O O . ARG A 1 355 ? -26.778 33.212 -3.085 1.00 52.60 516 ARG A O 1
ATOM 2526 N N . TRP A 1 356 ? -26.534 35.355 -2.438 1.00 51.72 517 TRP A N 1
ATOM 2527 C CA . TRP A 1 356 ? -25.631 35.038 -1.313 1.00 51.00 517 TRP A CA 1
ATOM 2528 C C . TRP A 1 356 ? -26.311 34.388 -0.108 1.00 52.11 517 TRP A C 1
ATOM 2529 O O . TRP A 1 356 ? -25.644 33.794 0.767 1.00 51.36 517 TRP A O 1
ATOM 2540 N N . HIS A 1 357 ? -27.645 34.469 -0.109 1.00 53.21 518 HIS A N 1
ATOM 2541 C CA . HIS A 1 357 ? -28.501 33.714 0.796 1.00 54.23 518 HIS A CA 1
ATOM 2542 C C . HIS A 1 357 ? -28.263 32.210 0.632 1.00 54.90 518 HIS A C 1
ATOM 2543 O O . HIS A 1 357 ? -27.931 31.517 1.611 1.00 54.42 518 HIS A O 1
ATOM 2550 N N . MET A 1 358 ? -28.412 31.722 -0.599 1.00 55.02 519 MET A N 1
ATOM 2551 C CA . MET A 1 358 ? -28.136 30.324 -0.911 1.00 56.84 519 MET A CA 1
ATOM 2552 C C . MET A 1 358 ? -26.695 29.945 -0.625 1.00 56.16 519 MET A C 1
ATOM 2553 O O . MET A 1 358 ? -26.452 28.887 -0.074 1.00 56.61 519 MET A O 1
ATOM 2558 N N . PHE A 1 359 ? -25.743 30.807 -0.988 1.00 55.79 520 PHE A N 1
ATOM 2559 C CA . PHE A 1 359 ? -24.310 30.519 -0.749 1.00 55.57 520 PHE A CA 1
ATOM 2560 C C . PHE A 1 359 ? -24.018 30.373 0.745 1.00 55.93 520 PHE A C 1
ATOM 2561 O O . PHE A 1 359 ? -23.099 29.633 1.133 1.00 55.32 520 PHE A O 1
ATOM 2569 N N . GLY A 1 360 ? -24.818 31.057 1.572 1.00 56.41 521 GLY A N 1
ATOM 2570 C CA . GLY A 1 360 ? -24.653 31.042 3.036 1.00 57.54 521 GLY A CA 1
ATOM 2571 C C . GLY A 1 360 ? -24.573 29.652 3.661 1.00 58.93 521 GLY A C 1
ATOM 2572 O O . GLY A 1 360 ? -23.895 29.462 4.690 1.00 58.85 521 GLY A O 1
ATOM 2573 N N . GLN A 1 361 ? -25.263 28.688 3.031 1.00 59.72 522 GLN A N 1
ATOM 2574 C CA . GLN A 1 361 ? -25.337 27.292 3.486 1.00 60.70 522 GLN A CA 1
ATOM 2575 C C . GLN A 1 361 ? -24.285 26.396 2.873 1.00 60.70 522 GLN A C 1
ATOM 2576 O O . GLN A 1 361 ? -24.205 25.223 3.228 1.00 61.31 522 GLN A O 1
ATOM 2582 N N . GLU A 1 362 ? -23.510 26.904 1.922 1.00 60.73 523 GLU A N 1
ATOM 2583 C CA . GLU A 1 362 ? -22.463 26.081 1.324 1.00 60.48 523 GLU A CA 1
ATOM 2584 C C . GLU A 1 362 ? -21.269 26.074 2.265 1.00 60.06 523 GLU A C 1
ATOM 2585 O O . GLU A 1 362 ? -20.711 27.126 2.545 1.00 62.28 523 GLU A O 1
ATOM 2591 N N . ASP A 1 363 ? -20.919 24.918 2.806 1.00 58.51 524 ASP A N 1
ATOM 2592 C CA . ASP A 1 363 ? -19.558 24.640 3.257 1.00 57.11 524 ASP A CA 1
ATOM 2593 C C . ASP A 1 363 ? -18.519 25.808 3.310 1.00 55.42 524 ASP A C 1
ATOM 2594 O O . ASP A 1 363 ? -18.262 26.463 2.291 1.00 55.63 524 ASP A O 1
ATOM 2599 N N . ASN A 1 364 ? -17.911 26.037 4.473 1.00 53.25 525 ASN A N 1
ATOM 2600 C CA . ASN A 1 364 ? -16.985 27.193 4.727 1.00 51.43 525 ASN A CA 1
ATOM 2601 C C . ASN A 1 364 ? -17.517 28.624 4.509 1.00 50.96 525 ASN A C 1
ATOM 2602 O O . ASN A 1 364 ? -16.752 29.591 4.551 1.00 51.86 525 ASN A O 1
ATOM 2607 N N . ALA A 1 365 ? -18.808 28.763 4.283 1.00 50.32 526 ALA A N 1
ATOM 2608 C CA . ALA A 1 365 ? -19.422 30.063 4.036 1.00 50.20 526 ALA A CA 1
ATOM 2609 C C . ALA A 1 365 ? -19.219 31.071 5.183 1.00 50.15 526 ALA A C 1
ATOM 2610 O O . ALA A 1 365 ? -19.077 32.273 4.942 1.00 49.67 526 ALA A O 1
ATOM 2612 N N . ASP A 1 366 ? -19.232 30.572 6.422 1.00 50.45 527 ASP A N 1
ATOM 2613 C CA . ASP A 1 366 ? -18.945 31.372 7.624 1.00 50.05 527 ASP A CA 1
ATOM 2614 C C . ASP A 1 366 ? -17.532 31.963 7.598 1.00 48.43 527 ASP A C 1
ATOM 2615 O O . ASP A 1 366 ? -17.347 33.180 7.795 1.00 47.81 527 ASP A O 1
ATOM 2620 N N . ALA A 1 367 ? -16.555 31.064 7.395 1.00 46.70 528 ALA A N 1
ATOM 2621 C CA . ALA A 1 367 ? -15.132 31.416 7.240 1.00 44.59 528 ALA A CA 1
ATOM 2622 C C . ALA A 1 367 ? -14.986 32.614 6.294 1.00 42.75 528 ALA A C 1
ATOM 2623 O O . ALA A 1 367 ? -14.388 33.615 6.645 1.00 42.53 528 ALA A O 1
ATOM 2625 N N . PHE A 1 368 ? -15.584 32.501 5.116 1.00 41.84 529 PHE A N 1
ATOM 2626 C CA . PHE A 1 368 ? -15.591 33.560 4.100 1.00 40.54 529 PHE A CA 1
ATOM 2627 C C . PHE A 1 368 ? -16.392 34.775 4.486 1.00 40.10 529 PHE A C 1
ATOM 2628 O O . PHE A 1 368 ? -16.041 35.910 4.063 1.00 39.43 529 PHE A O 1
ATOM 2636 N N . SER A 1 369 ? -17.499 34.565 5.226 1.00 39.11 530 SER A N 1
ATOM 2637 C CA . SER A 1 369 ? -18.245 35.716 5.745 1.00 38.84 530 SER A CA 1
ATOM 2638 C C . SER A 1 369 ? -17.364 36.582 6.694 1.00 38.50 530 SER A C 1
ATOM 2639 O O . SER A 1 369 ? -17.295 37.811 6.581 1.00 38.23 530 SER A O 1
ATOM 2642 N N . LEU A 1 370 ? -16.729 35.903 7.639 1.00 37.81 531 LEU A N 1
ATOM 2643 C CA . LEU A 1 370 ? -15.800 36.509 8.562 1.00 38.11 531 LEU A CA 1
ATOM 2644 C C . LEU A 1 370 ? -14.670 37.245 7.783 1.00 37.44 531 LEU A C 1
ATOM 2645 O O . LEU A 1 370 ? -14.338 38.406 8.087 1.00 38.18 531 LEU A O 1
ATOM 2650 N N . PHE A 1 371 ? -14.104 36.575 6.774 1.00 36.33 532 PHE A N 1
ATOM 2651 C CA . PHE A 1 371 ? -13.072 37.161 5.892 1.00 34.09 532 PHE A CA 1
ATOM 2652 C C . PHE A 1 371 ? -13.482 38.464 5.295 1.00 33.78 532 PHE A C 1
ATOM 2653 O O . PHE A 1 371 ? -12.701 39.414 5.268 1.00 34.22 532 PHE A O 1
ATOM 2661 N N . LEU A 1 372 ? -14.684 38.522 4.736 1.00 34.86 533 LEU A N 1
ATOM 2662 C CA . LEU A 1 372 ? -15.101 39.748 4.067 1.00 34.31 533 LEU A CA 1
ATOM 2663 C C . LEU A 1 372 ? -15.234 40.929 5.070 1.00 35.65 533 LEU A C 1
ATOM 2664 O O . LEU A 1 372 ? -14.888 42.079 4.748 1.00 34.58 533 LEU A O 1
ATOM 2669 N N . ASP A 1 373 ? -15.681 40.630 6.296 1.00 36.37 534 ASP A N 1
ATOM 2670 C CA . ASP A 1 373 ? -15.853 41.662 7.345 1.00 36.86 534 ASP A CA 1
ATOM 2671 C C . ASP A 1 373 ? -14.479 42.212 7.728 1.00 37.03 534 ASP A C 1
ATOM 2672 O O . ASP A 1 373 ? -14.280 43.433 7.786 1.00 36.75 534 ASP A O 1
ATOM 2677 N N . ARG A 1 374 ? -13.524 41.288 7.884 1.00 36.27 535 ARG A N 1
ATOM 2678 C CA . ARG A 1 374 ? -12.150 41.675 8.116 1.00 36.69 535 ARG A CA 1
ATOM 2679 C C . ARG A 1 374 ? -11.535 42.532 6.990 1.00 36.13 535 ARG A C 1
ATOM 2680 O O . ARG A 1 374 ? -10.681 43.378 7.264 1.00 33.95 535 ARG A O 1
ATOM 2688 N N . LEU A 1 375 ? -11.986 42.340 5.735 1.00 35.38 536 LEU A N 1
ATOM 2689 C CA . LEU A 1 375 ? -11.379 43.026 4.579 1.00 35.64 536 LEU A CA 1
ATOM 2690 C C . LEU A 1 375 ? -11.673 44.505 4.590 1.00 35.77 536 LEU A C 1
ATOM 2691 O O . LEU A 1 375 ? -10.901 45.310 4.068 1.00 34.12 536 LEU A O 1
ATOM 2696 N N . SER A 1 376 ? -12.789 44.874 5.252 1.00 36.67 537 SER A N 1
ATOM 2697 C CA . SER A 1 376 ? -13.174 46.279 5.355 1.00 38.19 537 SER A CA 1
ATOM 2698 C C . SER A 1 376 ? -12.346 47.024 6.405 1.00 38.20 537 SER A C 1
ATOM 2699 O O . SER A 1 376 ? -12.558 48.210 6.611 1.00 39.66 537 SER A O 1
ATOM 2702 N N . GLU A 1 377 ? -11.398 46.351 7.057 1.00 38.36 538 GLU A N 1
ATOM 2703 C CA . GLU A 1 377 ? -10.598 47.009 8.124 1.00 38.44 538 GLU A CA 1
ATOM 2704 C C . GLU A 1 377 ? -9.116 47.005 7.789 1.00 37.51 538 GLU A C 1
ATOM 2705 O O . GLU A 1 377 ? -8.252 46.931 8.668 1.00 36.71 538 GLU A O 1
ATOM 2711 N N . THR A 1 378 ? -8.847 47.021 6.485 1.00 34.34 539 THR A N 1
ATOM 2712 C CA . THR A 1 378 ? -7.505 46.812 5.995 1.00 31.91 539 THR A CA 1
ATOM 2713 C C . THR A 1 378 ? -7.060 48.123 5.413 1.00 30.89 539 THR A C 1
ATOM 2714 O O . THR A 1 378 ? -7.895 48.977 5.039 1.00 30.26 539 THR A O 1
ATOM 2718 N N . GLU A 1 379 ? -5.761 48.266 5.294 1.00 29.14 540 GLU A N 1
ATOM 2719 C CA . GLU A 1 379 ? -5.154 49.423 4.700 1.00 28.91 540 GLU A CA 1
ATOM 2720 C C . GLU A 1 379 ? -5.648 49.652 3.246 1.00 29.74 540 GLU A C 1
ATOM 2721 O O . GLU A 1 379 ? -5.788 50.809 2.800 1.00 30.04 540 GLU A O 1
ATOM 2727 N N . ASN A 1 380 ? -5.833 48.578 2.465 1.00 27.96 541 ASN A N 1
ATOM 2728 C CA . ASN A 1 380 ? -6.371 48.766 1.102 1.00 26.95 541 ASN A CA 1
ATOM 2729 C C . ASN A 1 380 ? -7.738 49.458 1.214 1.00 27.14 541 ASN A C 1
ATOM 2730 O O . ASN A 1 380 ? -8.021 50.392 0.482 1.00 27.75 541 ASN A O 1
ATOM 2735 N N . PHE A 1 381 ? -8.582 48.973 2.118 1.00 27.84 542 PHE A N 1
ATOM 2736 C CA . PHE A 1 381 ? -9.942 49.584 2.271 1.00 31.72 542 PHE A CA 1
ATOM 2737 C C . PHE A 1 381 ? -9.856 51.081 2.640 1.00 31.73 542 PHE A C 1
ATOM 2738 O O . PHE A 1 381 ? -10.423 51.940 1.979 1.00 32.11 542 PHE A O 1
ATOM 2746 N N . ILE A 1 382 ? -9.080 51.385 3.678 1.00 33.94 543 ILE A N 1
ATOM 2747 C CA . ILE A 1 382 ? -8.745 52.772 4.081 1.00 34.21 543 ILE A CA 1
ATOM 2748 C C . ILE A 1 382 ? -8.153 53.670 2.975 1.00 35.29 543 ILE A C 1
ATOM 2749 O O . ILE A 1 382 ? -8.581 54.821 2.800 1.00 34.94 543 ILE A O 1
ATOM 2754 N N . LYS A 1 383 ? -7.195 53.175 2.215 1.00 35.61 544 LYS A N 1
ATOM 2755 C CA . LYS A 1 383 ? -6.441 54.032 1.290 1.00 36.22 544 LYS A CA 1
ATOM 2756 C C . LYS A 1 383 ? -6.754 53.936 -0.224 1.00 37.77 544 LYS A C 1
ATOM 2757 O O . LYS A 1 383 ? -6.212 54.711 -1.003 1.00 37.75 544 LYS A O 1
ATOM 2763 N N . ASP A 1 384 ? -7.548 52.973 -0.655 1.00 37.54 545 ASP A N 1
ATOM 2764 C CA . ASP A 1 384 ? -7.746 52.788 -2.108 1.00 39.67 545 ASP A CA 1
ATOM 2765 C C . ASP A 1 384 ? -9.241 52.883 -2.368 1.00 39.87 545 ASP A C 1
ATOM 2766 O O . ASP A 1 384 ? -9.965 51.936 -2.094 1.00 38.87 545 ASP A O 1
ATOM 2771 N N . ALA A 1 385 ? -9.705 54.041 -2.862 1.00 40.83 546 ALA A N 1
ATOM 2772 C CA . ALA A 1 385 ? -11.145 54.259 -3.106 1.00 40.72 546 ALA A CA 1
ATOM 2773 C C . ALA A 1 385 ? -11.723 53.240 -4.091 1.00 40.98 546 ALA A C 1
ATOM 2774 O O . ALA A 1 385 ? -12.913 52.932 -4.035 1.00 41.24 546 ALA A O 1
ATOM 2776 N N . GLY A 1 386 ? -10.877 52.708 -4.971 1.00 40.70 547 GLY A N 1
ATOM 2777 C CA . GLY A 1 386 ? -11.279 51.617 -5.895 1.00 40.25 547 GLY A CA 1
ATOM 2778 C C . GLY A 1 386 ? -11.488 50.207 -5.336 1.00 39.41 547 GLY A C 1
ATOM 2779 O O . GLY A 1 386 ? -12.050 49.317 -6.027 1.00 39.49 547 GLY A O 1
ATOM 2780 N N . PHE A 1 387 ? -11.118 50.018 -4.078 1.00 37.64 548 PHE A N 1
ATOM 2781 C CA . PHE A 1 387 ? -11.048 48.695 -3.496 1.00 37.27 548 PHE A CA 1
ATOM 2782 C C . PHE A 1 387 ? -12.409 48.086 -3.359 1.00 38.11 548 PHE A C 1
ATOM 2783 O O . PHE A 1 387 ? -12.564 46.872 -3.482 1.00 37.43 548 PHE A O 1
ATOM 2791 N N . LYS A 1 388 ? -13.420 48.898 -3.081 1.00 37.77 549 LYS A N 1
ATOM 2792 C CA . LYS A 1 388 ? -14.726 48.289 -2.902 1.00 39.92 549 LYS A CA 1
ATOM 2793 C C . LYS A 1 388 ? -15.200 47.631 -4.240 1.00 39.13 549 LYS A C 1
ATOM 2794 O O . LYS A 1 388 ? -15.793 46.547 -4.249 1.00 38.02 549 LYS A O 1
ATOM 2800 N N . ALA A 1 389 ? -14.860 48.279 -5.351 1.00 38.61 550 ALA A N 1
ATOM 2801 C CA . ALA A 1 389 ? -15.367 47.883 -6.641 1.00 40.47 550 ALA A CA 1
ATOM 2802 C C . ALA A 1 389 ? -14.631 46.639 -7.151 1.00 40.33 550 ALA A C 1
ATOM 2803 O O . ALA A 1 389 ? -15.241 45.744 -7.736 1.00 41.65 550 ALA A O 1
ATOM 2805 N N . GLN A 1 390 ? -13.330 46.555 -6.876 1.00 40.73 551 GLN A N 1
ATOM 2806 C CA . GLN A 1 390 ? -12.564 45.401 -7.312 1.00 40.16 551 GLN A CA 1
ATOM 2807 C C . GLN A 1 390 ? -13.026 44.152 -6.523 1.00 39.25 551 GLN A C 1
ATOM 2808 O O . GLN A 1 390 ? -13.089 43.063 -7.078 1.00 38.08 551 GLN A O 1
ATOM 2814 N N . ILE A 1 391 ? -13.371 44.320 -5.244 1.00 37.39 552 ILE A N 1
ATOM 2815 C CA . ILE A 1 391 ? -13.853 43.194 -4.442 1.00 37.20 552 ILE A CA 1
ATOM 2816 C C . ILE A 1 391 ? -15.252 42.772 -4.963 1.00 37.23 552 ILE A C 1
ATOM 2817 O O . ILE A 1 391 ? -15.578 41.577 -4.994 1.00 36.08 552 ILE A O 1
ATOM 2822 N N . SER A 1 392 ? -16.048 43.771 -5.383 1.00 37.55 553 SER A N 1
ATOM 2823 C CA . SER A 1 392 ? -17.396 43.532 -5.981 1.00 38.37 553 SER A CA 1
ATOM 2824 C C . SER A 1 392 ? -17.344 42.713 -7.293 1.00 37.74 553 SER A C 1
ATOM 2825 O O . SER A 1 392 ? -18.149 41.781 -7.476 1.00 37.01 553 SER A O 1
ATOM 2828 N N . SER A 1 393 ? -16.423 43.082 -8.191 1.00 37.32 554 SER A N 1
ATOM 2829 C CA . SER A 1 393 ? -16.190 42.334 -9.450 1.00 37.84 554 SER A CA 1
ATOM 2830 C C . SER A 1 393 ? -15.836 40.883 -9.159 1.00 37.75 554 SER A C 1
ATOM 2831 O O . SER A 1 393 ? -16.415 39.957 -9.742 1.00 37.59 554 SER A O 1
ATOM 2834 N N . TRP A 1 394 ? -14.913 40.703 -8.207 1.00 36.51 555 TRP A N 1
ATOM 2835 C CA . TRP A 1 394 ? -14.487 39.396 -7.794 1.00 35.61 555 TRP A CA 1
ATOM 2836 C C . TRP A 1 394 ? -15.634 38.651 -7.110 1.00 36.57 555 TRP A C 1
ATOM 2837 O O . TRP A 1 394 ? -15.868 37.478 -7.371 1.00 37.46 555 TRP A O 1
ATOM 2848 N N . LEU A 1 395 ? -16.373 39.305 -6.226 1.00 36.39 556 LEU A N 1
ATOM 2849 C CA . LEU A 1 395 ? -17.507 38.588 -5.630 1.00 36.22 556 LEU A CA 1
ATOM 2850 C C . LEU A 1 395 ? -18.482 38.081 -6.735 1.00 36.34 556 LEU A C 1
ATOM 2851 O O . LEU A 1 395 ? -18.977 36.946 -6.646 1.00 37.77 556 LEU A O 1
ATOM 2856 N N . ALA A 1 396 ? -18.668 38.885 -7.784 1.00 36.82 557 ALA A N 1
ATOM 2857 C CA . ALA A 1 396 ? -19.551 38.563 -8.915 1.00 38.80 557 ALA A CA 1
ATOM 2858 C C . ALA A 1 396 ? -19.045 37.414 -9.781 1.00 39.28 557 ALA A C 1
ATOM 2859 O O . ALA A 1 396 ? -19.850 36.635 -10.353 1.00 39.70 557 ALA A O 1
ATOM 2861 N N . GLN A 1 397 ? -17.714 37.321 -9.901 1.00 38.52 558 GLN A N 1
ATOM 2862 C CA . GLN A 1 397 ? -17.111 36.194 -10.574 1.00 38.75 558 GLN A CA 1
ATOM 2863 C C . GLN A 1 397 ? -17.275 34.938 -9.750 1.00 39.49 558 GLN A C 1
ATOM 2864 O O . GLN A 1 397 ? -17.511 33.871 -10.290 1.00 39.75 558 GLN A O 1
ATOM 2870 N N . LEU A 1 398 ? -17.164 35.087 -8.432 1.00 39.27 559 LEU A N 1
ATOM 2871 C CA . LEU A 1 398 ? -17.373 34.000 -7.512 1.00 40.94 559 LEU A CA 1
ATOM 2872 C C . LEU A 1 398 ? -18.802 33.457 -7.562 1.00 42.13 559 LEU A C 1
ATOM 2873 O O . LEU A 1 398 ? -19.020 32.243 -7.445 1.00 43.02 559 LEU A O 1
ATOM 2878 N N . ALA A 1 399 ? -19.769 34.353 -7.738 1.00 43.71 560 ALA A N 1
ATOM 2879 C CA . ALA A 1 399 ? -21.165 33.941 -7.762 1.00 45.64 560 ALA A CA 1
ATOM 2880 C C . ALA A 1 399 ? -21.469 33.044 -8.990 1.00 48.10 560 ALA A C 1
ATOM 2881 O O . ALA A 1 399 ? -22.391 32.221 -8.939 1.00 49.50 560 ALA A O 1
ATOM 2883 N N . GLU A 1 400 ? -20.696 33.175 -10.073 1.00 49.52 561 GLU A N 1
ATOM 2884 C CA . GLU A 1 400 ? -20.951 32.373 -11.273 1.00 50.87 561 GLU A CA 1
ATOM 2885 C C . GLU A 1 400 ? -20.159 31.095 -11.450 1.00 50.53 561 GLU A C 1
ATOM 2886 O O . GLU A 1 400 ? -20.236 30.489 -12.520 1.00 51.02 561 GLU A O 1
ATOM 2892 N N . ASP A 1 401 ? -19.420 30.669 -10.437 1.00 49.98 562 ASP A N 1
ATOM 2893 C CA . ASP A 1 401 ? -18.496 29.559 -10.634 1.00 50.37 562 ASP A CA 1
ATOM 2894 C C . ASP A 1 401 ? -18.324 28.833 -9.344 1.00 49.63 562 ASP A C 1
ATOM 2895 O O . ASP A 1 401 ? -17.571 29.256 -8.471 1.00 50.03 562 ASP A O 1
ATOM 2900 N N . GLU A 1 402 ? -19.017 27.713 -9.258 1.00 48.75 563 GLU A N 1
ATOM 2901 C CA . GLU A 1 402 ? -19.244 27.002 -8.010 1.00 47.97 563 GLU A CA 1
ATOM 2902 C C . GLU A 1 402 ? -17.991 26.326 -7.537 1.00 46.03 563 GLU A C 1
ATOM 2903 O O . GLU A 1 402 ? -17.697 26.249 -6.328 1.00 45.87 563 GLU A O 1
ATOM 2909 N N . ALA A 1 403 ? -17.242 25.840 -8.514 1.00 44.34 564 ALA A N 1
ATOM 2910 C CA . ALA A 1 403 ? -15.938 25.274 -8.295 1.00 42.65 564 ALA A CA 1
ATOM 2911 C C . ALA A 1 403 ? -14.958 26.273 -7.644 1.00 41.49 564 ALA A C 1
ATOM 2912 O O . ALA A 1 403 ? -14.317 25.941 -6.643 1.00 41.76 564 ALA A O 1
ATOM 2914 N N . LEU A 1 404 ? -14.849 27.459 -8.237 1.00 38.81 565 LEU A N 1
ATOM 2915 C CA . LEU A 1 404 ? -13.977 28.527 -7.752 1.00 37.78 565 LEU A CA 1
ATOM 2916 C C . LEU A 1 404 ? -14.397 29.018 -6.391 1.00 37.86 565 LEU A C 1
ATOM 2917 O O . LEU A 1 404 ? -13.568 29.213 -5.474 1.00 38.21 565 LEU A O 1
ATOM 2922 N N . ARG A 1 405 ? -15.697 29.238 -6.279 1.00 38.39 566 ARG A N 1
ATOM 2923 C CA . ARG A 1 405 ? -16.318 29.685 -5.032 1.00 38.98 566 ARG A CA 1
ATOM 2924 C C . ARG A 1 405 ? -16.045 28.736 -3.888 1.00 39.21 566 ARG A C 1
ATOM 2925 O O . ARG A 1 405 ? -15.651 29.189 -2.801 1.00 39.83 566 ARG A O 1
ATOM 2933 N N . ALA A 1 406 ? -16.237 27.432 -4.110 1.00 40.16 567 ALA A N 1
ATOM 2934 C CA . ALA A 1 406 ? -15.857 26.436 -3.087 1.00 40.16 567 ALA A CA 1
ATOM 2935 C C . ALA A 1 406 ? -14.378 26.533 -2.646 1.00 40.71 567 ALA A C 1
ATOM 2936 O O . ALA A 1 406 ? -14.078 26.468 -1.450 1.00 41.03 567 ALA A O 1
ATOM 2938 N N . ASN A 1 407 ? -13.468 26.670 -3.615 1.00 41.47 568 ASN A N 1
ATOM 2939 C CA . ASN A 1 407 ? -12.032 26.772 -3.321 1.00 41.76 568 ASN A CA 1
ATOM 2940 C C . ASN A 1 407 ? -11.668 28.035 -2.594 1.00 39.64 568 ASN A C 1
ATOM 2941 O O . ASN A 1 407 ? -10.815 28.007 -1.702 1.00 39.62 568 ASN A O 1
ATOM 2946 N N . THR A 1 408 ? -12.331 29.116 -2.979 1.00 38.67 569 THR A N 1
ATOM 2947 C CA . THR A 1 408 ? -12.152 30.430 -2.355 1.00 38.22 569 THR A CA 1
ATOM 2948 C C . THR A 1 408 ? -12.646 30.477 -0.891 1.00 38.83 569 THR A C 1
ATOM 2949 O O . THR A 1 408 ? -11.931 30.960 -0.020 1.00 39.45 569 THR A O 1
ATOM 2953 N N . PHE A 1 409 ? -13.848 29.969 -0.641 1.00 39.68 570 PHE A N 1
ATOM 2954 C CA . PHE A 1 409 ? -14.431 29.888 0.714 1.00 40.15 570 PHE A CA 1
ATOM 2955 C C . PHE A 1 409 ? -13.531 29.088 1.644 1.00 40.42 570 PHE A C 1
ATOM 2956 O O . PHE A 1 409 ? -13.279 29.509 2.780 1.00 41.70 570 PHE A O 1
ATOM 2964 N N . ALA A 1 410 ? -13.047 27.945 1.142 1.00 40.76 571 ALA A N 1
ATOM 2965 C CA . ALA A 1 410 ? -12.156 27.057 1.849 1.00 40.73 571 ALA A CA 1
ATOM 2966 C C . ALA A 1 410 ? -10.855 27.760 2.240 1.00 41.20 571 ALA A C 1
ATOM 2967 O O . ALA A 1 410 ? -10.272 27.530 3.318 1.00 40.15 571 ALA A O 1
ATOM 2969 N N . MET A 1 411 ? -10.403 28.637 1.361 1.00 41.87 572 MET A N 1
ATOM 2970 C CA . MET A 1 411 ? -9.177 29.381 1.616 1.00 43.02 572 MET A CA 1
ATOM 2971 C C . MET A 1 411 ? -9.286 30.362 2.768 1.00 44.21 572 MET A C 1
ATOM 2972 O O . MET A 1 411 ? -8.283 30.587 3.464 1.00 42.51 572 MET A O 1
ATOM 2977 N N . ALA A 1 412 ? -10.487 30.919 2.971 1.00 45.88 573 ALA A N 1
ATOM 2978 C CA . ALA A 1 412 ? -10.780 31.824 4.118 1.00 48.63 573 ALA A CA 1
ATOM 2979 C C . ALA A 1 412 ? -10.620 31.205 5.536 1.00 50.87 573 ALA A C 1
ATOM 2980 O O . ALA A 1 412 ? -10.685 31.926 6.554 1.00 50.53 573 ALA A O 1
ATOM 2982 N N . THR A 1 413 ? -10.383 29.883 5.587 1.00 53.41 574 THR A N 1
ATOM 2983 C CA . THR A 1 413 ? -10.239 29.141 6.857 1.00 56.21 574 THR A CA 1
ATOM 2984 C C . THR A 1 413 ? -9.128 29.695 7.806 1.00 58.24 574 THR A C 1
ATOM 2985 O O . THR A 1 413 ? -9.319 29.663 9.021 1.00 59.23 574 THR A O 1
ATOM 2989 N N . GLU A 1 414 ? -7.993 30.163 7.252 1.00 60.52 575 GLU A N 1
ATOM 2990 C CA . GLU A 1 414 ? -7.335 31.467 7.640 1.00 62.63 575 GLU A CA 1
ATOM 2991 C C . GLU A 1 414 ? -7.592 32.205 6.344 1.00 63.04 575 GLU A C 1
ATOM 2992 O O . GLU A 1 414 ? -7.495 31.543 5.307 1.00 65.41 575 GLU A O 1
ATOM 2998 N N . ALA A 1 415 ? -7.818 33.516 6.262 1.00 62.57 576 ALA A N 1
ATOM 2999 C CA . ALA A 1 415 ? -6.986 34.588 6.749 1.00 62.48 576 ALA A CA 1
ATOM 3000 C C . ALA A 1 415 ? -7.334 35.205 8.061 1.00 61.78 576 ALA A C 1
ATOM 3001 O O . ALA A 1 415 ? -6.684 36.177 8.477 1.00 62.58 576 ALA A O 1
ATOM 3003 N N . THR A 1 416 ? -8.333 34.643 8.718 1.00 60.48 577 THR A N 1
ATOM 3004 C CA . THR A 1 416 ? -8.969 35.325 9.823 1.00 60.13 577 THR A CA 1
ATOM 3005 C C . THR A 1 416 ? -8.189 35.153 11.142 1.00 59.14 577 THR A C 1
ATOM 3006 O O . THR A 1 416 ? -8.511 35.800 12.148 1.00 58.98 577 THR A O 1
ATOM 3010 N N . SER A 1 417 ? -7.139 34.321 11.078 1.00 57.69 578 SER A N 1
ATOM 3011 C CA . SER A 1 417 ? -6.303 33.901 12.219 1.00 56.43 578 SER A CA 1
ATOM 3012 C C . SER A 1 417 ? -5.405 35.000 12.773 1.00 54.93 578 SER A C 1
ATOM 3013 O O . SER A 1 417 ? -4.704 34.797 13.788 1.00 55.13 578 SER A O 1
ATOM 3016 N N . SER A 1 418 ? -5.372 36.154 12.125 1.00 51.67 579 SER A N 1
ATOM 3017 C CA . SER A 1 418 ? -4.266 37.052 12.423 1.00 48.53 579 SER A CA 1
ATOM 3018 C C . SER A 1 418 ? -4.635 38.519 12.162 1.00 46.02 579 SER A C 1
ATOM 3019 O O . SER A 1 418 ? -5.815 38.919 12.297 1.00 45.25 579 SER A O 1
ATOM 3022 N N . CYS A 1 419 ? -3.624 39.306 11.789 1.00 41.19 580 CYS A N 1
ATOM 3023 C CA . CYS A 1 419 ? -3.825 40.703 11.609 1.00 38.55 580 CYS A CA 1
ATOM 3024 C C . CYS A 1 419 ? -4.318 40.978 10.154 1.00 36.30 580 CYS A C 1
ATOM 3025 O O . CYS A 1 419 ? -4.486 40.079 9.333 1.00 33.23 580 CYS A O 1
ATOM 3028 N N . GLU A 1 420 ? -4.526 42.257 9.908 1.00 34.65 581 GLU A N 1
ATOM 3029 C CA . GLU A 1 420 ? -4.871 42.864 8.677 1.00 34.12 581 GLU A CA 1
ATOM 3030 C C . GLU A 1 420 ? -4.014 42.342 7.508 1.00 32.77 581 GLU A C 1
ATOM 3031 O O . GLU A 1 420 ? -4.527 41.980 6.474 1.00 30.39 581 GLU A O 1
ATOM 3037 N N . ASP A 1 421 ? -2.700 42.274 7.700 1.00 31.80 582 ASP A N 1
ATOM 3038 C CA . ASP A 1 421 ? -1.821 41.819 6.607 1.00 29.85 582 ASP A CA 1
ATOM 3039 C C . ASP A 1 421 ? -1.967 40.358 6.255 1.00 30.66 582 ASP A C 1
ATOM 3040 O O . ASP A 1 421 ? -1.776 39.993 5.112 1.00 30.07 582 ASP A O 1
ATOM 3045 N N . ARG A 1 422 ? -2.329 39.528 7.227 1.00 29.39 583 ARG A N 1
ATOM 3046 C CA . ARG A 1 422 ? -2.596 38.095 6.943 1.00 29.85 583 ARG A CA 1
ATOM 3047 C C . ARG A 1 422 ? -3.862 37.970 6.115 1.00 28.35 583 ARG A C 1
ATOM 3048 O O . ARG A 1 422 ? -3.916 37.190 5.192 1.00 27.30 583 ARG A O 1
ATOM 3056 N N . VAL A 1 423 ? -4.876 38.775 6.419 1.00 27.80 584 VAL A N 1
ATOM 3057 C CA . VAL A 1 423 ? -6.093 38.832 5.587 1.00 25.67 584 VAL A CA 1
ATOM 3058 C C . VAL A 1 423 ? -5.752 39.255 4.159 1.00 26.48 584 VAL A C 1
ATOM 3059 O O . VAL A 1 423 ? -6.271 38.673 3.201 1.00 27.63 584 VAL A O 1
ATOM 3063 N N . THR A 1 424 ? -4.912 40.284 4.039 1.00 23.84 585 THR A N 1
ATOM 3064 C CA . THR A 1 424 ? -4.494 40.850 2.731 1.00 24.95 585 THR A CA 1
ATOM 3065 C C . THR A 1 424 ? -3.684 39.836 1.902 1.00 23.21 585 THR A C 1
ATOM 3066 O O . THR A 1 424 ? -3.965 39.579 0.707 1.00 23.75 585 THR A O 1
ATOM 3070 N N . PHE A 1 425 ? -2.763 39.179 2.581 1.00 24.63 586 PHE A N 1
ATOM 3071 C CA . PHE A 1 425 ? -2.061 38.069 2.002 1.00 24.06 586 PHE A CA 1
ATOM 3072 C C . PHE A 1 425 ? -2.964 36.959 1.510 1.00 24.38 586 PHE A C 1
ATOM 3073 O O . PHE A 1 425 ? -2.795 36.474 0.372 1.00 23.47 586 PHE A O 1
ATOM 3081 N N . PHE A 1 426 ? -3.949 36.540 2.311 1.00 24.93 587 PHE A N 1
ATOM 3082 C CA . PHE A 1 426 ? -4.899 35.530 1.816 1.00 26.23 587 PHE A CA 1
ATOM 3083 C C . PHE A 1 426 ? -5.766 36.001 0.631 1.00 26.85 587 PHE A C 1
ATOM 3084 O O . PHE A 1 426 ? -6.147 35.180 -0.254 1.00 27.78 587 PHE A O 1
ATOM 3092 N N . LEU A 1 427 ? -6.017 37.308 0.551 1.00 26.21 588 LEU A N 1
ATOM 3093 C CA . LEU A 1 427 ? -6.728 37.881 -0.612 1.00 26.85 588 LEU A CA 1
ATOM 3094 C C . LEU A 1 427 ? -5.877 37.624 -1.876 1.00 27.05 588 LEU A C 1
ATOM 3095 O O . LEU A 1 427 ? -6.423 37.273 -2.898 1.00 28.39 588 LEU A O 1
ATOM 3100 N N . HIS A 1 428 ? -4.567 37.850 -1.770 1.00 27.64 589 HIS A N 1
ATOM 3101 C CA . HIS A 1 428 ? -3.601 37.651 -2.885 1.00 27.26 589 HIS A CA 1
ATOM 3102 C C . HIS A 1 428 ? -3.594 36.188 -3.331 1.00 27.62 589 HIS A C 1
ATOM 3103 O O . HIS A 1 428 ? -3.655 35.909 -4.568 1.00 28.23 589 HIS A O 1
ATOM 3110 N N . GLN A 1 429 ? -3.598 35.289 -2.337 1.00 27.41 590 GLN A N 1
ATOM 3111 C CA . GLN A 1 429 ? -3.663 33.833 -2.582 1.00 28.46 590 GLN A CA 1
ATOM 3112 C C . GLN A 1 429 ? -4.985 33.411 -3.226 1.00 27.52 590 GLN A C 1
ATOM 3113 O O . GLN A 1 429 ? -4.970 32.641 -4.154 1.00 28.48 590 GLN A O 1
ATOM 3119 N N . MET A 1 430 ? -6.096 34.011 -2.834 1.00 27.43 591 MET A N 1
ATOM 3120 C CA . MET A 1 430 ? -7.380 33.774 -3.486 1.00 28.45 591 MET A CA 1
ATOM 3121 C C . MET A 1 430 ? -7.426 34.243 -4.940 1.00 28.87 591 MET A C 1
ATOM 3122 O O . MET A 1 430 ? -8.060 33.595 -5.792 1.00 29.91 591 MET A O 1
ATOM 3127 N N . LYS A 1 431 ? -6.799 35.377 -5.196 1.00 28.26 592 LYS A N 1
ATOM 3128 C CA . LYS A 1 431 ? -6.750 35.951 -6.513 1.00 29.31 592 LYS A CA 1
ATOM 3129 C C . LYS A 1 431 ? -5.838 35.121 -7.464 1.00 28.98 592 LYS A C 1
ATOM 3130 O O . LYS A 1 431 ? -6.111 35.029 -8.628 1.00 29.92 592 LYS A O 1
ATOM 3136 N N . ASN A 1 432 ? -4.732 34.601 -6.945 1.00 28.90 593 ASN A N 1
ATOM 3137 C CA . ASN A 1 432 ? -3.846 33.630 -7.605 1.00 30.65 593 ASN A CA 1
ATOM 3138 C C . ASN A 1 432 ? -4.667 32.362 -7.977 1.00 30.37 593 ASN A C 1
ATOM 3139 O O . ASN A 1 432 ? -4.645 31.905 -9.082 1.00 28.07 593 ASN A O 1
ATOM 3144 N N . VAL A 1 433 ? -5.425 31.826 -7.034 1.00 29.53 594 VAL A N 1
ATOM 3145 C CA . VAL A 1 433 ? -6.256 30.646 -7.278 1.00 30.94 594 VAL A CA 1
ATOM 3146 C C . VAL A 1 433 ? -7.205 30.932 -8.411 1.00 30.33 594 VAL A C 1
ATOM 3147 O O . VAL A 1 433 ? -7.345 30.121 -9.362 1.00 30.52 594 VAL A O 1
ATOM 3151 N N . GLN A 1 434 ? -7.812 32.119 -8.379 1.00 30.79 595 GLN A N 1
ATOM 3152 C CA . GLN A 1 434 ? -8.754 32.508 -9.411 1.00 30.47 595 GLN A CA 1
ATOM 3153 C C . GLN A 1 434 ? -8.141 32.570 -10.822 1.00 31.78 595 GLN A C 1
ATOM 3154 O O . GLN A 1 434 ? -8.768 32.060 -11.784 1.00 31.13 595 GLN A O 1
ATOM 3160 N N . LEU A 1 435 ? -6.937 33.146 -10.948 1.00 31.57 596 LEU A N 1
ATOM 3161 C CA . LEU A 1 435 ? -6.237 33.204 -12.254 1.00 32.46 596 LEU A CA 1
ATOM 3162 C C . LEU A 1 435 ? -5.891 31.824 -12.833 1.00 32.68 596 LEU A C 1
ATOM 3163 O O . LEU A 1 435 ? -6.143 31.584 -14.034 1.00 34.17 596 LEU A O 1
ATOM 3168 N N . VAL A 1 436 ? -5.308 30.959 -12.015 1.00 31.88 597 VAL A N 1
ATOM 3169 C CA . VAL A 1 436 ? -5.076 29.544 -12.411 1.00 31.86 597 VAL A CA 1
ATOM 3170 C C . VAL A 1 436 ? -6.407 28.884 -12.843 1.00 31.84 597 VAL A C 1
ATOM 3171 O O . VAL A 1 436 ? -6.520 28.253 -13.922 1.00 30.11 597 VAL A O 1
ATOM 3175 N N . HIS A 1 437 ? -7.435 29.099 -12.024 1.00 31.50 598 HIS A N 1
ATOM 3176 C CA . HIS A 1 437 ? -8.748 28.543 -12.331 1.00 32.52 598 HIS A CA 1
ATOM 3177 C C . HIS A 1 437 ? -9.210 28.983 -13.719 1.00 31.92 598 HIS A C 1
ATOM 3178 O O . HIS A 1 437 ? -9.610 28.137 -14.514 1.00 32.18 598 HIS A O 1
ATOM 3185 N N . ASN A 1 438 ? -9.200 30.299 -13.976 1.00 30.64 599 ASN A N 1
ATOM 3186 C CA . ASN A 1 438 ? -9.651 30.869 -15.224 1.00 30.57 599 ASN A CA 1
ATOM 3187 C C . ASN A 1 438 ? -8.908 30.246 -16.449 1.00 29.97 599 ASN A C 1
ATOM 3188 O O . ASN A 1 438 ? -9.510 29.901 -17.475 1.00 28.84 599 ASN A O 1
ATOM 3193 N N . ALA A 1 439 ? -7.586 30.153 -16.311 1.00 29.39 600 ALA A N 1
ATOM 3194 C CA . ALA A 1 439 ? -6.694 29.534 -17.341 1.00 29.29 600 ALA A CA 1
ATOM 3195 C C . ALA A 1 439 ? -7.097 28.042 -17.599 1.00 29.71 600 ALA A C 1
ATOM 3196 O O . ALA A 1 439 ? -7.348 27.630 -18.762 1.00 30.30 600 ALA A O 1
ATOM 3198 N N . GLU A 1 440 ? -7.152 27.269 -16.510 1.00 30.98 601 GLU A N 1
ATOM 3199 C CA . GLU A 1 440 ? -7.561 25.875 -16.504 1.00 32.83 601 GLU A CA 1
ATOM 3200 C C . GLU A 1 440 ? -8.919 25.683 -17.101 1.00 33.57 601 GLU A C 1
ATOM 3201 O O . GLU A 1 440 ? -9.077 24.831 -17.953 1.00 34.70 601 GLU A O 1
ATOM 3207 N N . LYS A 1 441 ? -9.916 26.448 -16.652 1.00 35.02 602 LYS A N 1
ATOM 3208 C CA . LYS A 1 441 ? -11.280 26.401 -17.230 1.00 36.20 602 LYS A CA 1
ATOM 3209 C C . LYS A 1 441 ? -11.417 26.723 -18.742 1.00 36.11 602 LYS A C 1
ATOM 3210 O O . LYS A 1 441 ? -12.301 26.172 -19.406 1.00 36.69 602 LYS A O 1
ATOM 3216 N N . GLY A 1 442 ? -10.606 27.632 -19.297 1.00 34.58 603 GLY A N 1
ATOM 3217 C CA . GLY A 1 442 ? -10.763 27.993 -20.698 1.00 33.15 603 GLY A CA 1
ATOM 3218 C C . GLY A 1 442 ? -11.039 29.442 -20.994 1.00 32.53 603 GLY A C 1
ATOM 3219 O O . GLY A 1 442 ? -11.193 29.831 -22.165 1.00 31.49 603 GLY A O 1
ATOM 3220 N N . GLN A 1 443 ? -11.004 30.281 -19.961 1.00 32.81 604 GLN A N 1
ATOM 3221 C CA . GLN A 1 443 ? -11.277 31.682 -20.128 1.00 32.96 604 GLN A CA 1
ATOM 3222 C C . GLN A 1 443 ? -10.307 32.289 -21.112 1.00 33.15 604 GLN A C 1
ATOM 3223 O O . GLN A 1 443 ? -10.634 33.271 -21.767 1.00 33.90 604 GLN A O 1
ATOM 3229 N N . TYR A 1 444 ? -9.088 31.744 -21.214 1.00 33.10 605 TYR A N 1
ATOM 3230 C CA . TYR A 1 444 ? -8.105 32.420 -22.086 1.00 33.97 605 TYR A CA 1
ATOM 3231 C C . TYR A 1 444 ? -7.773 31.596 -23.344 1.00 34.31 605 TYR A C 1
ATOM 3232 O O . TYR A 1 444 ? -6.754 31.851 -23.982 1.00 34.96 605 TYR A O 1
ATOM 3241 N N . ASP A 1 445 ? -8.597 30.600 -23.698 1.00 35.14 606 ASP A N 1
ATOM 3242 C CA . ASP A 1 445 ? -8.287 29.778 -24.904 1.00 35.41 606 ASP A CA 1
ATOM 3243 C C . ASP A 1 445 ? -8.276 30.611 -26.204 1.00 36.21 606 ASP A C 1
ATOM 3244 O O . ASP A 1 445 ? -7.648 30.236 -27.158 1.00 34.60 606 ASP A O 1
ATOM 3249 N N . ASN A 1 446 ? -8.953 31.753 -26.224 1.00 35.75 607 ASN A N 1
ATOM 3250 C CA . ASN A 1 446 ? -8.958 32.600 -27.402 1.00 36.77 607 ASN A CA 1
ATOM 3251 C C . ASN A 1 446 ? -8.341 33.949 -27.141 1.00 35.96 607 ASN A C 1
ATOM 3252 O O . ASN A 1 446 ? -8.478 34.902 -27.921 1.00 36.41 607 ASN A O 1
ATOM 3257 N N . ASP A 1 447 ? -7.632 34.018 -26.020 1.00 34.73 608 ASP A N 1
ATOM 3258 C CA . ASP A 1 447 ? -6.870 35.193 -25.640 1.00 33.57 608 ASP A CA 1
ATOM 3259 C C . ASP A 1 447 ? -5.540 34.675 -25.091 1.00 33.12 608 ASP A C 1
ATOM 3260 O O . ASP A 1 447 ? -5.291 34.637 -23.876 1.00 32.08 608 ASP A O 1
ATOM 3265 N N . LEU A 1 448 ? -4.683 34.238 -26.020 1.00 31.62 609 LEU A N 1
ATOM 3266 C CA . LEU A 1 448 ? -3.449 33.583 -25.636 1.00 29.62 609 LEU A CA 1
ATOM 3267 C C . LEU A 1 448 ? -2.418 34.573 -25.069 1.00 29.19 609 LEU A C 1
ATOM 3268 O O . LEU A 1 448 ? -1.539 34.151 -24.304 1.00 29.60 609 LEU A O 1
ATOM 3273 N N . ALA A 1 449 ? -2.504 35.873 -25.402 1.00 29.36 610 ALA A N 1
ATOM 3274 C CA . ALA A 1 449 ? -1.602 36.835 -24.723 1.00 28.89 610 ALA A CA 1
ATOM 3275 C C . ALA A 1 449 ? -2.011 36.871 -23.227 1.00 29.26 610 ALA A C 1
ATOM 3276 O O . ALA A 1 449 ? -1.167 36.999 -22.346 1.00 29.17 610 ALA A O 1
ATOM 3278 N N . ALA A 1 450 ? -3.318 36.802 -22.956 1.00 29.19 611 ALA A N 1
ATOM 3279 C CA . ALA A 1 450 ? -3.797 36.689 -21.539 1.00 28.83 611 ALA A CA 1
ATOM 3280 C C . ALA A 1 450 ? -3.344 35.412 -20.896 1.00 28.87 611 ALA A C 1
ATOM 3281 O O . ALA A 1 450 ? -3.010 35.385 -19.718 1.00 28.57 611 ALA A O 1
ATOM 3283 N N . LEU A 1 451 ? -3.330 34.332 -21.658 1.00 28.00 612 LEU A N 1
ATOM 3284 C CA . LEU A 1 451 ? -2.840 33.097 -21.101 1.00 27.80 612 LEU A CA 1
ATOM 3285 C C . LEU A 1 451 ? -1.345 33.168 -20.709 1.00 26.53 612 LEU A C 1
ATOM 3286 O O . LEU A 1 451 ? -0.918 32.698 -19.642 1.00 24.73 612 LEU A O 1
ATOM 3291 N N . VAL A 1 452 ? -0.550 33.760 -21.605 1.00 26.72 613 VAL A N 1
ATOM 3292 C CA . VAL A 1 452 ? 0.867 33.858 -21.396 1.00 25.10 613 VAL A CA 1
ATOM 3293 C C . VAL A 1 452 ? 1.108 34.856 -20.263 1.00 25.36 613 VAL A C 1
ATOM 3294 O O . VAL A 1 452 ? 1.980 34.624 -19.450 1.00 25.69 613 VAL A O 1
ATOM 3298 N N . ALA A 1 453 ? 0.347 35.954 -20.214 1.00 26.07 614 ALA A N 1
ATOM 3299 C CA . ALA A 1 453 ? 0.519 36.929 -19.088 1.00 25.57 614 ALA A CA 1
ATOM 3300 C C . ALA A 1 453 ? 0.286 36.316 -17.717 1.00 24.98 614 ALA A C 1
ATOM 3301 O O . ALA A 1 453 ? 0.992 36.615 -16.735 1.00 26.46 614 ALA A O 1
ATOM 3303 N N . THR A 1 454 ? -0.726 35.486 -17.639 1.00 24.90 615 THR A N 1
ATOM 3304 C CA . THR A 1 454 ? -1.089 34.775 -16.371 1.00 25.52 615 THR A CA 1
ATOM 3305 C C . THR A 1 454 ? 0.048 33.824 -16.032 1.00 24.33 615 THR A C 1
ATOM 3306 O O . THR A 1 454 ? 0.520 33.770 -14.891 1.00 23.84 615 THR A O 1
ATOM 3310 N N . GLY A 1 455 ? 0.585 33.152 -17.042 1.00 23.01 616 GLY A N 1
ATOM 3311 C CA . GLY A 1 455 ? 1.727 32.263 -16.799 1.00 23.12 616 GLY A CA 1
ATOM 3312 C C . GLY A 1 455 ? 2.949 32.954 -16.222 1.00 24.00 616 GLY A C 1
ATOM 3313 O O . GLY A 1 455 ? 3.561 32.440 -15.279 1.00 24.48 616 GLY A O 1
ATOM 3314 N N . ARG A 1 456 ? 3.319 34.081 -16.807 1.00 22.94 617 ARG A N 1
ATOM 3315 C CA . ARG A 1 456 ? 4.390 34.886 -16.314 1.00 23.29 617 ARG A CA 1
ATOM 3316 C C . ARG A 1 456 ? 4.130 35.385 -14.929 1.00 24.23 617 ARG A C 1
ATOM 3317 O O . ARG A 1 456 ? 5.031 35.405 -14.114 1.00 24.18 617 ARG A O 1
ATOM 3325 N N . GLU A 1 457 ? 2.894 35.752 -14.646 1.00 23.77 618 GLU A N 1
ATOM 3326 C CA . GLU A 1 457 ? 2.604 36.230 -13.297 1.00 24.72 618 GLU A CA 1
ATOM 3327 C C . GLU A 1 457 ? 2.762 35.156 -12.232 1.00 22.99 618 GLU A C 1
ATOM 3328 O O . GLU A 1 457 ? 3.302 35.437 -11.161 1.00 24.41 618 GLU A O 1
ATOM 3334 N N . MET A 1 458 ? 2.299 33.953 -12.564 1.00 23.19 619 MET A N 1
ATOM 3335 C CA . MET A 1 458 ? 2.434 32.763 -11.726 1.00 24.86 619 MET A CA 1
ATOM 3336 C C . MET A 1 458 ? 3.858 32.349 -11.561 1.00 24.99 619 MET A C 1
ATOM 3337 O O . MET A 1 458 ? 4.260 31.987 -10.432 1.00 22.47 619 MET A O 1
ATOM 3342 N N . PHE A 1 459 ? 4.644 32.426 -12.650 1.00 24.66 620 PHE A N 1
ATOM 3343 C CA . PHE A 1 459 ? 6.065 32.169 -12.536 1.00 24.95 620 PHE A CA 1
ATOM 3344 C C . PHE A 1 459 ? 6.745 33.105 -11.534 1.00 25.84 620 PHE A C 1
ATOM 3345 O O . PHE A 1 459 ? 7.503 32.646 -10.645 1.00 24.60 620 PHE A O 1
ATOM 3353 N N . ARG A 1 460 ? 6.422 34.404 -11.623 1.00 25.20 621 ARG A N 1
ATOM 3354 C CA . ARG A 1 460 ? 7.025 35.402 -10.733 1.00 25.15 621 ARG A CA 1
ATOM 3355 C C . ARG A 1 460 ? 6.610 35.265 -9.262 1.00 24.78 621 ARG A C 1
ATOM 3356 O O . ARG A 1 460 ? 7.432 35.321 -8.363 1.00 25.33 621 ARG A O 1
ATOM 3364 N N . LEU A 1 461 ? 5.338 35.082 -9.031 1.00 25.44 622 LEU A N 1
ATOM 3365 C CA . LEU A 1 461 ? 4.846 34.805 -7.691 1.00 25.97 622 LEU A CA 1
ATOM 3366 C C . LEU A 1 461 ? 5.501 33.558 -7.085 1.00 26.48 622 LEU A C 1
ATOM 3367 O O . LEU A 1 461 ? 5.819 33.537 -5.871 1.00 26.10 622 LEU A O 1
ATOM 3372 N N . GLY A 1 462 ? 5.593 32.485 -7.871 1.00 26.60 623 GLY A N 1
ATOM 3373 C CA . GLY A 1 462 ? 6.293 31.275 -7.412 1.00 28.02 623 GLY A CA 1
ATOM 3374 C C . GLY A 1 462 ? 7.722 31.582 -7.015 1.00 28.44 623 GLY A C 1
ATOM 3375 O O . GLY A 1 462 ? 8.214 31.094 -6.002 1.00 27.33 623 GLY A O 1
ATOM 3376 N N . LYS A 1 463 ? 8.440 32.339 -7.849 1.00 29.72 624 LYS A N 1
ATOM 3377 C CA . LYS A 1 463 ? 9.797 32.741 -7.488 1.00 29.05 624 LYS A CA 1
ATOM 3378 C C . LYS A 1 463 ? 9.822 33.599 -6.183 1.00 28.23 624 LYS A C 1
ATOM 3379 O O . LYS A 1 463 ? 10.780 33.491 -5.383 1.00 25.59 624 LYS A O 1
ATOM 3385 N N . LEU A 1 464 ? 8.862 34.516 -6.021 1.00 27.58 625 LEU A N 1
ATOM 3386 C CA . LEU A 1 464 ? 8.774 35.274 -4.751 1.00 27.90 625 LEU A CA 1
ATOM 3387 C C . LEU A 1 464 ? 8.534 34.396 -3.532 1.00 28.77 625 LEU A C 1
ATOM 3388 O O . LEU A 1 464 ? 9.082 34.657 -2.430 1.00 29.38 625 LEU A O 1
ATOM 3393 N N . GLU A 1 465 ? 7.729 33.351 -3.700 1.00 29.09 626 GLU A N 1
ATOM 3394 C CA . GLU A 1 465 ? 7.509 32.441 -2.587 1.00 30.08 626 GLU A CA 1
ATOM 3395 C C . GLU A 1 465 ? 8.845 31.844 -2.144 1.00 30.80 626 GLU A C 1
ATOM 3396 O O . GLU A 1 465 ? 9.137 31.833 -0.956 1.00 29.83 626 GLU A O 1
ATOM 3402 N N . GLN A 1 466 ? 9.667 31.407 -3.095 1.00 30.36 627 GLN A N 1
ATOM 3403 C CA . GLN A 1 466 ? 10.937 30.778 -2.744 1.00 30.26 627 GLN A CA 1
ATOM 3404 C C . GLN A 1 466 ? 11.877 31.800 -2.148 1.00 29.87 627 GLN A C 1
ATOM 3405 O O . GLN A 1 466 ? 12.636 31.484 -1.204 1.00 27.96 627 GLN A O 1
ATOM 3411 N N . ILE A 1 467 ? 11.891 32.991 -2.748 1.00 28.33 628 ILE A N 1
ATOM 3412 C CA . ILE A 1 467 ? 12.749 34.075 -2.186 1.00 28.59 628 ILE A CA 1
ATOM 3413 C C . ILE A 1 467 ? 12.325 34.444 -0.740 1.00 29.39 628 ILE A C 1
ATOM 3414 O O . ILE A 1 467 ? 13.175 34.677 0.134 1.00 29.27 628 ILE A O 1
ATOM 3419 N N . ALA A 1 468 ? 11.028 34.417 -0.464 1.00 28.82 629 ALA A N 1
ATOM 3420 C CA . ALA A 1 468 ? 10.56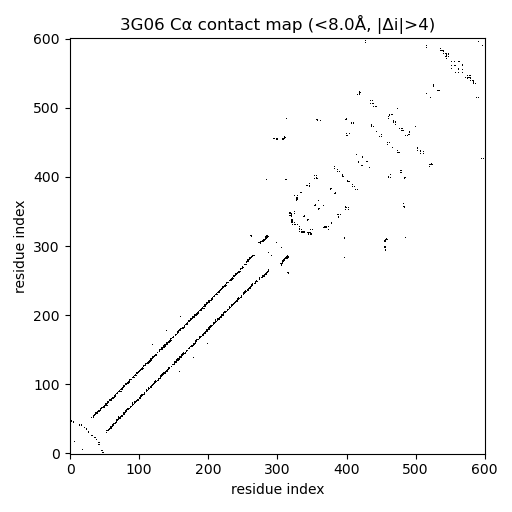6 34.792 0.864 1.00 30.39 629 ALA A CA 1
ATOM 3421 C C . ALA A 1 468 ? 10.887 33.698 1.859 1.00 30.97 629 ALA A C 1
ATOM 3422 O O . ALA A 1 468 ? 11.268 33.989 2.945 1.00 31.46 629 ALA A O 1
ATOM 3424 N N . ARG A 1 469 ? 10.783 32.443 1.445 1.00 31.15 630 ARG A N 1
ATOM 3425 C CA . ARG A 1 469 ? 11.151 31.331 2.290 1.00 32.15 630 ARG A CA 1
ATOM 3426 C C . ARG A 1 469 ? 12.633 31.371 2.669 1.00 31.57 630 ARG A C 1
ATOM 3427 O O . ARG A 1 469 ? 13.029 31.144 3.832 1.00 30.86 630 ARG A O 1
ATOM 3435 N N . GLU A 1 470 ? 13.469 31.673 1.682 1.00 33.25 631 GLU A N 1
ATOM 3436 C CA . GLU A 1 470 ? 14.868 31.887 1.930 1.00 33.15 631 GLU A CA 1
ATOM 3437 C C . GLU A 1 470 ? 15.136 33.030 2.901 1.00 32.82 631 GLU A C 1
ATOM 3438 O O . GLU A 1 470 ? 15.961 32.893 3.818 1.00 32.96 631 GLU A O 1
ATOM 3444 N N . LYS A 1 471 ? 14.505 34.181 2.687 1.00 31.81 632 LYS A N 1
ATOM 3445 C CA . LYS A 1 471 ? 14.686 35.297 3.644 1.00 31.69 632 LYS A CA 1
ATOM 3446 C C . LYS A 1 471 ? 14.226 34.951 5.093 1.00 31.23 632 LYS A C 1
ATOM 3447 O O . LYS A 1 471 ? 14.912 35.302 6.066 1.00 32.50 632 LYS A O 1
ATOM 3453 N N . VAL A 1 472 ? 13.076 34.282 5.215 1.00 30.77 633 VAL A N 1
ATOM 3454 C CA . VAL A 1 472 ? 12.592 33.763 6.505 1.00 31.96 633 VAL A CA 1
ATOM 3455 C C . VAL A 1 472 ? 13.701 32.955 7.211 1.00 33.84 633 VAL A C 1
ATOM 3456 O O . VAL A 1 472 ? 13.947 33.190 8.378 1.00 34.29 633 VAL A O 1
ATOM 3460 N N . ARG A 1 473 ? 14.396 32.039 6.521 1.00 33.68 634 ARG A N 1
ATOM 3461 C CA . ARG A 1 473 ? 15.465 31.281 7.204 1.00 34.92 634 ARG A CA 1
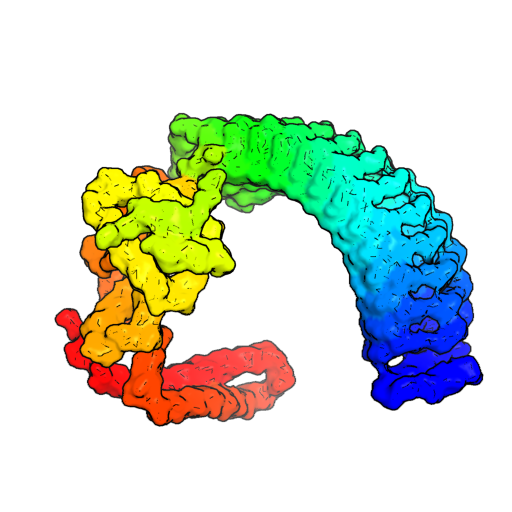ATOM 3462 C C . ARG A 1 473 ? 16.589 32.130 7.808 1.00 34.53 634 ARG A C 1
ATOM 3463 O O . ARG A 1 473 ? 17.347 31.653 8.662 1.00 35.96 634 ARG A O 1
ATOM 3471 N N . THR A 1 474 ? 16.725 33.371 7.370 1.00 34.19 635 THR A N 1
ATOM 3472 C CA . THR A 1 474 ? 17.817 34.205 7.825 1.00 34.36 635 THR A CA 1
ATOM 3473 C C . THR A 1 474 ? 17.496 35.027 9.067 1.00 34.35 635 THR A C 1
ATOM 3474 O O . THR A 1 474 ? 18.400 35.679 9.639 1.00 34.59 635 THR A O 1
ATOM 3478 N N . LEU A 1 475 ? 16.236 34.954 9.504 1.00 32.97 636 LEU A N 1
ATOM 3479 C CA . LEU A 1 475 ? 15.680 35.845 10.507 1.00 32.28 636 LEU A CA 1
ATOM 3480 C C . LEU A 1 475 ? 15.432 35.169 11.866 1.00 31.71 636 LEU A C 1
ATOM 3481 O O . LEU A 1 475 ? 14.730 34.155 11.982 1.00 32.04 636 LEU A O 1
ATOM 3486 N N . ALA A 1 476 ? 16.005 35.722 12.914 1.00 32.15 637 ALA A N 1
ATOM 3487 C CA . ALA A 1 476 ? 15.792 35.145 14.274 1.00 31.98 637 ALA A CA 1
ATOM 3488 C C . ALA A 1 476 ? 14.474 35.582 14.951 1.00 31.88 637 ALA A C 1
ATOM 3489 O O . ALA A 1 476 ? 13.997 34.933 15.882 1.00 33.51 637 ALA A O 1
ATOM 3491 N N . LEU A 1 477 ? 13.931 36.708 14.538 1.00 31.78 638 LEU A N 1
ATOM 3492 C CA . LEU A 1 477 ? 12.624 37.144 14.963 1.00 31.39 638 LEU A CA 1
ATOM 3493 C C . LEU A 1 477 ? 11.836 37.307 13.671 1.00 32.18 638 LEU A C 1
ATOM 3494 O O . LEU A 1 477 ? 12.182 38.180 12.846 1.00 29.68 638 LEU A O 1
ATOM 3499 N N . VAL A 1 478 ? 10.791 36.488 13.491 1.00 31.29 639 VAL A N 1
ATOM 3500 C CA . VAL A 1 478 ? 10.128 36.366 12.173 1.00 32.17 639 VAL A CA 1
ATOM 3501 C C . VAL A 1 478 ? 8.608 36.321 12.205 1.00 31.12 639 VAL A C 1
ATOM 3502 O O . VAL A 1 478 ? 7.995 35.606 13.021 1.00 30.55 639 VAL A O 1
ATOM 3506 N N . ASP A 1 479 ? 8.017 37.064 11.281 1.00 31.14 640 ASP A N 1
ATOM 3507 C CA . ASP A 1 479 ? 6.620 36.882 10.911 1.00 30.62 640 ASP A CA 1
ATOM 3508 C C . ASP A 1 479 ? 6.667 36.460 9.438 1.00 29.68 640 ASP A C 1
ATOM 3509 O O . ASP A 1 479 ? 6.790 37.327 8.534 1.00 29.47 640 ASP A O 1
ATOM 3514 N N . GLU A 1 480 ? 6.604 35.154 9.201 1.00 28.31 641 GLU A N 1
ATOM 3515 C CA . GLU A 1 480 ? 6.767 34.606 7.850 1.00 30.72 641 GLU A CA 1
ATOM 3516 C C . GLU A 1 480 ? 5.752 35.108 6.852 1.00 29.47 641 GLU A C 1
ATOM 3517 O O . GLU A 1 480 ? 6.102 35.262 5.655 1.00 30.74 641 GLU A O 1
ATOM 3523 N N . ILE A 1 481 ? 4.518 35.347 7.290 1.00 29.37 642 ILE A N 1
ATOM 3524 C CA . ILE A 1 481 ? 3.523 35.930 6.371 1.00 30.24 642 ILE A CA 1
ATOM 3525 C C . ILE A 1 481 ? 3.825 37.387 6.006 1.00 28.85 642 ILE A C 1
ATOM 3526 O O . ILE A 1 481 ? 3.666 37.775 4.862 1.00 28.37 642 ILE A O 1
ATOM 3531 N N . GLU A 1 482 ? 4.269 38.182 6.967 1.00 28.94 643 GLU A N 1
ATOM 3532 C CA . GLU A 1 482 ? 4.706 39.553 6.661 1.00 28.66 643 GLU A CA 1
ATOM 3533 C C . GLU A 1 482 ? 5.830 39.592 5.644 1.00 28.14 643 GLU A C 1
ATOM 3534 O O . GLU A 1 482 ? 5.825 40.475 4.785 1.00 27.02 643 GLU A O 1
ATOM 3540 N N . VAL A 1 483 ? 6.831 38.729 5.846 1.00 26.38 644 VAL A N 1
ATOM 3541 C CA . VAL A 1 483 ? 7.927 38.527 4.898 1.00 25.47 644 VAL A CA 1
ATOM 3542 C C . VAL A 1 483 ? 7.429 38.249 3.522 1.00 25.03 644 VAL A C 1
ATOM 3543 O O . VAL A 1 483 ? 7.823 38.917 2.588 1.00 25.44 644 VAL A O 1
ATOM 3547 N N . TRP A 1 484 ? 6.563 37.271 3.354 1.00 24.07 645 TRP A N 1
ATOM 3548 C CA . TRP A 1 484 ? 6.140 36.915 2.010 1.00 25.52 645 TRP A CA 1
ATOM 3549 C C . TRP A 1 484 ? 5.287 38.053 1.388 1.00 25.57 645 TRP A C 1
ATOM 3550 O O . TRP A 1 484 ? 5.400 38.394 0.177 1.00 24.77 645 TRP A O 1
ATOM 3561 N N . LEU A 1 485 ? 4.405 38.608 2.206 1.00 24.83 646 LEU A N 1
ATOM 3562 C CA . LEU A 1 485 ? 3.617 39.732 1.783 1.00 23.97 646 LEU A CA 1
ATOM 3563 C C . LEU A 1 485 ? 4.421 40.929 1.366 1.00 22.94 646 LEU A C 1
ATOM 3564 O O . LEU A 1 485 ? 4.056 41.561 0.348 1.00 22.90 646 LEU A O 1
ATOM 3569 N N . ALA A 1 486 ? 5.417 41.304 2.172 1.00 22.98 647 ALA A N 1
ATOM 3570 C CA . ALA A 1 486 ? 6.344 42.399 1.809 1.00 24.53 647 ALA A CA 1
ATOM 3571 C C . ALA A 1 486 ? 6.935 42.265 0.408 1.00 25.22 647 ALA A C 1
ATOM 3572 O O . ALA A 1 486 ? 6.994 43.239 -0.355 1.00 25.26 647 ALA A O 1
ATOM 3574 N N . TYR A 1 487 ? 7.433 41.083 0.063 1.00 25.86 648 TYR A N 1
ATOM 3575 C CA . TYR A 1 487 ? 7.896 40.890 -1.329 1.00 26.12 648 TYR A CA 1
ATOM 3576 C C . TYR A 1 487 ? 6.838 41.092 -2.406 1.00 25.36 648 TYR A C 1
ATOM 3577 O O . TYR A 1 487 ? 7.130 41.738 -3.361 1.00 26.44 648 TYR A O 1
ATOM 3586 N N . GLN A 1 488 ? 5.625 40.526 -2.250 1.00 24.04 649 GLN A N 1
ATOM 3587 C CA . GLN A 1 488 ? 4.497 40.692 -3.183 1.00 24.10 649 GLN A CA 1
ATOM 3588 C C . GLN A 1 488 ? 4.117 42.166 -3.341 1.00 25.56 649 GLN A C 1
ATOM 3589 O O . GLN A 1 488 ? 4.029 42.716 -4.458 1.00 26.79 649 GLN A O 1
ATOM 3595 N N . ASN A 1 489 ? 3.872 42.781 -2.203 1.00 24.97 650 ASN A N 1
ATOM 3596 C CA . ASN A 1 489 ? 3.496 44.188 -2.126 1.00 26.74 650 ASN A CA 1
ATOM 3597 C C . ASN A 1 489 ? 4.532 45.145 -2.716 1.00 26.58 650 ASN A C 1
ATOM 3598 O O . ASN A 1 489 ? 4.198 45.971 -3.536 1.00 25.98 650 ASN A O 1
ATOM 3603 N N . LYS A 1 490 ? 5.795 45.026 -2.325 1.00 28.93 651 LYS A N 1
ATOM 3604 C CA . LYS A 1 490 ? 6.776 46.007 -2.781 1.00 29.71 651 LYS A CA 1
ATOM 3605 C C . LYS A 1 490 ? 7.243 45.839 -4.241 1.00 30.20 651 LYS A C 1
ATOM 3606 O O . LYS A 1 490 ? 7.767 46.773 -4.828 1.00 29.62 651 LYS A O 1
ATOM 3612 N N . LEU A 1 491 ? 7.074 44.653 -4.792 1.00 29.53 652 LEU A N 1
ATOM 3613 C CA . LEU A 1 491 ? 7.435 44.344 -6.153 1.00 29.25 652 LEU A CA 1
ATOM 3614 C C . LEU A 1 491 ? 6.275 44.247 -7.113 1.00 29.24 652 LEU A C 1
ATOM 3615 O O . LEU A 1 491 ? 6.490 43.806 -8.265 1.00 28.67 652 LEU A O 1
ATOM 3620 N N . LYS A 1 492 ? 5.057 44.590 -6.663 1.00 29.18 653 LYS A N 1
ATOM 3621 C CA . LYS A 1 492 ? 3.839 44.575 -7.506 1.00 30.71 653 LYS A CA 1
ATOM 3622 C C . LYS A 1 492 ? 3.968 45.330 -8.818 1.00 32.68 653 LYS A C 1
ATOM 3623 O O . LYS A 1 492 ? 3.619 44.790 -9.909 1.00 31.01 653 LYS A O 1
ATOM 3629 N N . LYS A 1 493 ? 4.504 46.557 -8.719 1.00 33.63 654 LYS A N 1
ATOM 3630 C CA . LYS A 1 493 ? 4.693 47.405 -9.905 1.00 36.15 654 LYS A CA 1
ATOM 3631 C C . LYS A 1 493 ? 5.802 46.865 -10.791 1.00 34.86 654 LYS A C 1
ATOM 3632 O O . LYS A 1 493 ? 5.597 46.575 -11.990 1.00 35.58 654 LYS A O 1
ATOM 3638 N N . SER A 1 494 ? 6.980 46.703 -10.203 1.00 34.17 655 SER A N 1
ATOM 3639 C CA . SER A 1 494 ? 8.065 46.291 -11.017 1.00 34.25 655 SER A CA 1
ATOM 3640 C C . SER A 1 494 ? 7.894 44.890 -11.609 1.00 34.04 655 SER A C 1
ATOM 3641 O O . SER A 1 494 ? 8.451 44.608 -12.665 1.00 32.16 655 SER A O 1
ATOM 3644 N N . LEU A 1 495 ? 7.084 44.029 -10.983 1.00 30.93 656 LEU A N 1
ATOM 3645 C CA . LEU A 1 495 ? 6.923 42.697 -11.549 1.00 28.59 656 LEU A CA 1
ATOM 3646 C C . LEU A 1 495 ? 5.559 42.524 -12.203 1.00 30.83 656 LEU A C 1
ATOM 3647 O O . LEU A 1 495 ? 5.216 41.444 -12.637 1.00 32.33 656 LEU A O 1
ATOM 3652 N N . GLY A 1 496 ? 4.766 43.584 -12.322 1.00 30.00 657 GLY A N 1
ATOM 3653 C CA . GLY A 1 496 ? 3.433 43.416 -12.935 1.00 29.35 657 GLY A CA 1
ATOM 3654 C C . GLY A 1 496 ? 2.533 42.383 -12.260 1.00 28.56 657 GLY A C 1
ATOM 3655 O O . GLY A 1 496 ? 1.833 41.570 -12.960 1.00 28.50 657 GLY A O 1
ATOM 3656 N N . LEU A 1 497 ? 2.508 42.403 -10.906 1.00 27.93 658 LEU A N 1
ATOM 3657 C CA . LEU A 1 497 ? 1.651 41.478 -10.156 1.00 27.30 658 LEU A CA 1
ATOM 3658 C C . LEU A 1 497 ? 0.203 41.999 -10.022 1.00 27.91 658 LEU A C 1
ATOM 3659 O O . LEU A 1 497 ? -0.275 42.478 -8.956 1.00 26.33 658 LEU A O 1
ATOM 3664 N N . THR A 1 498 ? -0.517 41.868 -11.107 1.00 28.00 659 THR A N 1
ATOM 3665 C CA . THR A 1 498 ? -1.911 42.275 -11.163 1.00 29.53 659 THR A CA 1
ATOM 3666 C C . THR A 1 498 ? -2.809 41.669 -10.083 1.00 29.73 659 THR A C 1
ATOM 3667 O O . THR A 1 498 ? -3.800 42.305 -9.739 1.00 30.14 659 THR A O 1
ATOM 3671 N N . SER A 1 499 ? -2.478 40.487 -9.532 1.00 28.66 660 SER A N 1
ATOM 3672 C CA . SER A 1 499 ? -3.353 39.821 -8.550 1.00 28.69 660 SER A CA 1
ATOM 3673 C C . SER A 1 499 ? -3.084 40.353 -7.111 1.00 29.60 660 SER A C 1
ATOM 3674 O O . SER A 1 499 ? -3.808 40.055 -6.133 1.00 29.75 660 SER A O 1
ATOM 3677 N N . VAL A 1 500 ? -2.051 41.182 -7.018 1.00 29.48 661 VAL A N 1
ATOM 3678 C CA . VAL A 1 500 ? -1.587 41.693 -5.737 1.00 27.98 661 VAL A CA 1
ATOM 3679 C C . VAL A 1 500 ? -2.239 43.081 -5.582 1.00 28.12 661 VAL A C 1
ATOM 3680 O O . VAL A 1 500 ? -2.371 43.843 -6.548 1.00 27.60 661 VAL A O 1
ATOM 3684 N N . THR A 1 501 ? -2.642 43.393 -4.345 1.00 27.75 662 THR A N 1
ATOM 3685 C CA . THR A 1 501 ? -3.165 44.728 -4.002 1.00 27.51 662 THR A CA 1
ATOM 3686 C C . THR A 1 501 ? -2.018 45.676 -3.672 1.00 28.11 662 THR A C 1
ATOM 3687 O O . THR A 1 501 ? -0.895 45.255 -3.327 1.00 27.89 662 THR A O 1
ATOM 3691 N N . SER A 1 502 ? -2.350 46.979 -3.668 1.00 30.17 663 SER A N 1
ATOM 3692 C CA . SER A 1 502 ? -1.421 48.082 -3.388 1.00 29.55 663 SER A CA 1
ATOM 3693 C C . SER A 1 502 ? -0.867 48.327 -1.964 1.00 28.26 663 SER A C 1
ATOM 3694 O O . SER A 1 502 ? 0.234 48.857 -1.814 1.00 28.02 663 SER A O 1
ATOM 3697 N N . GLU A 1 503 ? -1.637 47.961 -0.949 1.00 27.63 664 GLU A N 1
ATOM 3698 C CA . GLU A 1 503 ? -1.401 48.395 0.409 1.00 28.54 664 GLU A CA 1
ATOM 3699 C C . GLU A 1 503 ? -1.218 47.235 1.379 1.00 27.89 664 GLU A C 1
ATOM 3700 O O . GLU A 1 503 ? -1.776 46.140 1.217 1.00 28.38 664 GLU A O 1
ATOM 3706 N N . MET A 1 504 ? -0.373 47.505 2.349 1.00 28.40 665 MET A N 1
ATOM 3707 C CA . MET A 1 504 ? -0.069 46.688 3.457 1.00 27.75 665 MET A CA 1
ATOM 3708 C C . MET A 1 504 ? 0.259 47.616 4.638 1.00 29.90 665 MET A C 1
ATOM 3709 O O . MET A 1 504 ? 0.687 48.762 4.482 1.00 29.99 665 MET A O 1
ATOM 3714 N N . ARG A 1 505 ? 0.036 47.107 5.823 1.00 30.81 666 ARG A N 1
ATOM 3715 C CA . ARG A 1 505 ? 0.138 47.899 7.069 1.00 32.32 666 ARG A CA 1
ATOM 3716 C C . ARG A 1 505 ? 1.514 47.773 7.822 1.00 32.38 666 ARG A C 1
ATOM 3717 O O . ARG A 1 505 ? 2.049 48.773 8.288 1.00 32.02 666 ARG A O 1
ATOM 3725 N N . PHE A 1 506 ? 2.072 46.562 7.914 1.00 32.61 667 PHE A N 1
ATOM 3726 C CA . PHE A 1 506 ? 3.190 46.292 8.846 1.00 31.81 667 PHE A CA 1
ATOM 3727 C C . PHE A 1 506 ? 4.490 45.958 8.150 1.00 32.45 667 PHE A C 1
ATOM 3728 O O . PHE A 1 506 ? 5.228 45.069 8.590 1.00 31.54 667 PHE A O 1
ATOM 3736 N N . PHE A 1 507 ? 4.748 46.597 7.015 1.00 31.92 668 PHE A N 1
ATOM 3737 C CA . PHE A 1 507 ? 6.030 46.418 6.325 1.00 32.99 668 PHE A CA 1
ATOM 3738 C C . PHE A 1 507 ? 7.224 46.719 7.226 1.00 34.27 668 PHE A C 1
ATOM 3739 O O . PHE A 1 507 ? 8.235 46.024 7.146 1.00 34.76 668 PHE A O 1
ATOM 3747 N N . ASP A 1 508 ? 7.094 47.702 8.107 1.00 36.01 669 ASP A N 1
ATOM 3748 C CA . ASP A 1 508 ? 8.195 48.046 9.044 1.00 38.51 669 ASP A CA 1
ATOM 3749 C C . ASP A 1 508 ? 8.688 46.940 9.953 1.00 36.60 669 ASP A C 1
ATOM 3750 O O . ASP A 1 508 ? 9.840 46.969 10.390 1.00 38.13 669 ASP A O 1
ATOM 3755 N N . VAL A 1 509 ? 7.876 45.927 10.191 1.00 35.86 670 VAL A N 1
ATOM 3756 C CA . VAL A 1 509 ? 8.273 44.802 11.028 1.00 35.92 670 VAL A CA 1
ATOM 3757 C C . VAL A 1 509 ? 8.583 43.531 10.250 1.00 35.35 670 VAL A C 1
ATOM 3758 O O . VAL A 1 509 ? 8.939 42.532 10.872 1.00 36.58 670 VAL A O 1
ATOM 3762 N N . SER A 1 510 ? 8.513 43.581 8.905 1.00 33.13 671 SER A N 1
ATOM 3763 C CA . SER A 1 510 ? 8.715 42.413 8.041 1.00 30.88 671 SER A CA 1
ATOM 3764 C C . SER A 1 510 ? 10.116 41.877 8.087 1.00 31.08 671 SER A C 1
ATOM 3765 O O . SER A 1 510 ? 10.298 40.703 7.908 1.00 29.49 671 SER A O 1
ATOM 3768 N N . GLY A 1 511 ? 11.085 42.757 8.367 1.00 30.51 672 GLY A N 1
ATOM 3769 C CA . GLY A 1 511 ? 12.474 42.406 8.285 1.00 32.05 672 GLY A CA 1
ATOM 3770 C C . GLY A 1 511 ? 13.043 42.452 6.857 1.00 32.09 672 GLY A C 1
ATOM 3771 O O . GLY A 1 511 ? 14.176 42.018 6.649 1.00 31.76 672 GLY A O 1
ATOM 3772 N N . VAL A 1 512 ? 12.263 42.933 5.877 1.00 32.20 673 VAL A N 1
ATOM 3773 C CA . VAL A 1 512 ? 12.666 42.955 4.467 1.00 31.29 673 VAL A CA 1
ATOM 3774 C C . VAL A 1 512 ? 13.179 44.340 4.133 1.00 32.60 673 VAL A C 1
ATOM 3775 O O . VAL A 1 512 ? 12.440 45.344 4.272 1.00 32.62 673 VAL A O 1
ATOM 3779 N N . THR A 1 513 ? 14.432 44.377 3.673 1.00 33.24 674 THR A N 1
ATOM 3780 C CA . THR A 1 513 ? 15.175 45.617 3.465 1.00 35.52 674 THR A CA 1
ATOM 3781 C C . THR A 1 513 ? 15.016 46.044 2.016 1.00 36.54 674 THR A C 1
ATOM 3782 O O . THR A 1 513 ? 14.553 45.268 1.170 1.00 36.84 674 THR A O 1
ATOM 3786 N N . VAL A 1 514 ? 15.437 47.276 1.731 1.00 37.46 675 VAL A N 1
ATOM 3787 C CA . VAL A 1 514 ? 15.490 47.833 0.384 1.00 38.26 675 VAL A CA 1
ATOM 3788 C C . VAL A 1 514 ? 16.446 47.038 -0.519 1.00 38.20 675 VAL A C 1
ATOM 3789 O O . VAL A 1 514 ? 16.118 46.787 -1.687 1.00 39.58 675 VAL A O 1
ATOM 3793 N N . THR A 1 515 ? 17.587 46.612 0.013 1.00 37.55 676 THR A N 1
ATOM 3794 C CA . THR A 1 515 ? 18.509 45.756 -0.720 1.00 38.37 676 THR A CA 1
ATOM 3795 C C . THR A 1 515 ? 17.897 44.377 -1.014 1.00 36.86 676 THR A C 1
ATOM 3796 O O . THR A 1 515 ? 18.096 43.799 -2.083 1.00 36.08 676 THR A O 1
ATOM 3800 N N . ASP A 1 516 ? 17.156 43.836 -0.059 1.00 35.05 677 ASP A N 1
ATOM 3801 C CA . ASP A 1 516 ? 16.473 42.571 -0.287 1.00 34.26 677 ASP A CA 1
ATOM 3802 C C . ASP A 1 516 ? 15.536 42.640 -1.500 1.00 32.50 677 ASP A C 1
ATOM 3803 O O . ASP A 1 516 ? 15.477 41.711 -2.321 1.00 31.52 677 ASP A O 1
ATOM 3808 N N . LEU A 1 517 ? 14.763 43.715 -1.551 1.00 32.57 678 LEU A N 1
ATOM 3809 C CA . LEU A 1 517 ? 13.765 43.904 -2.572 1.00 32.07 678 LEU A CA 1
ATOM 3810 C C . LEU A 1 517 ? 14.399 44.144 -3.960 1.00 33.04 678 LEU A C 1
ATOM 3811 O O . LEU A 1 517 ? 13.931 43.610 -4.966 1.00 31.68 678 LEU A O 1
ATOM 3816 N N . GLN A 1 518 ? 15.486 44.913 -3.961 1.00 33.58 679 GLN A N 1
ATOM 3817 C CA . GLN A 1 518 ? 16.277 45.171 -5.141 1.00 35.88 679 GLN A CA 1
ATOM 3818 C C . GLN A 1 518 ? 16.887 43.893 -5.736 1.00 35.95 679 GLN A C 1
ATOM 3819 O O . GLN A 1 518 ? 16.831 43.690 -6.970 1.00 36.14 679 GLN A O 1
ATOM 3825 N N . ASP A 1 519 ? 17.426 43.032 -4.861 1.00 37.69 680 ASP A N 1
ATOM 3826 C CA . ASP A 1 519 ? 17.987 41.730 -5.280 1.00 38.79 680 ASP A CA 1
ATOM 3827 C C . ASP A 1 519 ? 16.902 40.752 -5.753 1.00 38.04 680 ASP A C 1
ATOM 3828 O O . ASP A 1 519 ? 17.113 39.980 -6.728 1.00 38.17 680 ASP A O 1
ATOM 3833 N N . ALA A 1 520 ? 15.749 40.763 -5.077 1.00 36.53 681 ALA A N 1
ATOM 3834 C CA . ALA A 1 520 ? 14.646 39.859 -5.522 1.00 34.56 681 ALA A CA 1
ATOM 3835 C C . ALA A 1 520 ? 14.121 40.279 -6.889 1.00 32.89 681 ALA A C 1
ATOM 3836 O O . ALA A 1 520 ? 13.894 39.423 -7.743 1.00 31.85 681 ALA A O 1
ATOM 3838 N N . GLU A 1 521 ? 13.950 41.573 -7.118 1.00 33.02 682 GLU A N 1
ATOM 3839 C CA . GLU A 1 521 ? 13.612 42.063 -8.487 1.00 33.01 682 GLU A CA 1
ATOM 3840 C C . GLU A 1 521 ? 14.572 41.540 -9.563 1.00 33.22 682 GLU A C 1
ATOM 3841 O O . GLU A 1 521 ? 14.151 41.011 -10.626 1.00 31.85 682 GLU A O 1
ATOM 3847 N N . LEU A 1 522 ? 15.867 41.640 -9.263 1.00 34.49 683 LEU A N 1
ATOM 3848 C CA . LEU A 1 522 ? 16.901 41.235 -10.194 1.00 34.54 683 LEU A CA 1
ATOM 3849 C C . LEU A 1 522 ? 16.856 39.744 -10.453 1.00 33.60 683 LEU A C 1
ATOM 3850 O O . LEU A 1 522 ? 16.893 39.341 -11.596 1.00 33.32 683 LEU A O 1
ATOM 3855 N N . GLN A 1 523 ? 16.767 38.937 -9.382 1.00 32.92 684 GLN A N 1
ATOM 3856 C CA . GLN A 1 523 ? 16.695 37.472 -9.476 1.00 33.03 684 GLN A CA 1
ATOM 3857 C C . GLN A 1 523 ? 15.502 36.987 -10.258 1.00 31.56 684 GLN A C 1
ATOM 3858 O O . GLN A 1 523 ? 15.603 36.008 -10.985 1.00 31.96 684 GLN A O 1
ATOM 3864 N N . VAL A 1 524 ? 14.352 37.617 -10.061 1.00 28.71 685 VAL A N 1
ATOM 3865 C CA . VAL A 1 524 ? 13.156 37.092 -10.676 1.00 27.76 685 VAL A CA 1
ATOM 3866 C C . VAL A 1 524 ? 13.248 37.450 -12.155 1.00 27.67 685 VAL A C 1
ATOM 3867 O O . VAL A 1 524 ? 12.976 36.618 -12.993 1.00 26.54 685 VAL A O 1
ATOM 3871 N N . LYS A 1 525 ? 13.660 38.655 -12.486 1.00 28.44 686 LYS A N 1
ATOM 3872 C CA . LYS A 1 525 ? 13.751 39.017 -13.918 1.00 30.10 686 LYS A CA 1
ATOM 3873 C C . LYS A 1 525 ? 14.797 38.177 -14.674 1.00 31.03 686 LYS A C 1
ATOM 3874 O O . LYS A 1 525 ? 14.565 37.842 -15.842 1.00 30.05 686 LYS A O 1
ATOM 3880 N N . ALA A 1 526 ? 15.913 37.850 -13.998 1.00 30.42 687 ALA A N 1
ATOM 3881 C CA . ALA A 1 526 ? 16.978 37.005 -14.563 1.00 30.95 687 ALA A CA 1
ATOM 3882 C C . ALA A 1 526 ? 16.455 35.556 -14.787 1.00 31.88 687 ALA A C 1
ATOM 3883 O O . ALA A 1 526 ? 16.558 34.973 -15.887 1.00 31.33 687 ALA A O 1
ATOM 3885 N N . ALA A 1 527 ? 15.805 35.003 -13.769 1.00 32.09 688 ALA A N 1
ATOM 3886 C CA . ALA A 1 527 ? 15.195 33.676 -13.857 1.00 32.07 688 ALA A CA 1
ATOM 3887 C C . ALA A 1 527 ? 14.163 33.557 -14.968 1.00 32.68 688 ALA A C 1
ATOM 3888 O O . ALA A 1 527 ? 14.092 32.537 -15.654 1.00 32.94 688 ALA A O 1
ATOM 3890 N N . GLU A 1 528 ? 13.308 34.558 -15.101 1.00 32.40 689 GLU A N 1
ATOM 3891 C CA . GLU A 1 528 ? 12.211 34.470 -16.061 1.00 33.15 689 GLU A CA 1
ATOM 3892 C C . GLU A 1 528 ? 12.777 34.442 -17.483 1.00 34.16 689 GLU A C 1
ATOM 3893 O O . GLU A 1 528 ? 12.365 33.643 -18.332 1.00 34.26 689 GLU A O 1
ATOM 3899 N N . LYS A 1 529 ? 13.719 35.346 -17.736 1.00 36.14 690 LYS A N 1
ATOM 3900 C CA . LYS A 1 529 ? 14.422 35.419 -19.036 1.00 37.34 690 LYS A CA 1
ATOM 3901 C C . LYS A 1 529 ? 15.026 34.022 -19.343 1.00 37.55 690 LYS A C 1
ATOM 3902 O O . LYS A 1 529 ? 14.811 33.480 -20.405 1.00 38.67 690 LYS A O 1
ATOM 3908 N N . SER A 1 530 ? 15.734 33.437 -18.383 1.00 36.97 691 SER A N 1
ATOM 3909 C CA . SER A 1 530 ? 16.376 32.148 -18.535 1.00 37.31 691 SER A CA 1
ATOM 3910 C C . SER A 1 530 ? 15.421 30.926 -18.562 1.00 36.52 691 SER A C 1
ATOM 3911 O O . SER A 1 530 ? 15.635 29.945 -19.326 1.00 37.05 691 SER A O 1
ATOM 3914 N N . GLU A 1 531 ? 14.368 30.946 -17.748 1.00 34.96 692 GLU A N 1
ATOM 3915 C CA . GLU A 1 531 ? 13.686 29.698 -17.451 1.00 33.36 692 GLU A CA 1
ATOM 3916 C C . GLU A 1 531 ? 12.267 29.621 -18.027 1.00 32.10 692 GLU A C 1
ATOM 3917 O O . GLU A 1 531 ? 11.710 28.529 -18.221 1.00 31.89 692 GLU A O 1
ATOM 3923 N N . PHE A 1 532 ? 11.688 30.758 -18.383 1.00 32.27 693 PHE A N 1
ATOM 3924 C CA . PHE A 1 532 ? 10.242 30.772 -18.532 1.00 30.33 693 PHE A CA 1
ATOM 3925 C C . PHE A 1 532 ? 9.765 29.861 -19.648 1.00 32.00 693 PHE A C 1
ATOM 3926 O O . PHE A 1 532 ? 8.739 29.195 -19.491 1.00 31.46 693 PHE A O 1
ATOM 3934 N N . ARG A 1 533 ? 10.500 29.822 -20.766 1.00 32.46 694 ARG A N 1
ATOM 3935 C CA . ARG A 1 533 ? 9.964 29.161 -21.957 1.00 33.62 694 ARG A CA 1
ATOM 3936 C C . ARG A 1 533 ? 9.873 27.656 -21.668 1.00 33.48 694 ARG A C 1
ATOM 3937 O O . ARG A 1 533 ? 8.923 26.973 -22.075 1.00 33.78 694 ARG A O 1
ATOM 3945 N N . GLU A 1 534 ? 10.824 27.157 -20.884 1.00 33.50 695 GLU A N 1
ATOM 3946 C CA . GLU A 1 534 ? 10.795 25.748 -20.529 1.00 33.11 695 GLU A CA 1
ATOM 3947 C C . GLU A 1 534 ? 9.826 25.544 -19.384 1.00 32.88 695 GLU A C 1
ATOM 3948 O O . GLU A 1 534 ? 9.146 24.532 -19.323 1.00 33.65 695 GLU A O 1
ATOM 3954 N N . TRP A 1 535 ? 9.772 26.509 -18.478 1.00 31.91 696 TRP A N 1
ATOM 3955 C CA . TRP A 1 535 ? 8.909 26.402 -17.306 1.00 31.01 696 TRP A CA 1
ATOM 3956 C C . TRP A 1 535 ? 7.417 26.268 -17.676 1.00 30.55 696 TRP A C 1
ATOM 3957 O O . TRP A 1 535 ? 6.691 25.531 -17.019 1.00 30.00 696 TRP A O 1
ATOM 3968 N N . ILE A 1 536 ? 6.985 26.977 -18.726 1.00 29.31 697 ILE A N 1
ATOM 3969 C CA . ILE A 1 536 ? 5.589 27.011 -19.146 1.00 29.09 697 ILE A CA 1
ATOM 3970 C C . ILE A 1 536 ? 5.136 25.652 -19.725 1.00 29.64 697 ILE A C 1
ATOM 3971 O O . ILE A 1 536 ? 3.991 25.297 -19.654 1.00 26.45 697 ILE A O 1
ATOM 3976 N N . LEU A 1 537 ? 6.091 24.858 -20.219 1.00 30.95 698 LEU A N 1
ATOM 3977 C CA . LEU A 1 537 ? 5.828 23.466 -20.642 1.00 33.20 698 LEU A CA 1
ATOM 3978 C C . LEU A 1 537 ? 5.291 22.548 -19.557 1.00 32.84 698 LEU A C 1
ATOM 3979 O O . LEU A 1 537 ? 4.555 21.590 -19.850 1.00 33.71 698 LEU A O 1
ATOM 3984 N N . GLN A 1 538 ? 5.698 22.818 -18.312 1.00 33.74 699 GLN A N 1
ATOM 3985 C CA . GLN A 1 538 ? 5.239 22.100 -17.125 1.00 34.71 699 GLN A CA 1
ATOM 3986 C C . GLN A 1 538 ? 4.108 22.793 -16.401 1.00 34.51 699 GLN A C 1
ATOM 3987 O O . GLN A 1 538 ? 3.655 22.293 -15.384 1.00 34.65 699 GLN A O 1
ATOM 3993 N N . TRP A 1 539 ? 3.678 23.957 -16.887 1.00 33.85 700 TRP A N 1
ATOM 3994 C CA . TRP A 1 539 ? 2.593 24.657 -16.243 1.00 32.41 700 TRP A CA 1
ATOM 3995 C C . TRP A 1 539 ? 1.225 23.995 -16.467 1.00 32.45 700 TRP A C 1
ATOM 3996 O O . TRP A 1 539 ? 0.747 23.888 -17.589 1.00 32.56 700 TRP A O 1
ATOM 4007 N N . GLY A 1 540 ? 0.547 23.630 -15.376 1.00 32.35 701 GLY A N 1
ATOM 4008 C CA . GLY A 1 540 ? -0.704 22.841 -15.461 1.00 32.10 701 GLY A CA 1
ATOM 4009 C C . GLY A 1 540 ? -1.815 23.439 -16.290 1.00 31.81 701 GLY A C 1
ATOM 4010 O O . GLY A 1 540 ? -2.445 22.763 -17.092 1.00 33.62 701 GLY A O 1
ATOM 4011 N N . PRO A 1 541 ? -2.098 24.733 -16.086 1.00 32.18 702 PRO A N 1
ATOM 4012 C CA . PRO A 1 541 ? -3.130 25.343 -16.965 1.00 31.15 702 PRO A CA 1
ATOM 4013 C C . PRO A 1 541 ? -2.812 25.267 -18.465 1.00 30.45 702 PRO A C 1
ATOM 4014 O O . PRO A 1 541 ? -3.727 25.029 -19.273 1.00 28.53 702 PRO A O 1
ATOM 4018 N N . LEU A 1 542 ? -1.543 25.450 -18.847 1.00 29.54 703 LEU A N 1
ATOM 4019 C CA . LEU A 1 542 ? -1.178 25.229 -20.246 1.00 29.47 703 LEU A CA 1
ATOM 4020 C C . LEU A 1 542 ? -1.520 23.806 -20.747 1.00 30.83 703 LEU A C 1
ATOM 4021 O O . LEU A 1 542 ? -2.036 23.633 -21.878 1.00 29.35 703 LEU A O 1
ATOM 4026 N N . HIS A 1 543 ? -1.275 22.791 -19.931 1.00 31.71 704 HIS A N 1
ATOM 4027 C CA . HIS A 1 543 ? -1.755 21.440 -20.302 1.00 33.22 704 HIS A CA 1
ATOM 4028 C C . HIS A 1 543 ? -3.264 21.344 -20.575 1.00 33.62 704 HIS A C 1
ATOM 4029 O O . HIS A 1 543 ? -3.664 20.761 -21.601 1.00 33.23 704 HIS A O 1
ATOM 4036 N N . ARG A 1 544 ? -4.092 21.945 -19.696 1.00 33.35 705 ARG A N 1
ATOM 4037 C CA . ARG A 1 544 ? -5.540 22.046 -19.908 1.00 32.11 705 ARG A CA 1
ATOM 4038 C C . ARG A 1 544 ? -5.876 22.720 -21.238 1.00 32.38 705 ARG A C 1
ATOM 4039 O O . ARG A 1 544 ? -6.720 22.241 -22.008 1.00 31.96 705 ARG A O 1
ATOM 4047 N N . VAL A 1 545 ? -5.208 23.821 -21.524 1.00 32.49 706 VAL A N 1
ATOM 4048 C CA . VAL A 1 545 ? -5.432 24.489 -22.818 1.00 32.37 706 VAL A CA 1
ATOM 4049 C C . VAL A 1 545 ? -5.013 23.600 -24.029 1.00 33.61 706 VAL A C 1
ATOM 4050 O O . VAL A 1 545 ? -5.792 23.461 -25.014 1.00 32.84 706 VAL A O 1
ATOM 4054 N N . LEU A 1 546 ? -3.828 22.992 -23.947 1.00 33.92 707 LEU A N 1
ATOM 4055 C CA . LEU A 1 546 ? -3.379 22.085 -25.030 1.00 35.33 707 LEU A CA 1
ATOM 4056 C C . LEU A 1 546 ? -4.352 20.944 -25.215 1.00 35.44 707 LEU A C 1
ATOM 4057 O O . LEU A 1 546 ? -4.738 20.664 -26.349 1.00 34.98 707 LEU A O 1
ATOM 4062 N N . GLU A 1 547 ? -4.753 20.285 -24.129 1.00 35.40 708 GLU A N 1
ATOM 4063 C CA . GLU A 1 547 ? -5.709 19.170 -24.280 1.00 37.96 708 GLU A CA 1
ATOM 4064 C C . GLU A 1 547 ? -7.031 19.510 -24.938 1.00 37.60 708 GLU A C 1
ATOM 4065 O O . GLU A 1 547 ? -7.572 18.679 -25.674 1.00 38.71 708 GLU A O 1
ATOM 4071 N N . ARG A 1 548 ? -7.538 20.721 -24.708 1.00 36.87 709 ARG A N 1
ATOM 4072 C CA . ARG A 1 548 ? -8.662 21.257 -25.498 1.00 35.87 709 ARG A CA 1
ATOM 4073 C C . ARG A 1 548 ? -8.416 21.517 -26.967 1.00 34.95 709 ARG A C 1
ATOM 4074 O O . ARG A 1 548 ? -9.325 21.248 -27.798 1.00 35.42 709 ARG A O 1
ATOM 4082 N N . LYS A 1 549 ? -7.266 22.094 -27.300 1.00 33.95 710 LYS A N 1
ATOM 4083 C CA . LYS A 1 549 ? -6.955 22.470 -28.693 1.00 35.15 710 LYS A CA 1
ATOM 4084 C C . LYS A 1 549 ? -6.472 21.301 -29.502 1.00 34.28 710 LYS A C 1
ATOM 4085 O O . LYS A 1 549 ? -6.601 21.305 -30.736 1.00 34.53 710 LYS A O 1
ATOM 4091 N N . ALA A 1 550 ? -5.845 20.324 -28.842 1.00 33.81 711 ALA A N 1
ATOM 4092 C CA . ALA A 1 550 ? -5.305 19.205 -29.576 1.00 32.16 711 ALA A CA 1
ATOM 4093 C C . ALA A 1 550 ? -5.528 17.884 -28.865 1.00 32.23 711 ALA A C 1
ATOM 4094 O O . ALA A 1 550 ? -4.573 17.215 -28.492 1.00 31.11 711 ALA A O 1
ATOM 4096 N N . PRO A 1 551 ? -6.806 17.499 -28.675 1.00 32.55 712 PRO A N 1
ATOM 4097 C CA . PRO A 1 551 ? -7.055 16.421 -27.716 1.00 33.19 712 PRO A CA 1
ATOM 4098 C C . PRO A 1 551 ? -6.394 15.091 -28.096 1.00 34.86 712 PRO A C 1
ATOM 4099 O O . PRO A 1 551 ? -5.845 14.422 -27.220 1.00 35.10 712 PRO A O 1
ATOM 4103 N N . GLU A 1 552 ? -6.433 14.725 -29.386 1.00 36.38 713 GLU A N 1
ATOM 4104 C CA . GLU A 1 552 ? -5.849 13.451 -29.827 1.00 38.41 713 GLU A CA 1
ATOM 4105 C C . GLU A 1 552 ? -4.320 13.398 -29.677 1.00 36.79 713 GLU A C 1
ATOM 4106 O O . GLU A 1 552 ? -3.756 12.357 -29.326 1.00 37.57 713 GLU A O 1
ATOM 4112 N N . ARG A 1 553 ? -3.645 14.498 -29.979 1.00 35.65 714 ARG A N 1
ATOM 4113 C CA . ARG A 1 553 ? -2.192 14.461 -29.874 1.00 34.51 714 ARG A CA 1
ATOM 4114 C C . ARG A 1 553 ? -1.693 14.407 -28.436 1.00 33.33 714 ARG A C 1
ATOM 4115 O O . ARG A 1 553 ? -0.694 13.744 -28.091 1.00 31.53 714 ARG A O 1
ATOM 4123 N N . VAL A 1 554 ? -2.405 15.110 -27.582 1.00 33.52 715 VAL A N 1
ATOM 4124 C CA . VAL A 1 554 ? -1.991 15.183 -26.182 1.00 33.84 715 VAL A CA 1
ATOM 4125 C C . VAL A 1 554 ? -2.312 13.855 -25.492 1.00 33.99 715 VAL A C 1
ATOM 4126 O O . VAL A 1 554 ? -1.545 13.411 -24.646 1.00 33.95 715 VAL A O 1
ATOM 4130 N N . ASN A 1 555 ? -3.449 13.240 -25.831 1.00 35.08 716 ASN A N 1
ATOM 4131 C CA . ASN A 1 555 ? -3.774 11.946 -25.245 1.00 36.48 716 ASN A CA 1
ATOM 4132 C C . ASN A 1 555 ? -2.742 10.870 -25.638 1.00 34.20 716 ASN A C 1
ATOM 4133 O O . ASN A 1 555 ? -2.277 10.118 -24.794 1.00 35.86 716 ASN A O 1
ATOM 4138 N N . ALA A 1 556 ? -2.385 10.844 -26.907 1.00 34.18 717 ALA A N 1
ATOM 4139 C CA . ALA A 1 556 ? -1.298 10.018 -27.464 1.00 32.21 717 ALA A CA 1
ATOM 4140 C C . ALA A 1 556 ? -0.002 10.210 -26.704 1.00 32.73 717 ALA A C 1
ATOM 4141 O O . ALA A 1 556 ? 0.629 9.228 -26.354 1.00 32.65 717 ALA A O 1
ATOM 4143 N N . LEU A 1 557 ? 0.417 11.467 -26.470 1.00 32.27 718 LEU A N 1
ATOM 4144 C CA . LEU A 1 557 ? 1.622 11.788 -25.696 1.00 32.97 718 LEU A CA 1
ATOM 4145 C C . LEU A 1 557 ? 1.594 11.267 -24.253 1.00 32.66 718 LEU A C 1
ATOM 4146 O O . LEU A 1 557 ? 2.618 10.790 -23.720 1.00 32.24 718 LEU A O 1
ATOM 4151 N N . ARG A 1 558 ? 0.423 11.341 -23.629 1.00 34.00 719 ARG A N 1
ATOM 4152 C CA . ARG A 1 558 ? 0.228 10.867 -22.243 1.00 36.77 719 ARG A CA 1
ATOM 4153 C C . ARG A 1 558 ? 0.318 9.368 -22.168 1.00 36.08 719 ARG A C 1
ATOM 4154 O O . ARG A 1 558 ? 1.023 8.839 -21.331 1.00 35.55 719 ARG A O 1
ATOM 4162 N N . GLU A 1 559 ? -0.422 8.700 -23.046 1.00 35.60 720 GLU A N 1
ATOM 4163 C CA . GLU A 1 559 ? -0.351 7.245 -23.170 1.00 36.26 720 GLU A CA 1
ATOM 4164 C C . GLU A 1 559 ? 1.076 6.769 -23.465 1.00 35.39 720 GLU A C 1
ATOM 4165 O O . GLU A 1 559 ? 1.506 5.725 -22.951 1.00 34.18 720 GLU A O 1
ATOM 4171 N N . LYS A 1 560 ? 1.807 7.524 -24.284 1.00 33.96 721 LYS A N 1
ATOM 4172 C CA . LYS A 1 560 ? 3.201 7.178 -24.568 1.00 34.84 721 LYS A CA 1
ATOM 4173 C C . LYS A 1 560 ? 4.070 7.403 -23.336 1.00 34.52 721 LYS A C 1
ATOM 4174 O O . LYS A 1 560 ? 4.988 6.633 -23.073 1.00 33.75 721 LYS A O 1
ATOM 4180 N N . GLN A 1 561 ? 3.802 8.484 -22.584 1.00 35.81 722 GLN A N 1
ATOM 4181 C CA . GLN A 1 561 ? 4.580 8.771 -21.373 1.00 35.06 722 GLN A CA 1
ATOM 4182 C C . GLN A 1 561 ? 4.467 7.569 -20.481 1.00 35.86 722 GLN A C 1
ATOM 4183 O O . GLN A 1 561 ? 5.472 7.130 -19.916 1.00 36.15 722 GLN A O 1
ATOM 4189 N N . ILE A 1 562 ? 3.247 7.036 -20.342 1.00 35.95 723 ILE A N 1
ATOM 4190 C CA . ILE A 1 562 ? 3.066 5.895 -19.419 1.00 36.45 723 ILE A CA 1
ATOM 4191 C C . ILE A 1 562 ? 3.887 4.656 -19.915 1.00 35.69 723 ILE A C 1
ATOM 4192 O O . ILE A 1 562 ? 4.660 4.037 -19.155 1.00 35.17 723 ILE A O 1
ATOM 4197 N N . SER A 1 563 ? 3.679 4.313 -21.186 1.00 34.63 724 SER A N 1
ATOM 4198 C CA . SER A 1 563 ? 4.373 3.180 -21.824 1.00 33.27 724 SER A CA 1
ATOM 4199 C C . SER A 1 563 ? 5.875 3.344 -21.738 1.00 31.95 724 SER A C 1
ATOM 4200 O O . SER A 1 563 ? 6.566 2.402 -21.367 1.00 33.40 724 SER A O 1
ATOM 4203 N N . ASP A 1 564 ? 6.392 4.530 -22.054 1.00 29.97 725 ASP A N 1
ATOM 4204 C CA . ASP A 1 564 ? 7.846 4.801 -21.985 1.00 29.81 725 ASP A CA 1
ATOM 4205 C C . ASP A 1 564 ? 8.418 4.475 -20.607 1.00 30.74 725 ASP A C 1
ATOM 4206 O O . ASP A 1 564 ? 9.499 3.908 -20.489 1.00 31.04 725 ASP A O 1
ATOM 4211 N N . TYR A 1 565 ? 7.720 4.884 -19.553 1.00 29.94 726 TYR A N 1
ATOM 4212 C CA . TYR A 1 565 ? 8.146 4.533 -18.186 1.00 29.55 726 TYR A CA 1
ATOM 4213 C C . TYR A 1 565 ? 8.277 3.019 -18.055 1.00 28.63 726 TYR A C 1
ATOM 4214 O O . TYR A 1 565 ? 9.299 2.566 -17.737 1.00 28.31 726 TYR A O 1
ATOM 4223 N N . GLU A 1 566 ? 7.226 2.266 -18.352 1.00 28.84 727 GLU A N 1
ATOM 4224 C CA . GLU A 1 566 ? 7.237 0.814 -18.194 1.00 29.98 727 GLU A CA 1
ATOM 4225 C C . GLU A 1 566 ? 8.377 0.193 -18.982 1.00 27.99 727 GLU A C 1
ATOM 4226 O O . GLU A 1 566 ? 9.118 -0.600 -18.433 1.00 29.28 727 GLU A O 1
ATOM 4232 N N . GLU A 1 567 ? 8.524 0.572 -20.254 1.00 28.25 728 GLU A N 1
ATOM 4233 C CA . GLU A 1 567 ? 9.574 0.012 -21.139 1.00 27.62 728 GLU A CA 1
ATOM 4234 C C . GLU A 1 567 ? 10.966 0.414 -20.676 1.00 27.20 728 GLU A C 1
ATOM 4235 O O . GLU A 1 567 ? 11.888 -0.363 -20.731 1.00 27.43 728 GLU A O 1
ATOM 4241 N N . THR A 1 568 ? 11.109 1.636 -20.181 1.00 27.95 729 THR A N 1
ATOM 4242 C CA . THR A 1 568 ? 12.407 2.100 -19.737 1.00 27.21 729 THR A CA 1
ATOM 4243 C C . THR A 1 568 ? 12.775 1.403 -18.399 1.00 28.53 729 THR A C 1
ATOM 4244 O O . THR A 1 568 ? 13.935 0.932 -18.226 1.00 28.52 729 THR A O 1
ATOM 4248 N N . TYR A 1 569 ? 11.777 1.284 -17.502 1.00 29.71 730 TYR A N 1
ATOM 4249 C CA . TYR A 1 569 ? 11.958 0.468 -16.293 1.00 30.21 730 TYR A CA 1
ATOM 4250 C C . TYR A 1 569 ? 12.575 -0.891 -16.599 1.00 29.58 730 TYR A C 1
ATOM 4251 O O . TYR A 1 569 ? 13.626 -1.273 -16.031 1.00 30.77 730 TYR A O 1
ATOM 4260 N N . ARG A 1 570 ? 11.923 -1.624 -17.486 1.00 28.17 731 ARG A N 1
ATOM 4261 C CA . ARG A 1 570 ? 12.301 -2.978 -17.835 1.00 27.93 731 ARG A CA 1
ATOM 4262 C C . ARG A 1 570 ? 13.716 -3.037 -18.401 1.00 28.23 731 ARG A C 1
ATOM 4263 O O . ARG A 1 570 ? 14.524 -3.852 -17.945 1.00 28.53 731 ARG A O 1
ATOM 4271 N N . MET A 1 571 ? 14.018 -2.167 -19.380 1.00 27.67 732 MET A N 1
ATOM 4272 C CA . MET A 1 571 ? 15.367 -2.074 -19.926 1.00 27.63 732 MET A CA 1
ATOM 4273 C C . MET A 1 571 ? 16.427 -1.784 -18.838 1.00 28.07 732 MET A C 1
ATOM 4274 O O . MET A 1 571 ? 17.522 -2.398 -18.846 1.00 27.79 732 MET A O 1
ATOM 4279 N N . LEU A 1 572 ? 16.140 -0.809 -17.954 1.00 27.36 733 LEU A N 1
ATOM 4280 C CA . LEU A 1 572 ? 17.091 -0.509 -16.841 1.00 27.83 733 LEU A CA 1
ATOM 4281 C C . LEU A 1 572 ? 17.231 -1.712 -15.919 1.00 28.44 733 LEU A C 1
ATOM 4282 O O . LEU A 1 572 ? 18.333 -2.102 -15.534 1.00 30.14 733 LEU A O 1
ATOM 4287 N N . SER A 1 573 ? 16.108 -2.356 -15.605 1.00 29.73 734 SER A N 1
ATOM 4288 C CA . SER A 1 573 ? 16.148 -3.599 -14.843 1.00 31.72 734 SER A CA 1
ATOM 4289 C C . SER A 1 573 ? 16.998 -4.674 -15.520 1.00 31.36 734 SER A C 1
ATOM 4290 O O . SER A 1 573 ? 17.922 -5.198 -14.890 1.00 32.61 734 SER A O 1
ATOM 4293 N N . ASP A 1 574 ? 16.753 -4.949 -16.795 1.00 30.01 735 ASP A N 1
ATOM 4294 C CA . ASP A 1 574 ? 17.528 -5.955 -17.533 1.00 28.95 735 ASP A CA 1
ATOM 4295 C C . ASP A 1 574 ? 18.989 -5.594 -17.704 1.00 30.08 735 ASP A C 1
ATOM 4296 O O . ASP A 1 574 ? 19.885 -6.456 -17.612 1.00 28.18 735 ASP A O 1
ATOM 4301 N N . THR A 1 575 ? 19.238 -4.324 -18.035 1.00 31.37 736 THR A N 1
ATOM 4302 C CA . THR A 1 575 ? 20.622 -3.945 -18.374 1.00 31.70 736 THR A CA 1
ATOM 4303 C C . THR A 1 575 ? 21.485 -3.573 -17.177 1.00 34.96 736 THR A C 1
ATOM 4304 O O . THR A 1 575 ? 22.720 -3.743 -17.255 1.00 35.53 736 THR A O 1
ATOM 4308 N N . GLU A 1 576 ? 20.867 -3.094 -16.091 1.00 36.50 737 GL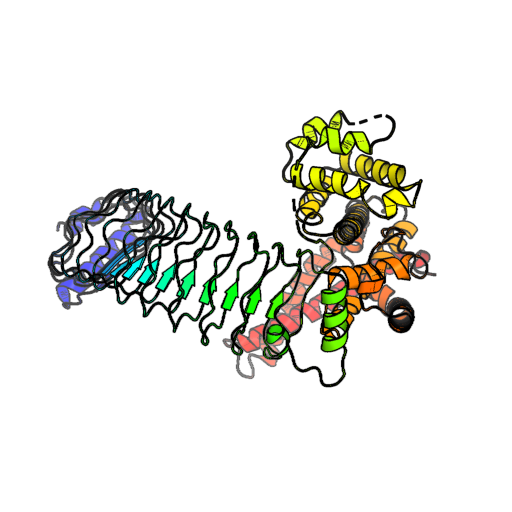U A N 1
ATOM 4309 C CA . GLU A 1 576 ? 21.652 -2.663 -14.915 1.00 39.10 737 GLU A CA 1
ATOM 4310 C C . GLU A 1 576 ? 21.417 -3.488 -13.685 1.00 39.87 737 GLU A C 1
ATOM 4311 O O . GLU A 1 576 ? 22.384 -3.886 -13.048 1.00 42.46 737 GLU A O 1
ATOM 4317 N N . LEU A 1 577 ? 20.162 -3.772 -13.340 1.00 40.03 738 LEU A N 1
ATOM 4318 C CA . LEU A 1 577 ? 19.900 -4.529 -12.105 1.00 40.59 738 LEU A CA 1
ATOM 4319 C C . LEU A 1 577 ? 20.282 -5.988 -12.263 1.00 41.71 738 LEU A C 1
ATOM 4320 O O . LEU A 1 577 ? 21.103 -6.516 -11.506 1.00 41.46 738 LEU A O 1
ATOM 4325 N N . ARG A 1 578 ? 19.752 -6.625 -13.295 1.00 43.36 739 ARG A N 1
ATOM 4326 C CA . ARG A 1 578 ? 20.021 -8.018 -13.530 1.00 45.47 739 ARG A CA 1
ATOM 4327 C C . ARG A 1 578 ? 21.486 -8.393 -13.483 1.00 47.15 739 ARG A C 1
ATOM 4328 O O . ARG A 1 578 ? 21.821 -9.354 -12.809 1.00 48.25 739 ARG A O 1
ATOM 4336 N N . PRO A 1 579 ? 22.373 -7.668 -14.192 1.00 49.41 740 PRO A N 1
ATOM 4337 C CA . PRO A 1 579 ? 23.722 -8.219 -14.096 1.00 51.01 740 PRO A CA 1
ATOM 4338 C C . PRO A 1 579 ? 24.280 -8.150 -12.675 1.00 53.03 740 PRO A C 1
ATOM 4339 O O . PRO A 1 579 ? 25.140 -8.979 -12.338 1.00 54.30 740 PRO A O 1
ATOM 4343 N N . SER A 1 580 ? 23.811 -7.206 -11.854 1.00 54.41 741 SER A N 1
ATOM 4344 C CA . SER A 1 580 ? 24.301 -7.107 -10.465 1.00 56.69 741 SER A CA 1
ATOM 4345 C C . SER A 1 580 ? 23.839 -8.331 -9.653 1.00 57.50 741 SER A C 1
ATOM 4346 O O . SER A 1 580 ? 23.626 -9.376 -10.261 1.00 58.78 741 SER A O 1
ATOM 4349 N N . GLY A 1 581 ? 23.458 -8.237 -8.388 1.00 58.01 742 GLY A N 1
ATOM 4350 C CA . GLY A 1 581 ? 22.346 -7.405 -7.973 1.00 58.13 742 GLY A CA 1
ATOM 4351 C C . GLY A 1 581 ? 21.125 -8.175 -8.443 1.00 57.42 742 GLY A C 1
ATOM 4352 O O . GLY A 1 581 ? 21.262 -9.292 -8.903 1.00 57.50 742 GLY A O 1
ATOM 4353 N N . LEU A 1 582 ? 19.928 -7.628 -8.347 1.00 57.21 743 LEU A N 1
ATOM 4354 C CA . LEU A 1 582 ? 19.549 -6.437 -7.600 1.00 56.90 743 LEU A CA 1
ATOM 4355 C C . LEU A 1 582 ? 18.100 -6.383 -7.973 1.00 57.17 743 LEU A C 1
ATOM 4356 O O . LEU A 1 582 ? 17.348 -5.540 -7.525 1.00 56.89 743 LEU A O 1
ATOM 4361 N N . VAL A 1 583 ? 17.710 -7.346 -8.788 1.00 58.22 744 VAL A N 1
ATOM 4362 C CA . VAL A 1 583 ? 16.371 -7.385 -9.320 1.00 59.95 744 VAL A CA 1
ATOM 4363 C C . VAL A 1 583 ? 15.288 -7.560 -8.206 1.00 60.39 744 VAL A C 1
ATOM 4364 O O . VAL A 1 583 ? 14.190 -6.980 -8.291 1.00 61.36 744 VAL A O 1
ATOM 4368 N N . GLY A 1 584 ? 15.601 -8.267 -7.131 1.00 60.10 745 GLY A N 1
ATOM 4369 C CA . GLY A 1 584 ? 14.690 -8.236 -5.973 1.00 60.31 745 GLY A CA 1
ATOM 4370 C C . GLY A 1 584 ? 14.786 -6.930 -5.177 1.00 60.02 745 GLY A C 1
ATOM 4371 O O . GLY A 1 584 ? 13.782 -6.403 -4.696 1.00 60.64 745 GLY A O 1
ATOM 4372 N N . ASN A 1 585 ? 16.005 -6.411 -5.066 1.00 59.17 746 ASN A N 1
ATOM 4373 C CA . ASN A 1 585 ? 16.350 -5.235 -4.258 1.00 58.06 746 ASN A CA 1
ATOM 4374 C C . ASN A 1 585 ? 15.473 -4.002 -4.391 1.00 57.74 746 ASN A C 1
ATOM 4375 O O . ASN A 1 585 ? 15.612 -3.234 -5.341 1.00 57.40 746 ASN A O 1
ATOM 4380 N N . THR A 1 586 ? 14.609 -3.784 -3.402 1.00 57.94 747 THR A N 1
ATOM 4381 C CA . THR A 1 586 ? 13.624 -2.688 -3.446 1.00 57.86 747 THR A CA 1
ATOM 4382 C C . THR A 1 586 ? 14.244 -1.281 -3.575 1.00 57.12 747 THR A C 1
ATOM 4383 O O . THR A 1 586 ? 13.610 -0.393 -4.156 1.00 57.72 747 THR A O 1
ATOM 4387 N N . ASP A 1 587 ? 15.465 -1.094 -3.065 1.00 55.91 748 ASP A N 1
ATOM 4388 C CA . ASP A 1 587 ? 16.186 0.187 -3.154 1.00 55.27 748 ASP A CA 1
ATOM 4389 C C . ASP A 1 587 ? 16.742 0.534 -4.512 1.00 53.75 748 ASP A C 1
ATOM 4390 O O . ASP A 1 587 ? 16.700 1.699 -4.935 1.00 54.07 748 ASP A O 1
ATOM 4395 N N . ALA A 1 588 ? 17.316 -0.468 -5.168 1.00 52.66 749 ALA A N 1
ATOM 4396 C CA . ALA A 1 588 ? 17.831 -0.337 -6.542 1.00 50.57 749 ALA A CA 1
ATOM 4397 C C . ALA A 1 588 ? 16.679 -0.133 -7.531 1.00 49.28 749 ALA A C 1
ATOM 4398 O O . ALA A 1 588 ? 16.794 0.633 -8.468 1.00 47.99 749 ALA A O 1
ATOM 4400 N N . GLU A 1 589 ? 15.558 -0.800 -7.278 1.00 49.02 750 GLU A N 1
ATOM 4401 C CA . GLU A 1 589 ? 14.358 -0.658 -8.076 1.00 49.19 750 GLU A CA 1
ATOM 4402 C C . GLU A 1 589 ? 13.647 0.693 -7.907 1.00 48.74 750 GLU A C 1
ATOM 4403 O O . GLU A 1 589 ? 12.855 1.098 -8.770 1.00 48.55 750 GLU A O 1
ATOM 4409 N N . ARG A 1 590 ? 13.894 1.361 -6.778 1.00 48.56 751 ARG A N 1
ATOM 4410 C CA . ARG A 1 590 ? 13.368 2.702 -6.551 1.00 47.75 751 ARG A CA 1
ATOM 4411 C C . ARG A 1 590 ? 14.209 3.658 -7.375 1.00 46.06 751 ARG A C 1
ATOM 4412 O O . ARG A 1 590 ? 13.682 4.545 -8.022 1.00 46.75 751 ARG A O 1
ATOM 4420 N N . THR A 1 591 ? 15.513 3.462 -7.346 1.00 44.76 752 THR A N 1
ATOM 4421 C CA . THR A 1 591 ? 16.441 4.298 -8.080 1.00 44.64 752 THR A CA 1
ATOM 4422 C C . THR A 1 591 ? 16.209 4.245 -9.603 1.00 43.08 752 THR A C 1
ATOM 4423 O O . THR A 1 591 ? 16.275 5.286 -10.272 1.00 43.55 752 THR A O 1
ATOM 4427 N N . ILE A 1 592 ? 15.901 3.069 -10.153 1.00 41.16 753 ILE A N 1
ATOM 4428 C CA . ILE A 1 592 ? 15.668 2.997 -11.614 1.00 39.77 753 ILE A CA 1
ATOM 4429 C C . ILE A 1 592 ? 14.282 3.450 -11.985 1.00 39.27 753 ILE A C 1
ATOM 4430 O O . ILE A 1 592 ? 14.093 4.044 -13.049 1.00 40.14 753 ILE A O 1
ATOM 4435 N N . GLY A 1 593 ? 13.304 3.164 -11.125 1.00 38.96 754 GLY A N 1
ATOM 4436 C CA . GLY A 1 593 ? 11.936 3.629 -11.331 1.00 38.42 754 GLY A CA 1
ATOM 4437 C C . GLY A 1 593 ? 11.934 5.153 -11.419 1.00 39.54 754 GLY A C 1
ATOM 4438 O O . GLY A 1 593 ? 11.249 5.729 -12.265 1.00 38.19 754 GLY A O 1
ATOM 4439 N N . ALA A 1 594 ? 12.708 5.807 -10.548 1.00 39.64 755 ALA A N 1
ATOM 4440 C CA . ALA A 1 594 ? 12.774 7.279 -10.489 1.00 40.75 755 ALA A CA 1
ATOM 4441 C C . ALA A 1 594 ? 13.399 7.827 -11.770 1.00 40.88 755 ALA A C 1
ATOM 4442 O O . ALA A 1 594 ? 12.928 8.838 -12.372 1.00 40.18 755 ALA A O 1
ATOM 4444 N N . ARG A 1 595 ? 14.491 7.165 -12.172 1.00 39.67 756 ARG A N 1
ATOM 4445 C CA . ARG A 1 595 ? 15.142 7.435 -13.445 1.00 39.10 756 ARG A CA 1
ATOM 4446 C C . ARG A 1 595 ? 14.266 7.196 -14.720 1.00 38.50 756 ARG A C 1
ATOM 4447 O O . ARG A 1 595 ? 14.377 7.948 -15.693 1.00 36.49 756 ARG A O 1
ATOM 4455 N N . ALA A 1 596 ? 13.443 6.140 -14.704 1.00 37.14 757 ALA A N 1
ATOM 4456 C CA . ALA A 1 596 ? 12.520 5.837 -15.782 1.00 36.61 757 ALA A CA 1
ATOM 4457 C C . ALA A 1 596 ? 11.355 6.859 -15.873 1.00 37.40 757 ALA A C 1
ATOM 4458 O O . ALA A 1 596 ? 10.859 7.166 -16.985 1.00 38.72 757 ALA A O 1
ATOM 4460 N N . MET A 1 597 ? 10.927 7.415 -14.733 1.00 37.76 758 MET A N 1
ATOM 4461 C CA . MET A 1 597 ? 9.911 8.480 -14.752 1.00 39.35 758 MET A CA 1
ATOM 4462 C C . MET A 1 597 ? 10.387 9.781 -15.422 1.00 37.95 758 MET A C 1
ATOM 4463 O O . MET A 1 597 ? 9.655 10.356 -16.203 1.00 37.30 758 MET A O 1
ATOM 4468 N N . GLU A 1 598 ? 11.606 10.190 -15.082 1.00 38.38 759 GLU A N 1
ATOM 4469 C CA . GLU A 1 598 ? 12.285 11.410 -15.499 1.00 39.96 759 GLU A CA 1
ATOM 4470 C C . GLU A 1 598 ? 12.608 11.370 -16.976 1.00 39.65 759 GLU A C 1
ATOM 4471 O O . GLU A 1 598 ? 12.307 12.295 -17.732 1.00 39.37 759 GLU A O 1
ATOM 4477 N N . SER A 1 599 ? 13.276 10.292 -17.361 1.00 39.69 760 SER A N 1
ATOM 4478 C CA . SER A 1 599 ? 13.429 9.901 -18.757 1.00 38.43 760 SER A CA 1
ATOM 4479 C C . SER A 1 599 ? 12.084 10.019 -19.518 1.00 37.66 760 SER A C 1
ATOM 4480 O O . SER A 1 599 ? 11.998 10.788 -20.451 1.00 37.64 760 SER A O 1
ATOM 4483 N N . ALA A 1 600 ? 11.044 9.285 -19.111 1.00 37.12 761 ALA A N 1
ATOM 4484 C CA . ALA A 1 600 ? 9.731 9.322 -19.786 1.00 37.06 761 ALA A CA 1
ATOM 4485 C C . ALA A 1 600 ? 9.115 10.733 -19.782 1.00 37.59 761 ALA A C 1
ATOM 4486 O O . ALA A 1 600 ? 8.465 11.146 -20.752 1.00 37.09 761 ALA A O 1
ATOM 4488 N N . LYS A 1 601 ? 9.326 11.460 -18.677 1.00 38.05 762 LYS A N 1
ATOM 4489 C CA . LYS A 1 601 ? 8.843 12.846 -18.548 1.00 38.23 762 LYS A CA 1
ATOM 4490 C C . LYS A 1 601 ? 9.539 13.722 -19.539 1.00 36.03 762 LYS A C 1
ATOM 4491 O O . LYS A 1 601 ? 8.911 14.501 -20.194 1.00 36.99 762 LYS A O 1
ATOM 4497 N N . LYS A 1 602 ? 10.847 13.605 -19.641 1.00 36.90 763 LYS A N 1
ATOM 4498 C CA . LYS A 1 602 ? 11.576 14.483 -20.528 1.00 38.25 763 LYS A CA 1
ATOM 4499 C C . LYS A 1 602 ? 11.205 14.258 -21.996 1.00 37.33 763 LYS A C 1
ATOM 4500 O O . LYS A 1 602 ? 11.140 15.224 -22.780 1.00 37.65 763 LYS A O 1
ATOM 4506 N N . THR A 1 603 ? 10.938 12.998 -22.348 1.00 35.42 764 THR A N 1
ATOM 4507 C CA . THR A 1 603 ? 10.441 12.637 -23.679 1.00 33.73 764 THR A CA 1
ATOM 4508 C C . THR A 1 603 ? 9.048 13.221 -23.908 1.00 32.92 764 THR A C 1
ATOM 4509 O O . THR A 1 603 ? 8.743 13.723 -24.993 1.00 30.99 764 THR A O 1
ATOM 4513 N N . PHE A 1 604 ? 8.225 13.201 -22.875 1.00 32.31 765 PHE A N 1
ATOM 4514 C CA . PHE A 1 604 ? 6.882 13.716 -22.978 1.00 33.12 765 PHE A CA 1
ATOM 4515 C C . PHE A 1 604 ? 6.881 15.246 -23.311 1.00 33.25 765 PHE A C 1
ATOM 4516 O O . PHE A 1 604 ? 6.213 15.744 -24.238 1.00 32.38 765 PHE A O 1
ATOM 4524 N N . LEU A 1 605 ? 7.678 15.982 -22.553 1.00 35.06 766 LEU A N 1
ATOM 4525 C CA . LEU A 1 605 ? 7.829 17.411 -22.750 1.00 35.43 766 LEU A CA 1
ATOM 4526 C C . LEU A 1 605 ? 8.472 17.728 -24.103 1.00 35.70 766 LEU A C 1
ATOM 4527 O O . LEU A 1 605 ? 8.210 18.754 -24.691 1.00 36.00 766 LEU A O 1
ATOM 4532 N N . ASP A 1 606 ? 9.294 16.825 -24.602 1.00 36.26 767 ASP A N 1
ATOM 4533 C CA . ASP A 1 606 ? 9.819 16.954 -25.945 1.00 35.75 767 ASP A CA 1
ATOM 4534 C C . ASP A 1 606 ? 8.716 16.918 -26.995 1.00 35.11 767 ASP A C 1
ATOM 4535 O O . ASP A 1 606 ? 8.825 17.593 -28.010 1.00 35.74 767 ASP A O 1
ATOM 4540 N N . GLY A 1 607 ? 7.680 16.117 -26.780 1.00 33.10 768 GLY A N 1
ATOM 4541 C CA . GLY A 1 607 ? 6.611 16.018 -27.750 1.00 32.88 768 GLY A CA 1
ATOM 4542 C C . GLY A 1 607 ? 5.624 17.145 -27.562 1.00 32.65 768 GLY A C 1
ATOM 4543 O O . GLY A 1 607 ? 5.002 17.598 -28.515 1.00 33.30 768 GLY A O 1
ATOM 4544 N N . LEU A 1 608 ? 5.511 17.647 -26.342 1.00 32.02 769 LEU A N 1
ATOM 4545 C CA . LEU A 1 608 ? 4.722 18.897 -26.100 1.00 32.11 769 LEU A CA 1
ATOM 4546 C C . LEU A 1 608 ? 5.317 20.157 -26.729 1.00 31.03 769 LEU A C 1
ATOM 4547 O O . LEU A 1 608 ? 4.581 20.977 -27.273 1.00 32.83 769 LEU A O 1
ATOM 4552 N N . ARG A 1 609 ? 6.635 20.314 -26.619 1.00 30.99 770 ARG A N 1
ATOM 4553 C CA . ARG A 1 609 ? 7.356 21.556 -27.011 1.00 31.53 770 ARG A CA 1
ATOM 4554 C C . ARG A 1 609 ? 6.959 22.137 -28.399 1.00 32.43 770 ARG A C 1
ATOM 4555 O O . ARG A 1 609 ? 6.630 23.338 -28.517 1.00 31.85 770 ARG A O 1
ATOM 4563 N N . PRO A 1 610 ? 6.969 21.306 -29.455 1.00 33.09 771 PRO A N 1
ATOM 4564 C CA . PRO A 1 610 ? 6.533 21.786 -30.780 1.00 33.42 771 PRO A CA 1
ATOM 4565 C C . PRO A 1 610 ? 5.077 22.244 -30.807 1.00 33.48 771 PRO A C 1
ATOM 4566 O O . PRO A 1 610 ? 4.731 23.167 -31.574 1.00 33.92 771 PRO A O 1
ATOM 4570 N N . LEU A 1 611 ? 4.238 21.582 -30.012 1.00 32.58 772 LEU A N 1
ATOM 4571 C CA . LEU A 1 611 ? 2.812 21.891 -29.949 1.00 33.39 772 LEU A CA 1
ATOM 4572 C C . LEU A 1 611 ? 2.631 23.232 -29.265 1.00 32.39 772 LEU A C 1
ATOM 4573 O O . LEU A 1 611 ? 1.862 24.070 -29.721 1.00 32.35 772 LEU A O 1
ATOM 4578 N N . VAL A 1 612 ? 3.431 23.476 -28.244 1.00 32.89 773 VAL A N 1
ATOM 4579 C CA . VAL A 1 612 ? 3.390 24.748 -27.555 1.00 32.63 773 VAL A CA 1
ATOM 4580 C C . VAL A 1 612 ? 3.959 25.830 -28.466 1.00 33.42 773 VAL A C 1
ATOM 4581 O O . VAL A 1 612 ? 3.418 26.934 -28.521 1.00 32.55 773 VAL A O 1
ATOM 4585 N N . GLU A 1 613 ? 5.062 25.522 -29.166 1.00 33.94 774 GLU A N 1
ATOM 4586 C CA . GLU A 1 613 ? 5.711 26.469 -30.051 1.00 34.08 774 GLU A CA 1
ATOM 4587 C C . GLU A 1 613 ? 4.712 26.914 -31.148 1.00 34.42 774 GLU A C 1
ATOM 4588 O O . GLU A 1 613 ? 4.591 28.119 -31.433 1.00 34.45 774 GLU A O 1
ATOM 4594 N N . GLU A 1 614 ? 3.961 25.968 -31.721 1.00 33.32 775 GLU A N 1
ATOM 4595 C CA . GLU A 1 614 ? 2.955 26.334 -32.708 1.00 32.92 775 GLU A CA 1
ATOM 4596 C C . GLU A 1 614 ? 1.840 27.210 -32.129 1.00 33.06 775 GLU A C 1
ATOM 4597 O O . GLU A 1 614 ? 1.515 28.266 -32.684 1.00 32.96 775 GLU A O 1
ATOM 4603 N N . MET A 1 615 ? 1.254 26.774 -31.016 1.00 31.06 776 MET A N 1
ATOM 4604 C CA . MET A 1 615 ? 0.119 27.487 -30.431 1.00 32.18 776 MET A CA 1
ATOM 4605 C C . MET A 1 615 ? 0.516 28.862 -29.855 1.00 31.46 776 MET A C 1
ATOM 4606 O O . MET A 1 615 ? -0.204 29.884 -30.070 1.00 31.24 776 MET A O 1
ATOM 4611 N N . LEU A 1 616 ? 1.680 28.890 -29.191 1.00 29.56 777 LEU A N 1
ATOM 4612 C CA . LEU A 1 616 ? 2.106 30.028 -28.376 1.00 29.64 777 LEU A CA 1
ATOM 4613 C C . LEU A 1 616 ? 3.305 30.848 -28.835 1.00 28.94 777 LEU A C 1
ATOM 4614 O O . LEU A 1 616 ? 3.552 31.953 -28.267 1.00 28.64 777 LEU A O 1
ATOM 4619 N N . GLY A 1 617 ? 4.088 30.340 -29.799 1.00 28.39 778 GLY A N 1
ATOM 4620 C CA . GLY A 1 617 ? 5.299 31.083 -30.193 1.00 28.93 778 GLY A CA 1
ATOM 4621 C C . GLY A 1 617 ? 5.070 32.588 -30.429 1.00 28.40 778 GLY A C 1
ATOM 4622 O O . GLY A 1 617 ? 5.765 33.407 -29.870 1.00 28.85 778 GLY A O 1
ATOM 4623 N N . SER A 1 618 ? 4.037 32.978 -31.189 1.00 29.19 779 SER A N 1
ATOM 4624 C CA . SER A 1 618 ? 3.820 34.412 -31.479 1.00 29.26 779 SER A CA 1
ATOM 4625 C C . SER A 1 618 ? 3.381 35.210 -30.270 1.00 28.43 779 SER A C 1
ATOM 4626 O O . SER A 1 618 ? 3.346 36.433 -30.312 1.00 31.51 779 SER A O 1
ATOM 4629 N N . TYR A 1 619 ? 3.126 34.518 -29.164 1.00 29.23 780 TYR A N 1
ATOM 4630 C CA . TYR A 1 619 ? 2.735 35.137 -27.864 1.00 27.28 780 TYR A CA 1
ATOM 4631 C C . TYR A 1 619 ? 3.881 35.175 -26.813 1.00 28.70 780 TYR A C 1
ATOM 4632 O O . TYR A 1 619 ? 3.731 35.783 -25.720 1.00 27.76 780 TYR A O 1
ATOM 4641 N N . LEU A 1 620 ? 5.016 34.543 -27.137 1.00 27.35 781 LEU A N 1
ATOM 4642 C CA . LEU A 1 620 ? 6.056 34.379 -26.182 1.00 27.30 781 LEU A CA 1
ATOM 4643 C C . LEU A 1 620 ? 7.193 35.336 -26.433 1.00 27.36 781 LEU A C 1
ATOM 4644 O O . LEU A 1 620 ? 8.235 35.216 -25.790 1.00 29.30 781 LEU A O 1
ATOM 4649 N N . ASN A 1 621 ? 7.022 36.287 -27.334 1.00 27.98 782 ASN A N 1
ATOM 4650 C CA . ASN A 1 621 ? 7.975 37.445 -27.370 1.00 29.33 782 ASN A CA 1
ATOM 4651 C C . ASN A 1 621 ? 7.683 38.381 -26.203 1.00 30.41 782 ASN A C 1
ATOM 4652 O O . ASN A 1 621 ? 6.573 38.366 -25.689 1.00 32.00 782 ASN A O 1
ATOM 4657 N N . VAL A 1 622 ? 8.661 39.151 -25.756 1.00 29.71 783 VAL A N 1
ATOM 4658 C CA . VAL A 1 622 ? 8.351 40.312 -24.903 1.00 30.16 783 VAL A CA 1
ATOM 4659 C C . VAL A 1 622 ? 7.218 41.229 -25.397 1.00 30.95 783 VAL A C 1
ATOM 4660 O O . VAL A 1 622 ? 7.169 41.623 -26.601 1.00 33.08 783 VAL A O 1
#

Radius of gyration: 31.94 Å; Cα contacts (8 Å, |Δi|>4): 1234; chains: 1; bounding box: 56×86×77 Å

B-factor: mean 34.98, std 8.96, range [15.72, 72.04]

Sequence (601 aa):
AVWSAWRRAAPAEESRGRAAVVQKMRACLNNGNAVLNVGESGLTTLPDCLPAHITTLVIPDNNLTSLPALPPELRTLEVSGNQLTSLPVLPPGLLELSIFSNPLTHLPALPSGLCKLWIFGNQLTSLPVLPPGLQELSVSDNQLASLPALPSELCKLWAYNNQLTSLPMLPSGLQELSVSDNQLASLPTLPSELYKLWAYNNRLTSLPALPSGLKELIVSGNRLTSLPVLPSELKELMVSGNRLTSLPMLPSGLLSLSVYRNQLTRLPESLIHLSSETTVNLEGNPLSERTLQALREITSAPGYSGPIIRFDMAGAETRALHLAAADWLVPADRWHMFGQEDNADAFSLFLDRLSETENFIKDAGFKAQISSWLAQLAEDEALRANTFAMATEATSSCEDRVTFFLHQMKNVQLVHNAEKGQYDNDLAALVATGREMFRLGKLEQIAREKVRTLALVDEIEVWLAYQNKLKKSLGLTSVTSEMRFFDVSGVTVTDLQDAELQVKAAEKSEFREWILQWGPLHRVLERKAPERVNALREKQISDYEETYRMLSDTELRPSGLVGNTDAERTIGARAMESAKKTFLDGLRPLVEEMLGSYLNV